Protein AF-A0A7C8JLM9-F1 (afdb_monomer_lite)

Secondary structure (DSSP, 8-state):
--------------------------------------------------------------------------------PPPPPPPP-PPPPP-----------------------------TTS-EE-SS-TT-EESSSEEEEEEE-S-TTS---EEEEEEPGGG-S--EEEEEETTEEEEEEE--SEEEEEEEEEE-TT--S-EEEEEEEEE----SPEEEEEEEE-TT--SB----HHHHHHH--BHHHHHHHHHHHHHHHHHHHHHHHHHTTS-S---EE-EEEEE--S-SS--SEEEEE-EEEEE-SS-HHHHT-TTT-TT-TT-S-TTHHHHHHHHHHHHHH--SSTT--EEEEEEETT-EEETTTTEEET---EEEEETTEEEEEEEGGGTTTS-SSGGGHHHHTT--PBP-TTTS--GGGT-SBHHHHHHHHHHHHHHHHHHHTTPPP-SSSTTTGGGGGGGGGT-SEETTTEE--

InterPro domains:
  IPR021917 Uncharacterised protein family, zinc metallopeptidase-like [PF12044] (127-477)
  IPR053002 Zinc-dependent metalloproteinase M10B [PTHR21054] (115-477)

Sequence (485 aa):
MLSKLKLTNLRRRSRQSLNIASEIPLAQSVACASESHREGSDSLATGVTITPNGSSPSIISASTTWNDSARASISSQQFVPPVPPKPNLEEPPGEDIGSPVLRRQSTYINPHIPMTQPVQPISPNAPRIISISDGSWAFASILLVFGQCGSPDRPQDGIIVVHHHHGSFPPTSWPVSDGFFRALVYLEPGPNKLQFEYTSGRETLQSISHITIHMMPLAAPPLHLVILLGSDSPATFDSPPDKIKTQGNGLDTAVKKFRMAAYLWQAYTAEEMARNKFGRRTFRFEETWAAESISHRDRMSRMVPKVHVLRSERTVAEIRDLDIAQQNSKGKRTGELWNVAYKTVEKHFSPKSVYERKHVAVLILDSKWDPASQVITGHAALGGGSGFIQMGIFGSHSLHSWPKFIEDVVPSLTDCTRTDTRIIANDAGQSGSYWEACCIGIGAFLHEVGHAFGCPHQPSGIMVRDYVRFNRSFVTRVWPYLLFP

pLDDT: mean 77.47, std 28.54, range [21.89, 98.94]

Structure (mmCIF, N/CA/C/O backbone):
data_AF-A0A7C8JLM9-F1
#
_entry.id   AF-A0A7C8JLM9-F1
#
loop_
_atom_site.group_PDB
_atom_site.id
_atom_site.type_symbol
_atom_site.label_atom_id
_atom_site.label_alt_id
_atom_site.label_comp_id
_atom_site.label_asym_id
_atom_site.label_entity_id
_atom_site.label_seq_id
_atom_site.pdbx_PDB_ins_code
_atom_site.Cartn_x
_atom_site.Cartn_y
_atom_site.Cartn_z
_atom_site.occupancy
_atom_site.B_iso_or_equiv
_atom_site.auth_seq_id
_atom_site.auth_comp_id
_atom_site.auth_asym_id
_atom_site.auth_atom_id
_atom_site.pdbx_PDB_model_num
ATOM 1 N N . MET A 1 1 ? 72.643 -23.754 8.645 1.00 33.44 1 MET A N 1
ATOM 2 C CA . MET A 1 1 ? 72.712 -22.279 8.800 1.00 33.44 1 MET A CA 1
ATOM 3 C C . MET A 1 1 ? 71.279 -21.774 8.651 1.00 33.44 1 MET A C 1
ATOM 5 O O . MET A 1 1 ? 70.584 -22.288 7.791 1.00 33.44 1 MET A O 1
ATOM 9 N N . LEU A 1 2 ? 70.690 -21.122 9.659 1.00 29.77 2 LEU A N 1
ATOM 10 C CA . LEU A 1 2 ? 70.761 -19.670 9.923 1.00 29.77 2 LEU A CA 1
ATOM 11 C C . LEU A 1 2 ? 70.235 -18.846 8.724 1.00 29.77 2 LEU A C 1
ATOM 13 O O . LEU A 1 2 ? 70.757 -19.018 7.632 1.00 29.77 2 LEU A O 1
ATOM 17 N N . SER A 1 3 ? 69.241 -17.957 8.861 1.00 29.47 3 SER A N 1
ATOM 18 C CA . SER A 1 3 ? 68.622 -17.389 10.078 1.00 29.47 3 SER A CA 1
ATOM 19 C C . SER A 1 3 ? 67.104 -17.137 9.943 1.00 29.47 3 SER A C 1
ATOM 21 O O . SER A 1 3 ? 66.525 -17.215 8.864 1.00 29.47 3 SER A O 1
ATOM 23 N N . LYS A 1 4 ? 66.446 -16.843 11.076 1.00 33.19 4 LYS A N 1
ATOM 24 C CA . LYS A 1 4 ? 65.084 -16.278 11.132 1.00 33.19 4 LYS A CA 1
ATOM 25 C C . LYS A 1 4 ? 65.186 -14.753 11.150 1.00 33.19 4 LYS A C 1
ATOM 27 O O . LYS A 1 4 ? 66.054 -14.237 11.850 1.00 33.19 4 LYS A O 1
ATOM 32 N N . LEU A 1 5 ? 64.215 -14.044 10.575 1.00 31.70 5 LEU A N 1
ATOM 33 C CA . LEU A 1 5 ? 63.913 -12.671 10.994 1.00 31.70 5 LEU A CA 1
ATOM 34 C C . LEU A 1 5 ? 62.418 -12.359 10.845 1.00 31.70 5 LEU A C 1
ATOM 36 O O . LEU A 1 5 ? 61.822 -12.563 9.793 1.00 31.70 5 LEU A O 1
ATOM 40 N N . LYS A 1 6 ? 61.815 -11.883 11.939 1.00 30.47 6 LYS A N 1
ATOM 41 C CA . LYS A 1 6 ? 60.507 -11.216 11.949 1.00 30.47 6 LYS A CA 1
ATOM 42 C C . LYS A 1 6 ? 60.765 -9.712 11.904 1.00 30.47 6 LYS A C 1
ATOM 44 O O . LYS A 1 6 ? 61.676 -9.264 12.595 1.00 30.47 6 LYS A O 1
ATOM 49 N N . LEU A 1 7 ? 59.902 -8.940 11.248 1.00 30.59 7 LEU A N 1
ATOM 50 C CA . LEU A 1 7 ? 59.718 -7.530 11.599 1.00 30.59 7 LEU A CA 1
ATOM 51 C C . LEU A 1 7 ? 58.329 -7.330 12.210 1.00 30.59 7 LEU A C 1
ATOM 53 O O . LEU A 1 7 ? 57.344 -7.912 11.761 1.00 30.59 7 LEU A O 1
ATOM 57 N N . THR A 1 8 ? 58.269 -6.517 13.258 1.00 30.05 8 THR A N 1
ATOM 58 C CA . THR A 1 8 ? 57.045 -6.119 13.958 1.00 30.05 8 THR A CA 1
ATOM 59 C C . THR A 1 8 ? 56.978 -4.598 14.052 1.00 30.05 8 THR A C 1
ATOM 61 O O . THR A 1 8 ? 57.995 -3.920 13.950 1.00 30.05 8 THR A O 1
ATOM 64 N N . ASN A 1 9 ? 55.776 -4.090 14.336 1.00 28.06 9 ASN A N 1
ATOM 65 C CA . ASN A 1 9 ? 55.469 -2.702 14.697 1.00 28.06 9 ASN A CA 1
ATOM 66 C C . ASN A 1 9 ? 55.628 -1.629 13.607 1.00 28.06 9 ASN A C 1
ATOM 68 O O . ASN A 1 9 ? 56.716 -1.139 13.332 1.00 28.06 9 ASN A O 1
ATOM 72 N N . LEU A 1 10 ? 54.482 -1.079 13.194 1.00 27.38 10 LEU A N 1
ATOM 73 C CA . LEU A 1 10 ? 54.359 0.360 12.959 1.00 27.38 10 LEU A CA 1
ATOM 74 C C . LEU A 1 10 ? 53.001 0.862 13.481 1.00 27.38 10 LEU A C 1
ATOM 76 O O . LEU A 1 10 ? 52.027 1.024 12.752 1.00 27.38 10 LEU A O 1
ATOM 80 N N . ARG A 1 11 ? 52.924 1.092 14.799 1.00 29.50 11 ARG A N 1
ATOM 81 C CA . ARG A 1 11 ? 51.851 1.898 15.404 1.00 29.50 11 ARG A CA 1
ATOM 82 C C . ARG A 1 11 ? 52.149 3.374 15.130 1.00 29.50 11 ARG A C 1
ATOM 84 O O . ARG A 1 11 ? 53.199 3.850 15.552 1.00 29.50 11 ARG A O 1
ATOM 91 N N . ARG A 1 12 ? 51.193 4.133 14.588 1.00 29.94 12 ARG A N 1
ATOM 92 C CA . ARG A 1 12 ? 51.168 5.596 14.753 1.00 29.94 12 ARG A CA 1
ATOM 93 C C . ARG A 1 12 ? 49.794 6.047 15.240 1.00 29.94 12 ARG A C 1
ATOM 95 O O . ARG A 1 12 ? 48.776 5.723 14.643 1.00 29.94 12 ARG A O 1
ATOM 102 N N . ARG A 1 13 ? 49.778 6.762 16.367 1.00 31.58 13 ARG A N 1
ATOM 103 C CA . ARG A 1 13 ? 48.586 7.424 16.916 1.00 31.58 13 ARG A CA 1
ATOM 104 C C . ARG A 1 13 ? 48.388 8.773 16.223 1.00 31.58 13 ARG A C 1
ATOM 106 O O . ARG A 1 13 ? 49.372 9.474 16.002 1.00 31.58 13 ARG A O 1
ATOM 113 N N . SER A 1 14 ? 47.136 9.194 16.064 1.00 29.06 14 SER A N 1
ATOM 114 C CA . SER A 1 14 ? 46.747 10.569 16.395 1.00 29.06 14 SER A CA 1
ATOM 115 C C . SER A 1 14 ? 45.260 10.631 16.755 1.00 29.06 14 SER A C 1
ATOM 117 O O . SER A 1 14 ? 44.407 10.227 15.972 1.00 29.06 14 SER A O 1
ATOM 119 N N . ARG A 1 15 ? 44.963 11.135 17.953 1.00 31.50 15 ARG A N 1
ATOM 120 C CA . ARG A 1 15 ? 43.707 11.818 18.283 1.00 31.50 15 ARG A CA 1
ATOM 121 C C . ARG A 1 15 ? 44.122 13.241 18.637 1.00 31.50 15 ARG A C 1
ATOM 123 O O . ARG A 1 15 ? 45.085 13.400 19.384 1.00 31.50 15 ARG A O 1
ATOM 130 N N . GLN A 1 16 ? 43.378 14.237 18.178 1.00 27.69 16 GLN A N 1
ATOM 131 C CA . GLN A 1 16 ? 43.389 15.562 18.789 1.00 27.69 16 GLN A CA 1
ATOM 132 C C . GLN A 1 16 ? 41.982 15.890 19.275 1.00 27.69 16 GLN A C 1
ATOM 134 O O . GLN A 1 16 ? 40.989 15.525 18.650 1.00 27.69 16 GLN A O 1
ATOM 139 N N . SER A 1 17 ? 41.929 16.535 20.431 1.00 27.66 17 SER A N 1
ATOM 140 C CA . SER A 1 17 ? 40.721 16.950 21.134 1.00 27.66 17 SER A CA 1
ATOM 141 C C . SER A 1 17 ? 40.944 18.370 21.629 1.00 27.66 17 SER A C 1
ATOM 143 O O . SER A 1 17 ? 41.957 18.623 22.282 1.00 27.66 17 SER A O 1
ATOM 145 N N . LEU A 1 18 ? 40.007 19.267 21.340 1.00 25.33 18 LEU A N 1
ATOM 146 C CA . LEU A 1 18 ? 39.927 20.586 21.967 1.00 25.33 18 LEU A CA 1
ATOM 147 C C . LEU A 1 18 ? 38.900 20.531 23.104 1.00 25.33 18 LEU A C 1
ATOM 149 O O . LEU A 1 18 ? 37.973 19.723 23.066 1.00 25.33 18 LEU A O 1
ATOM 153 N N . ASN A 1 19 ? 39.128 21.326 24.146 1.00 26.80 19 ASN A N 1
ATOM 154 C CA . ASN A 1 19 ? 38.383 21.323 25.408 1.00 26.80 19 ASN A CA 1
ATOM 155 C C . ASN A 1 19 ? 38.590 22.685 26.118 1.00 26.80 19 ASN A C 1
ATOM 157 O O . ASN A 1 19 ? 39.383 23.470 25.598 1.00 26.80 19 ASN A O 1
ATOM 161 N N . ILE A 1 20 ? 37.989 22.898 27.309 1.00 28.97 20 ILE A N 1
ATOM 162 C CA . ILE A 1 20 ? 37.888 24.177 28.087 1.00 28.97 20 ILE A CA 1
ATOM 163 C C . ILE A 1 20 ? 36.676 25.012 27.617 1.00 28.97 20 ILE A C 1
ATOM 165 O O . ILE A 1 20 ? 36.535 25.224 26.418 1.00 28.97 20 ILE A O 1
ATOM 169 N N . ALA A 1 21 ? 35.763 25.530 28.455 1.00 27.11 21 ALA A N 1
ATOM 170 C CA . ALA A 1 21 ? 35.431 25.390 29.896 1.00 27.11 21 ALA A CA 1
ATOM 171 C C . ALA A 1 21 ? 33.919 25.746 30.031 1.00 27.11 21 ALA A C 1
ATOM 173 O O . ALA A 1 21 ? 33.455 26.591 29.274 1.00 27.11 21 ALA A O 1
ATOM 174 N N . SER A 1 22 ? 33.026 25.070 30.768 1.00 26.95 22 SER A N 1
ATOM 175 C CA . SER A 1 22 ? 32.937 24.671 32.192 1.00 26.95 22 SER A CA 1
ATOM 176 C C . SER A 1 22 ? 32.453 25.770 33.155 1.00 26.95 22 SER A C 1
ATOM 178 O O . SER A 1 22 ? 33.234 26.641 33.520 1.00 26.95 22 SER A O 1
ATOM 180 N N . GLU A 1 23 ? 31.221 25.636 33.664 1.00 24.33 23 GLU A N 1
ATOM 181 C CA . GLU A 1 23 ? 30.751 26.265 34.911 1.00 24.33 23 GLU A CA 1
ATOM 182 C C . GLU A 1 23 ? 29.640 25.398 35.556 1.00 24.33 23 GLU A C 1
ATOM 184 O O . GLU A 1 23 ? 28.877 24.750 34.838 1.00 24.33 23 GLU A O 1
ATOM 189 N N . ILE A 1 24 ? 29.603 25.305 36.896 1.00 32.16 24 ILE A N 1
ATOM 190 C CA . ILE A 1 24 ? 28.680 24.464 37.699 1.00 32.16 24 ILE A CA 1
ATOM 191 C C . ILE A 1 24 ? 28.512 25.109 39.094 1.00 32.16 24 ILE A C 1
ATOM 193 O O . ILE A 1 24 ? 29.506 25.572 39.654 1.00 32.16 24 ILE A O 1
ATOM 197 N N . PRO A 1 25 ? 27.304 25.112 39.690 1.00 35.28 25 PRO A N 1
ATOM 198 C CA . PRO A 1 25 ? 27.109 24.422 40.984 1.00 35.28 25 PRO A CA 1
ATOM 199 C C . PRO A 1 25 ? 25.765 23.644 41.032 1.00 35.28 25 PRO A C 1
ATOM 201 O O . PRO A 1 25 ? 24.785 24.105 40.460 1.00 35.28 25 PRO A O 1
ATOM 204 N N . LEU A 1 26 ? 25.569 22.442 41.599 1.00 26.98 26 LEU A N 1
ATOM 205 C CA . LEU A 1 26 ? 26.249 21.550 42.568 1.00 26.98 26 LEU A CA 1
ATOM 206 C C . LEU A 1 26 ? 25.621 21.506 43.982 1.00 26.98 26 LEU A C 1
ATOM 208 O O . LEU A 1 26 ? 25.846 22.382 44.809 1.00 26.98 26 LEU A O 1
ATOM 212 N N . ALA A 1 27 ? 24.928 20.392 44.252 1.00 26.72 27 ALA A N 1
ATOM 213 C CA . ALA A 1 27 ? 24.656 19.735 45.543 1.00 26.72 27 ALA A CA 1
ATOM 214 C C . ALA A 1 27 ? 24.395 18.237 45.201 1.00 26.72 27 ALA A C 1
ATOM 216 O O . ALA A 1 27 ? 23.800 17.974 44.159 1.00 26.72 27 ALA A O 1
ATOM 217 N N . GLN A 1 28 ? 24.951 17.191 45.836 1.00 27.97 28 GLN A N 1
ATOM 218 C CA . GLN A 1 28 ? 24.988 16.808 47.266 1.00 27.97 28 GLN A CA 1
ATOM 219 C C . GLN A 1 28 ? 23.577 16.611 47.859 1.00 27.97 28 GLN A C 1
ATOM 221 O O . GLN A 1 28 ? 22.733 17.474 47.668 1.00 27.97 28 GLN A O 1
ATOM 226 N N . SER A 1 29 ? 23.238 15.547 48.600 1.00 28.45 29 SER A N 1
ATOM 227 C CA . SER A 1 29 ? 23.899 14.270 48.987 1.00 28.45 29 SER A CA 1
ATOM 228 C C . SER A 1 29 ? 22.775 13.279 49.431 1.00 28.45 29 SER A C 1
ATOM 230 O O . SER A 1 29 ? 21.609 13.645 49.332 1.00 28.45 29 SER A O 1
ATOM 232 N N . VAL A 1 30 ? 22.931 12.012 49.859 1.00 27.09 30 VAL A N 1
ATOM 233 C CA . VAL A 1 30 ? 24.041 11.138 50.324 1.00 27.09 30 VAL A CA 1
ATOM 234 C C . VAL A 1 30 ? 23.828 9.712 49.723 1.00 27.09 30 VAL A C 1
ATOM 236 O O . VAL A 1 30 ? 22.940 9.529 48.894 1.00 27.09 30 VAL A O 1
ATOM 239 N N . ALA A 1 31 ? 24.601 8.690 50.120 1.00 26.84 31 ALA A N 1
ATOM 240 C CA . ALA A 1 31 ? 24.424 7.272 49.751 1.00 26.84 31 ALA A CA 1
ATOM 241 C C . ALA A 1 31 ? 24.279 6.349 50.982 1.00 26.84 31 ALA A C 1
ATOM 243 O O . ALA A 1 31 ? 24.665 6.741 52.082 1.00 26.84 31 ALA A O 1
ATOM 244 N N . CYS A 1 32 ? 23.832 5.101 50.778 1.00 25.78 32 CYS A N 1
ATOM 245 C CA . CYS A 1 32 ? 24.359 3.905 51.463 1.00 25.78 32 CYS A CA 1
ATOM 246 C C . CYS A 1 32 ? 23.944 2.613 50.734 1.00 25.78 32 CYS A C 1
ATOM 248 O O . CYS A 1 32 ? 23.008 2.623 49.936 1.00 25.78 32 CYS A O 1
ATOM 250 N N . ALA A 1 33 ? 24.663 1.518 50.991 1.00 27.14 33 ALA A N 1
ATOM 251 C CA . ALA A 1 33 ? 24.515 0.235 50.302 1.00 27.14 33 ALA A CA 1
ATOM 252 C C . ALA A 1 33 ? 24.637 -0.951 51.273 1.00 27.14 33 ALA A C 1
ATOM 254 O O . ALA A 1 33 ? 25.161 -0.804 52.377 1.00 27.14 33 ALA A O 1
ATOM 255 N N . SER A 1 34 ? 24.231 -2.138 50.822 1.00 27.81 34 SER A N 1
ATOM 256 C CA . SER A 1 34 ? 24.690 -3.419 51.365 1.00 27.81 34 SER A CA 1
ATOM 257 C C . SER A 1 34 ? 24.725 -4.480 50.260 1.00 27.81 34 SER A C 1
ATOM 259 O O . SER A 1 34 ? 23.868 -4.512 49.377 1.00 27.81 34 SER A O 1
ATOM 261 N N . GLU A 1 35 ? 25.752 -5.326 50.286 1.00 28.50 35 GLU A N 1
ATOM 262 C CA . GLU A 1 35 ? 25.969 -6.419 49.331 1.00 28.50 35 GLU A CA 1
ATOM 263 C C . GLU A 1 35 ? 25.551 -7.767 49.933 1.00 28.50 35 GLU A C 1
ATOM 265 O O . GLU A 1 35 ? 25.543 -7.942 51.154 1.00 28.50 35 GLU A O 1
ATOM 270 N N . SER A 1 36 ? 25.325 -8.780 49.091 1.00 27.44 36 SER A N 1
ATOM 271 C CA . SER A 1 36 ? 25.759 -10.150 49.413 1.00 27.44 36 SER A CA 1
ATOM 272 C C . SER A 1 36 ? 25.996 -10.977 48.145 1.00 27.44 36 SER A C 1
ATOM 274 O O . SER A 1 36 ? 25.176 -10.997 47.232 1.00 27.44 36 SER A O 1
ATOM 276 N N . HIS A 1 37 ? 27.125 -11.685 48.118 1.00 28.97 37 HIS A N 1
ATOM 277 C CA . HIS A 1 37 ? 27.444 -12.761 47.169 1.00 28.97 37 HIS A CA 1
ATOM 278 C C . HIS A 1 37 ? 26.532 -14.007 47.428 1.00 28.97 37 HIS A C 1
ATOM 280 O O . HIS A 1 37 ? 25.809 -14.022 48.421 1.00 28.97 37 HIS A O 1
ATOM 286 N N . ARG A 1 38 ? 26.510 -15.102 46.639 1.00 28.16 38 ARG A N 1
ATOM 287 C CA . ARG A 1 38 ? 27.641 -15.762 45.953 1.00 28.16 38 ARG A CA 1
ATOM 288 C C . ARG A 1 38 ? 27.240 -16.832 44.906 1.00 28.16 38 ARG A C 1
ATOM 290 O O . ARG A 1 38 ? 26.101 -17.270 44.886 1.00 28.16 38 ARG A O 1
ATOM 297 N N . GLU A 1 39 ? 28.234 -17.192 44.080 1.00 29.08 39 GLU A N 1
ATOM 298 C CA . GLU A 1 39 ? 28.459 -18.341 43.156 1.00 29.08 39 GLU A CA 1
ATOM 299 C C . GLU A 1 39 ? 27.500 -19.572 43.192 1.00 29.08 39 GLU A C 1
ATOM 301 O O . GLU A 1 39 ? 26.975 -19.921 44.240 1.00 29.08 39 GLU A O 1
ATOM 306 N N . GLY A 1 40 ? 27.315 -20.358 42.110 1.00 26.17 40 GLY A N 1
ATOM 307 C CA . GLY A 1 40 ? 27.900 -20.302 40.752 1.00 26.17 40 GLY A CA 1
ATOM 308 C C . GLY A 1 40 ? 27.873 -21.656 39.988 1.00 26.17 40 GLY A C 1
ATOM 309 O O . GLY A 1 40 ? 27.113 -22.552 40.350 1.00 26.17 40 GLY A O 1
ATOM 310 N N . SER A 1 41 ? 28.773 -21.809 38.997 1.00 28.45 41 SER A N 1
ATOM 311 C CA . SER A 1 41 ? 29.120 -23.000 38.164 1.00 28.45 41 SER A CA 1
ATOM 312 C C . SER A 1 41 ? 28.406 -23.233 36.808 1.00 28.45 41 SER A C 1
ATOM 314 O O . SER A 1 41 ? 27.191 -23.114 36.679 1.00 28.45 41 SER A O 1
ATOM 316 N N . ASP A 1 42 ? 29.221 -23.584 35.799 1.00 28.56 42 ASP A N 1
ATOM 317 C CA . ASP A 1 42 ? 28.870 -23.926 34.407 1.00 28.56 42 ASP A CA 1
ATOM 318 C C . ASP A 1 42 ? 28.788 -25.448 34.169 1.00 28.56 42 ASP A C 1
ATOM 320 O O . ASP A 1 42 ? 29.400 -26.236 34.890 1.00 28.56 42 ASP A O 1
ATOM 324 N N . SER A 1 43 ? 28.176 -25.869 33.054 1.00 27.89 43 SER A N 1
ATOM 325 C CA . SER A 1 43 ? 28.609 -27.076 32.319 1.00 27.89 43 SER A CA 1
ATOM 326 C C . SER A 1 43 ? 28.231 -27.009 30.827 1.00 27.89 43 SER A C 1
ATOM 328 O O . SER A 1 43 ? 27.429 -26.171 30.413 1.00 27.89 43 SER A O 1
ATOM 330 N N . LEU A 1 44 ? 28.888 -27.827 29.993 1.00 27.78 44 LEU A N 1
ATOM 331 C CA . LEU A 1 44 ? 29.004 -27.597 28.547 1.00 27.78 44 LEU A CA 1
ATOM 332 C C . LEU A 1 44 ? 28.139 -28.532 27.675 1.00 27.78 44 LEU A C 1
ATOM 334 O O . LEU A 1 44 ? 28.058 -29.729 27.921 1.00 27.78 44 LEU A O 1
ATOM 338 N N . ALA A 1 45 ? 27.593 -27.952 26.603 1.00 28.11 45 ALA A N 1
ATOM 339 C CA . ALA A 1 45 ? 27.255 -28.523 25.290 1.00 28.11 45 ALA A CA 1
ATOM 340 C C . ALA A 1 45 ? 27.009 -30.045 25.110 1.00 28.11 45 ALA A C 1
ATOM 342 O O . ALA A 1 45 ? 27.912 -30.874 25.200 1.00 28.11 45 ALA A O 1
ATOM 343 N N . THR A 1 46 ? 25.847 -30.375 24.538 1.00 26.67 46 THR A N 1
ATOM 344 C CA . THR A 1 46 ? 25.726 -31.371 23.449 1.00 26.67 46 THR A CA 1
ATOM 345 C C . THR A 1 46 ? 24.472 -31.074 22.617 1.00 26.67 46 THR A C 1
ATOM 347 O O . THR A 1 46 ? 23.509 -30.513 23.133 1.00 26.67 46 THR A O 1
ATOM 350 N N . GLY A 1 47 ? 24.488 -31.382 21.316 1.00 24.27 47 GLY A N 1
ATOM 351 C CA . GLY A 1 47 ? 23.378 -31.092 20.396 1.00 24.27 47 GLY A CA 1
ATOM 352 C C . GLY A 1 47 ? 22.635 -32.352 19.950 1.00 24.27 47 GLY A C 1
ATOM 353 O O . GLY A 1 47 ? 23.268 -33.372 19.691 1.00 24.27 47 GLY A O 1
ATOM 354 N N . VAL A 1 48 ? 21.307 -32.267 19.816 1.00 25.50 48 VAL A N 1
ATOM 355 C CA . VAL A 1 48 ? 20.450 -33.331 19.261 1.00 25.50 48 VAL A CA 1
ATOM 356 C C . VAL A 1 48 ? 19.424 -32.722 18.300 1.00 25.50 48 VAL A C 1
ATOM 358 O O . VAL A 1 48 ? 18.831 -31.681 18.579 1.00 25.50 48 VAL A O 1
ATOM 361 N N . THR A 1 49 ? 19.231 -33.373 17.155 1.00 23.78 49 THR A N 1
ATOM 362 C CA . THR A 1 49 ? 18.285 -32.987 16.098 1.00 23.78 49 THR A CA 1
ATOM 363 C C . THR A 1 49 ? 16.831 -33.181 16.537 1.00 23.78 49 THR A C 1
ATOM 365 O O . THR A 1 49 ? 16.495 -34.232 17.075 1.00 23.78 49 THR A O 1
ATOM 368 N N . ILE A 1 50 ? 15.944 -32.229 16.221 1.00 26.78 50 ILE A N 1
ATOM 369 C CA . ILE A 1 50 ? 14.488 -32.394 16.374 1.00 26.78 50 ILE A CA 1
ATOM 370 C C . ILE A 1 50 ? 13.799 -32.173 15.024 1.00 26.78 50 ILE A C 1
ATOM 372 O O . ILE A 1 50 ? 13.903 -31.107 14.421 1.00 26.78 50 ILE A O 1
ATOM 376 N N . THR A 1 51 ? 13.066 -33.187 14.567 1.00 25.88 51 THR A N 1
ATOM 377 C CA . THR A 1 51 ? 12.154 -33.112 13.418 1.00 25.88 51 THR A CA 1
ATOM 378 C C . THR A 1 51 ? 10.760 -32.659 13.869 1.00 25.88 51 THR A C 1
ATOM 380 O O . THR A 1 51 ? 10.201 -33.296 14.765 1.00 25.88 51 THR A O 1
ATOM 383 N N . PRO A 1 52 ? 10.144 -31.633 13.255 1.00 27.69 52 PRO A N 1
ATOM 384 C CA . PRO A 1 52 ? 8.760 -31.273 13.541 1.00 27.69 52 PRO A CA 1
ATOM 385 C C . PRO A 1 52 ? 7.803 -32.168 12.743 1.00 27.69 52 PRO A C 1
ATOM 387 O O . PRO A 1 52 ? 7.780 -32.110 11.515 1.00 27.69 52 PRO A O 1
ATOM 390 N N . ASN A 1 53 ? 6.989 -32.980 13.423 1.00 21.89 53 ASN A N 1
ATOM 391 C CA . ASN A 1 53 ? 5.942 -33.767 12.770 1.00 21.89 53 ASN A CA 1
ATOM 392 C C . ASN A 1 53 ? 4.646 -33.770 13.597 1.00 21.89 53 ASN A C 1
ATOM 394 O O . ASN A 1 53 ? 4.625 -34.327 14.687 1.00 21.89 53 ASN A O 1
ATOM 398 N N . GLY A 1 54 ? 3.586 -33.167 13.045 1.00 24.05 54 GLY A N 1
ATOM 399 C CA . GLY A 1 54 ? 2.194 -33.284 13.496 1.00 24.05 54 GLY A CA 1
ATOM 400 C C . GLY A 1 54 ? 1.810 -32.667 14.852 1.00 24.05 54 GLY A C 1
ATOM 401 O O . GLY A 1 54 ? 2.279 -33.092 15.901 1.00 24.05 54 GLY A O 1
ATOM 402 N N . SER A 1 55 ? 0.828 -31.757 14.839 1.00 24.72 55 SER A N 1
ATOM 403 C CA . SER A 1 55 ? -0.443 -31.915 15.585 1.00 24.72 55 SER A CA 1
ATOM 404 C C . SER A 1 55 ? -1.348 -30.691 15.414 1.00 24.72 55 SER A C 1
ATOM 406 O O . SER A 1 55 ? -0.954 -29.570 15.724 1.00 24.72 55 SER A O 1
ATOM 408 N N . SER A 1 56 ? -2.585 -30.913 14.969 1.00 28.09 56 SER A N 1
ATOM 409 C CA . SER A 1 56 ? -3.658 -29.912 14.985 1.00 28.09 56 SER A CA 1
ATOM 410 C C . SER A 1 56 ? -4.638 -30.217 16.121 1.00 28.09 56 SER A C 1
ATOM 412 O O . SER A 1 56 ? -5.079 -31.362 16.216 1.00 28.09 56 SER A O 1
ATOM 414 N N . PRO A 1 57 ? -5.040 -29.224 16.929 1.00 28.50 57 PRO A N 1
ATOM 415 C CA . PRO A 1 57 ? -6.212 -29.317 17.795 1.00 28.50 57 PRO A CA 1
ATOM 416 C C . PRO A 1 57 ? -7.377 -28.462 17.259 1.00 28.50 57 PRO A C 1
ATOM 418 O O . PRO A 1 57 ? -7.153 -27.483 16.552 1.00 28.50 57 PRO A O 1
ATOM 421 N N . SER A 1 58 ? -8.643 -28.682 17.610 1.00 25.64 58 SER A N 1
ATOM 422 C CA . SER A 1 58 ? -9.364 -29.901 18.018 1.00 25.64 58 SER A CA 1
ATOM 423 C C . SER A 1 58 ? -10.856 -29.579 17.869 1.00 25.64 58 SER A C 1
ATOM 425 O O . SER A 1 58 ? -11.283 -28.499 18.272 1.00 25.64 58 SER A O 1
ATOM 427 N N . ILE A 1 59 ? -11.661 -30.482 17.305 1.00 24.19 59 ILE A N 1
ATOM 428 C CA . ILE A 1 59 ? -13.114 -30.271 17.182 1.00 24.19 59 ILE A CA 1
ATOM 429 C C . ILE A 1 59 ? -13.791 -30.649 18.506 1.00 24.19 59 ILE A C 1
ATOM 431 O O . ILE A 1 59 ? -13.509 -31.710 19.056 1.00 24.19 59 ILE A O 1
ATOM 435 N N . ILE A 1 60 ? -14.712 -29.808 18.987 1.00 25.73 60 ILE A N 1
ATOM 436 C CA . ILE A 1 60 ? -15.622 -30.127 20.095 1.00 25.73 60 ILE A CA 1
ATOM 437 C C . ILE A 1 60 ? -17.059 -29.973 19.592 1.00 25.73 60 ILE A C 1
ATOM 439 O O . ILE A 1 60 ? -17.417 -28.949 19.011 1.00 25.73 60 ILE A O 1
ATOM 443 N N . SER A 1 61 ? -17.868 -31.008 19.804 1.00 23.34 61 SER A N 1
ATOM 444 C CA . SER A 1 61 ? -19.284 -31.073 19.443 1.00 23.34 61 SER A CA 1
ATOM 445 C C . SER A 1 61 ? -20.187 -30.728 20.632 1.00 23.34 61 SER A C 1
ATOM 447 O O . SER A 1 61 ? -19.875 -31.046 21.777 1.00 23.34 61 SER A O 1
ATOM 449 N N . ALA A 1 62 ? -21.337 -30.110 20.355 1.00 25.70 62 ALA A N 1
ATOM 450 C CA . ALA A 1 62 ? -22.406 -29.886 21.327 1.00 25.70 62 ALA A CA 1
ATOM 451 C C . ALA A 1 62 ? -23.780 -29.958 20.637 1.00 25.70 62 ALA A C 1
ATOM 453 O O . ALA A 1 62 ? -23.911 -29.618 19.461 1.00 25.70 62 ALA A O 1
ATOM 454 N N . SER A 1 63 ? -24.798 -30.406 21.370 1.00 23.25 63 SER A N 1
ATOM 455 C CA . SER A 1 63 ? -26.160 -30.676 20.884 1.00 23.25 63 SER A CA 1
ATOM 456 C C . SER A 1 63 ? -27.205 -29.868 21.660 1.00 23.25 63 SER A C 1
ATOM 458 O O . SER A 1 63 ? -27.035 -29.733 22.865 1.00 23.25 63 SER A O 1
ATOM 460 N N . THR A 1 64 ? -28.276 -29.422 20.980 1.00 26.06 64 THR A N 1
ATOM 461 C CA . THR A 1 64 ? -29.639 -29.061 21.482 1.00 26.06 64 THR A CA 1
ATOM 462 C C . THR A 1 64 ? -29.784 -28.459 22.901 1.00 26.06 64 THR A C 1
ATOM 464 O O . THR A 1 64 ? -29.417 -29.058 23.901 1.00 26.06 64 THR A O 1
ATOM 467 N N . THR A 1 65 ? -30.495 -27.345 23.108 1.00 24.41 65 THR A N 1
ATOM 468 C CA . THR A 1 65 ? -31.881 -27.080 22.645 1.00 24.41 65 THR A CA 1
ATOM 469 C C . THR A 1 65 ? -32.177 -25.562 22.625 1.00 24.41 65 THR A C 1
ATOM 471 O O . THR A 1 65 ? -31.388 -24.779 23.144 1.00 24.41 65 THR A O 1
ATOM 474 N N . TRP A 1 66 ? -33.284 -25.132 22.007 1.00 22.09 66 TRP A N 1
ATOM 475 C CA . TRP A 1 66 ? -33.622 -23.720 21.742 1.00 22.09 66 TRP A CA 1
ATOM 476 C C . TRP A 1 66 ? -34.486 -23.043 22.825 1.00 22.09 66 TRP A C 1
ATOM 478 O O . TRP A 1 66 ? -35.277 -23.707 23.490 1.00 22.09 66 TRP A O 1
ATOM 488 N N . ASN A 1 67 ? -34.403 -21.706 22.903 1.00 24.06 67 ASN A N 1
ATOM 489 C CA . ASN A 1 67 ? -35.538 -20.800 23.154 1.00 24.06 67 ASN A CA 1
ATOM 490 C C . ASN A 1 67 ? -35.176 -19.353 22.742 1.00 24.06 67 ASN A C 1
ATOM 492 O O . ASN A 1 67 ? -34.007 -18.971 22.791 1.00 24.06 67 ASN A O 1
ATOM 496 N N . ASP A 1 68 ? -36.166 -18.564 22.314 1.00 23.97 68 ASP A N 1
ATOM 497 C CA . ASP A 1 68 ? -35.961 -17.298 21.587 1.00 23.97 68 ASP A CA 1
ATOM 498 C C . ASP A 1 68 ? -35.668 -16.052 22.441 1.00 23.97 68 ASP A C 1
ATOM 500 O O . ASP A 1 68 ? -36.342 -15.779 23.435 1.00 23.97 68 ASP A O 1
ATOM 504 N N . SER A 1 69 ? -34.760 -15.201 21.942 1.00 24.05 69 SER A N 1
ATOM 505 C CA . SER A 1 69 ? -34.897 -13.729 21.935 1.00 24.05 69 SER A CA 1
ATOM 506 C C . SER A 1 69 ? -33.836 -13.069 21.042 1.00 24.05 69 SER A C 1
ATOM 508 O O . SER A 1 69 ? -32.697 -13.525 20.952 1.00 24.05 69 SER A O 1
ATOM 510 N N . ALA A 1 70 ? -34.208 -11.986 20.354 1.00 32.00 70 ALA A N 1
ATOM 511 C CA . ALA A 1 70 ? -33.448 -11.461 19.219 1.00 32.00 70 ALA A CA 1
ATOM 512 C C . ALA A 1 70 ? -32.099 -10.804 19.584 1.00 32.00 70 ALA A C 1
ATOM 514 O O . ALA A 1 70 ? -32.049 -9.774 20.259 1.00 32.00 70 ALA A O 1
ATOM 515 N N . ARG A 1 71 ? -31.002 -11.322 19.011 1.00 26.33 71 ARG A N 1
ATOM 516 C CA . ARG A 1 71 ? -29.725 -10.603 18.866 1.00 26.33 71 ARG A CA 1
ATOM 517 C C . ARG A 1 71 ? -28.979 -11.075 17.616 1.00 26.33 71 ARG A C 1
ATOM 519 O O . ARG A 1 71 ? -28.711 -12.262 17.465 1.00 26.33 71 ARG A O 1
ATOM 526 N N . ALA A 1 72 ? -28.620 -10.145 16.731 1.00 25.06 72 ALA A N 1
ATOM 527 C CA . ALA A 1 72 ? -27.885 -10.456 15.506 1.00 25.06 72 ALA A CA 1
ATOM 528 C C . ALA A 1 72 ? -26.399 -10.741 15.804 1.00 25.06 72 ALA A C 1
ATOM 530 O O . ALA A 1 72 ? -25.580 -9.825 15.868 1.00 25.06 72 ALA A O 1
ATOM 531 N N . SER A 1 73 ? -26.062 -12.018 15.983 1.00 24.03 73 SER A N 1
ATOM 532 C CA . SER A 1 73 ? -24.684 -12.506 16.108 1.00 24.03 73 SER A CA 1
ATOM 533 C C . SER A 1 73 ? -24.261 -13.186 14.806 1.00 24.03 73 SER A C 1
ATOM 535 O O . SER A 1 73 ? -24.629 -14.334 14.562 1.00 24.03 73 SER A O 1
ATOM 537 N N . ILE A 1 74 ? -23.489 -12.494 13.964 1.00 29.52 74 ILE A N 1
ATOM 538 C CA . ILE A 1 74 ? -22.961 -13.070 12.717 1.00 29.52 74 ILE A CA 1
ATOM 539 C C . ILE A 1 74 ? -21.791 -14.005 13.058 1.00 29.52 74 ILE A C 1
ATOM 541 O O . ILE A 1 74 ? -20.637 -13.589 13.115 1.00 29.52 74 ILE A O 1
ATOM 545 N N . SER A 1 75 ? -22.109 -15.276 13.311 1.00 24.92 75 SER A N 1
ATOM 546 C CA . SER A 1 75 ? -21.127 -16.362 13.374 1.00 24.92 75 SER A CA 1
ATOM 547 C C . SER A 1 75 ? -20.865 -16.887 11.963 1.00 24.92 75 SER A C 1
ATOM 549 O O . SER A 1 75 ? -21.787 -17.316 11.269 1.00 24.92 75 SER A O 1
ATOM 551 N N . SER A 1 76 ? -19.615 -16.837 11.514 1.00 35.88 76 SER A N 1
ATOM 552 C CA . SER A 1 76 ? -19.221 -17.126 10.133 1.00 35.88 76 SER A CA 1
ATOM 553 C C . SER A 1 76 ? -18.969 -18.619 9.874 1.00 35.88 76 SER A C 1
ATOM 555 O O . SER A 1 76 ? -17.848 -19.029 9.573 1.00 35.88 76 SER A O 1
ATOM 557 N N . GLN A 1 77 ? -20.023 -19.446 9.928 1.00 27.41 77 GLN A N 1
ATOM 558 C CA . GLN A 1 77 ? -19.975 -20.821 9.407 1.00 27.41 77 GLN A CA 1
ATOM 559 C C . GLN A 1 77 ? -21.185 -21.217 8.544 1.00 27.41 77 GLN A C 1
ATOM 561 O O . GLN A 1 77 ? -22.334 -21.102 8.949 1.00 27.41 77 GLN A O 1
ATOM 566 N N . GLN A 1 78 ? -20.851 -21.769 7.373 1.00 32.47 78 GLN A N 1
ATOM 567 C CA . GLN A 1 78 ? -21.612 -22.746 6.583 1.00 32.47 78 GLN A CA 1
ATOM 568 C C . GLN A 1 78 ? -23.076 -22.426 6.224 1.00 32.47 78 GLN A C 1
ATOM 570 O O . GLN A 1 78 ? -24.018 -22.956 6.804 1.00 32.47 78 GLN A O 1
ATOM 575 N N . PHE A 1 79 ? -23.246 -21.737 5.092 1.00 26.03 79 PHE A N 1
ATOM 576 C CA . PHE A 1 79 ? -24.315 -22.064 4.144 1.00 26.03 79 PHE A CA 1
ATOM 577 C C . PHE A 1 79 ? -23.713 -22.179 2.739 1.00 26.03 79 PHE A C 1
ATOM 579 O O . PHE A 1 79 ? -23.124 -21.223 2.237 1.00 26.03 79 PHE A O 1
ATOM 586 N N . VAL A 1 80 ? -23.841 -23.350 2.111 1.00 29.88 80 VAL A N 1
ATOM 587 C CA . VAL A 1 80 ? -23.456 -23.575 0.709 1.00 29.88 80 VAL A CA 1
ATOM 588 C C . VAL A 1 80 ? -24.746 -23.745 -0.095 1.00 29.88 80 VAL A C 1
ATOM 590 O O . VAL A 1 80 ? -25.364 -24.807 -0.007 1.00 29.88 80 VAL A O 1
ATOM 593 N N . PRO A 1 81 ? -25.205 -22.725 -0.843 1.00 31.25 81 PRO A N 1
ATOM 594 C CA . PRO A 1 81 ? -26.337 -22.898 -1.744 1.00 31.25 81 PRO A CA 1
ATOM 595 C C . PRO A 1 81 ? -25.949 -23.846 -2.895 1.00 31.25 81 PRO A C 1
ATOM 597 O O . PRO A 1 81 ? -24.796 -23.826 -3.337 1.00 31.25 81 PRO A O 1
ATOM 600 N N . PRO A 1 82 ? -26.878 -24.678 -3.400 1.00 31.33 82 PRO A N 1
ATOM 601 C CA . PRO A 1 82 ? -26.589 -25.590 -4.500 1.00 31.33 82 PRO A CA 1
ATOM 602 C C . PRO A 1 82 ? -26.222 -24.816 -5.771 1.00 31.33 82 PRO A C 1
ATOM 604 O O . PRO A 1 82 ? -26.870 -23.832 -6.129 1.00 31.33 82 PRO A O 1
ATOM 607 N N . VAL A 1 83 ? -25.182 -25.281 -6.464 1.00 36.34 83 VAL A N 1
ATOM 608 C CA . VAL A 1 83 ? -24.725 -24.699 -7.732 1.00 36.34 83 VAL A CA 1
ATOM 609 C C . VAL A 1 83 ? -25.795 -24.930 -8.809 1.00 36.34 83 VAL A C 1
ATOM 611 O O . VAL A 1 83 ? -26.141 -26.088 -9.054 1.00 36.34 83 VAL A O 1
ATOM 614 N N . PRO A 1 84 ? -26.311 -23.882 -9.482 1.00 37.09 84 PRO A N 1
ATOM 615 C CA . PRO A 1 84 ? -27.216 -24.063 -10.612 1.00 37.09 84 PRO A CA 1
ATOM 616 C C . PRO A 1 84 ? -26.522 -24.846 -11.739 1.00 37.09 84 PRO A C 1
ATOM 618 O O . PRO A 1 84 ? -25.353 -24.570 -12.030 1.00 37.09 84 PRO A O 1
ATOM 621 N N . PRO A 1 85 ? -27.202 -25.800 -12.400 1.00 37.97 85 PRO A N 1
ATOM 622 C CA . PRO A 1 85 ? -26.624 -26.494 -13.543 1.00 37.97 85 PRO A CA 1
ATOM 623 C C . PRO A 1 85 ? -26.290 -25.491 -14.653 1.00 37.97 85 PRO A C 1
ATOM 625 O O . PRO A 1 85 ? -27.039 -24.544 -14.901 1.00 37.97 85 PRO A O 1
ATOM 628 N N . LYS A 1 86 ? -25.161 -25.703 -15.341 1.00 37.34 86 LYS A N 1
ATOM 629 C CA . LYS A 1 86 ? -24.839 -24.931 -16.547 1.00 37.34 86 LYS A CA 1
ATOM 630 C C . LYS A 1 86 ? -25.951 -25.144 -17.584 1.00 37.34 86 LYS A C 1
ATOM 632 O O . LYS A 1 86 ? -26.336 -26.296 -17.786 1.00 37.34 86 LYS A O 1
ATOM 637 N N . PRO A 1 87 ? -26.421 -24.099 -18.285 1.00 32.25 87 PRO A N 1
ATOM 638 C CA . PRO A 1 87 ? -27.211 -24.312 -19.486 1.00 32.25 87 PRO A CA 1
ATOM 639 C C . PRO A 1 87 ? -26.332 -25.011 -20.530 1.00 32.25 87 PRO A C 1
ATOM 641 O O . PRO A 1 87 ? -25.243 -24.527 -20.849 1.00 32.25 87 PRO A O 1
ATOM 644 N N . ASN A 1 88 ? -26.801 -26.140 -21.063 1.00 35.44 88 ASN A N 1
ATOM 645 C CA . ASN A 1 88 ? -26.253 -26.672 -22.304 1.00 35.44 88 ASN A CA 1
ATOM 646 C C . ASN A 1 88 ? -26.601 -25.683 -23.421 1.00 35.44 88 ASN A C 1
ATOM 648 O O . ASN A 1 88 ? -27.774 -25.402 -23.657 1.00 35.44 88 ASN A O 1
ATOM 652 N N . LEU A 1 89 ? -25.581 -25.166 -24.101 1.00 35.28 89 LEU A N 1
ATOM 653 C CA . LEU A 1 89 ? -25.750 -24.582 -25.424 1.00 35.28 89 LEU A CA 1
ATOM 654 C C . LEU A 1 89 ? -25.575 -25.726 -26.419 1.00 35.28 89 LEU A C 1
ATOM 656 O O . LEU A 1 89 ? -24.454 -26.168 -26.661 1.00 35.28 89 LEU A O 1
ATOM 660 N N . GLU A 1 90 ? -26.689 -26.240 -26.928 1.00 33.44 90 GLU A N 1
ATOM 661 C CA . GLU A 1 90 ? -26.680 -27.146 -28.074 1.00 33.44 90 GLU A CA 1
ATOM 662 C C . GLU A 1 90 ? -26.327 -26.336 -29.328 1.00 33.44 90 GLU A C 1
ATOM 664 O O . GLU A 1 90 ? -26.897 -25.268 -29.567 1.00 33.44 90 GLU A O 1
ATOM 669 N N . GLU A 1 91 ? -25.364 -26.815 -30.116 1.00 38.75 91 GLU A N 1
ATOM 670 C CA . GLU A 1 91 ? -25.050 -26.212 -31.411 1.00 38.75 91 GLU A CA 1
ATOM 671 C C . GLU A 1 91 ? -26.152 -26.588 -32.419 1.00 38.75 91 GLU A C 1
ATOM 673 O O . GLU A 1 91 ? -26.425 -27.779 -32.597 1.00 38.75 91 GLU A O 1
ATOM 678 N N . PRO A 1 92 ? -26.803 -25.619 -33.092 1.00 36.03 92 PRO A N 1
ATOM 679 C CA . PRO A 1 92 ? -27.729 -25.935 -34.171 1.00 36.03 92 PRO A CA 1
ATOM 680 C C . PRO A 1 92 ? -26.957 -26.495 -35.382 1.00 36.03 92 PRO A C 1
ATOM 682 O O . PRO A 1 92 ? -25.834 -26.055 -35.646 1.00 36.03 92 PRO A O 1
ATOM 685 N N . PRO A 1 93 ? -27.536 -27.442 -36.143 1.00 33.88 93 PRO A N 1
ATOM 686 C CA . PRO A 1 93 ? -26.883 -28.004 -37.320 1.00 33.88 93 PRO A CA 1
ATOM 687 C C . PRO A 1 93 ? -26.695 -26.939 -38.408 1.00 33.88 93 PRO A C 1
ATOM 689 O O . PRO A 1 93 ? -27.531 -26.052 -38.581 1.00 33.88 93 PRO A O 1
ATOM 692 N N . GLY A 1 94 ? -25.593 -27.034 -39.153 1.00 35.81 94 GLY A N 1
ATOM 693 C CA . GLY A 1 94 ? -25.301 -26.111 -40.247 1.00 35.81 94 GLY A CA 1
ATOM 694 C C . GLY A 1 94 ? -26.114 -26.409 -41.508 1.00 35.81 94 GLY A C 1
ATOM 695 O O . GLY A 1 94 ? -26.204 -27.562 -41.927 1.00 35.81 94 GLY A O 1
ATOM 696 N N . GLU A 1 95 ? -26.620 -25.357 -42.152 1.00 31.03 95 GLU A N 1
ATOM 697 C CA . GLU A 1 95 ? -27.090 -25.385 -43.540 1.00 31.03 95 GLU A CA 1
ATOM 698 C C . GLU A 1 95 ? -26.210 -24.474 -44.408 1.00 31.03 95 GLU A C 1
ATOM 700 O O . GLU A 1 95 ? -25.807 -23.386 -43.992 1.00 31.03 95 GLU A O 1
ATOM 705 N N . ASP A 1 96 ? -25.888 -24.943 -45.614 1.00 36.16 96 ASP A N 1
ATOM 706 C CA . ASP A 1 96 ? -24.937 -24.313 -46.534 1.00 36.16 96 ASP A CA 1
ATOM 707 C C . ASP A 1 96 ? -25.681 -23.508 -47.613 1.00 36.16 96 ASP A C 1
ATOM 709 O O . ASP A 1 96 ? -26.244 -24.070 -48.555 1.00 36.16 96 ASP A O 1
ATOM 713 N N . ILE A 1 97 ? -25.717 -22.179 -47.461 1.00 33.34 97 ILE A N 1
ATOM 714 C CA . ILE A 1 97 ? -26.326 -21.250 -48.426 1.00 33.34 97 ILE A CA 1
ATOM 715 C C . ILE A 1 97 ? -25.355 -20.093 -48.682 1.00 33.34 97 ILE A C 1
ATOM 717 O O . ILE A 1 97 ? -25.190 -19.191 -47.860 1.00 33.34 97 ILE A O 1
ATOM 721 N N . GLY A 1 98 ? -24.690 -20.123 -49.839 1.00 28.09 98 GLY A N 1
ATOM 722 C CA . GLY A 1 98 ? -23.660 -19.149 -50.205 1.00 28.09 98 GLY A CA 1
ATOM 723 C C . GLY A 1 98 ? -24.160 -17.886 -50.924 1.00 28.09 98 GLY A C 1
ATOM 724 O O . GLY A 1 98 ? -25.315 -17.787 -51.336 1.00 28.09 98 GLY A O 1
ATOM 725 N N . SER A 1 99 ? -23.198 -16.992 -51.204 1.00 27.70 99 SER A N 1
ATOM 726 C CA . SER A 1 99 ? -23.274 -15.714 -51.959 1.00 27.70 99 SER A CA 1
ATOM 727 C C . SER A 1 99 ? -23.444 -14.433 -51.116 1.00 27.70 99 SER A C 1
ATOM 729 O O . SER A 1 99 ? -24.171 -14.452 -50.129 1.00 27.70 99 SER A O 1
ATOM 731 N N . PRO A 1 100 ? -22.909 -13.265 -51.551 1.00 35.00 100 PRO A N 1
ATOM 732 C CA . PRO A 1 100 ? -21.792 -13.033 -52.480 1.00 35.00 100 PRO A CA 1
ATOM 733 C C . PRO A 1 100 ? -20.669 -12.139 -51.893 1.00 35.00 100 PRO A C 1
ATOM 735 O O . PRO A 1 100 ? -20.874 -11.329 -50.990 1.00 35.00 100 PRO A O 1
ATOM 738 N N . VAL A 1 101 ? -19.460 -12.219 -52.462 1.00 32.44 101 VAL A N 1
ATOM 739 C CA . VAL A 1 101 ? -18.303 -11.411 -52.023 1.00 32.44 101 VAL A CA 1
ATOM 740 C C . VAL A 1 101 ? -18.382 -9.972 -52.551 1.00 32.44 101 VAL A C 1
ATOM 742 O O . VAL A 1 101 ? -18.017 -9.692 -53.694 1.00 32.44 101 VAL A O 1
ATOM 745 N N . LEU A 1 102 ? -18.770 -9.022 -51.695 1.00 29.36 102 LEU A N 1
ATOM 746 C CA . LEU A 1 102 ? -18.681 -7.587 -51.992 1.00 29.36 102 LEU A CA 1
ATOM 747 C C . LEU A 1 102 ? -17.253 -7.046 -51.787 1.00 29.36 102 LEU A C 1
ATOM 749 O O . LEU A 1 102 ? -16.905 -6.497 -50.740 1.00 29.36 102 LEU A O 1
ATOM 753 N N . ARG A 1 103 ? -16.420 -7.145 -52.831 1.00 30.55 103 ARG A N 1
ATOM 754 C CA . ARG A 1 103 ? -15.144 -6.410 -52.917 1.00 30.55 103 ARG A CA 1
ATOM 755 C C . ARG A 1 103 ? -15.393 -4.894 -52.938 1.00 30.55 103 ARG A C 1
ATOM 757 O O . ARG A 1 103 ? -15.616 -4.321 -54.002 1.00 30.55 103 ARG A O 1
ATOM 764 N N . ARG A 1 104 ? -15.244 -4.208 -51.800 1.00 30.84 104 ARG A N 1
ATOM 765 C CA . ARG A 1 104 ? -14.977 -2.758 -51.803 1.00 30.84 104 ARG A CA 1
ATOM 766 C C . ARG A 1 104 ? -13.509 -2.505 -52.143 1.00 30.84 104 ARG A C 1
ATOM 768 O O . ARG A 1 104 ? -12.649 -2.531 -51.268 1.00 30.84 104 ARG A O 1
ATOM 775 N N . GLN A 1 105 ? -13.228 -2.228 -53.414 1.00 30.92 105 GLN A N 1
ATOM 776 C CA . GLN A 1 105 ? -12.001 -1.526 -53.788 1.00 30.92 105 GLN A CA 1
ATOM 777 C C . GLN A 1 105 ? -12.086 -0.086 -53.260 1.00 30.92 105 GLN A C 1
ATOM 779 O O . GLN A 1 105 ? -13.065 0.607 -53.524 1.00 30.92 105 GLN A O 1
ATOM 784 N N . SER A 1 106 ? -11.071 0.358 -52.518 1.00 29.50 106 SER A N 1
ATOM 785 C CA . SER A 1 106 ? -10.915 1.756 -52.101 1.00 29.50 106 SER A CA 1
ATOM 786 C C . SER A 1 106 ? -9.613 2.293 -52.684 1.00 29.50 106 SER A C 1
ATOM 788 O O . SER A 1 106 ? -8.525 2.014 -52.181 1.00 29.50 106 SER A O 1
ATOM 790 N N . THR A 1 107 ? -9.713 3.006 -53.802 1.00 34.59 107 THR A N 1
ATOM 791 C CA . THR A 1 107 ? -8.566 3.558 -54.529 1.00 34.59 107 THR A CA 1
ATOM 792 C C . THR A 1 107 ? -8.200 4.941 -54.000 1.00 34.59 107 THR A C 1
ATOM 794 O O . THR A 1 107 ? -8.579 5.953 -54.584 1.00 34.59 107 THR A O 1
ATOM 797 N N . TYR A 1 108 ? -7.418 4.980 -52.921 1.00 30.69 108 TYR A N 1
ATOM 798 C CA . TYR A 1 108 ? -6.683 6.176 -52.502 1.00 30.69 108 TYR A CA 1
ATOM 799 C C . TYR A 1 108 ? -5.189 5.860 -52.415 1.00 30.69 108 TYR A C 1
ATOM 801 O O . TYR A 1 108 ? -4.681 5.416 -51.388 1.00 30.69 108 TYR A O 1
ATOM 809 N N . ILE A 1 109 ? -4.486 6.078 -53.530 1.00 31.62 109 ILE A N 1
ATOM 810 C CA . ILE A 1 109 ? -3.024 6.013 -53.585 1.00 31.62 109 ILE A CA 1
ATOM 811 C C . ILE A 1 109 ? -2.488 7.327 -53.015 1.00 31.62 109 ILE A C 1
ATOM 813 O O . ILE A 1 109 ? -2.668 8.381 -53.619 1.00 31.62 109 ILE A O 1
ATOM 817 N N . ASN A 1 110 ? -1.828 7.260 -51.860 1.00 33.16 110 ASN A N 1
ATOM 818 C CA . ASN A 1 110 ? -1.147 8.400 -51.253 1.00 33.16 110 ASN A CA 1
ATOM 819 C C . ASN A 1 110 ? 0.375 8.214 -51.429 1.00 33.16 110 ASN A C 1
ATOM 821 O O . ASN A 1 110 ? 0.928 7.298 -50.816 1.00 33.16 110 ASN A O 1
ATOM 825 N N . PRO A 1 111 ? 1.065 9.004 -52.276 1.00 38.81 111 PRO A N 1
ATOM 826 C CA . PRO A 1 111 ? 2.444 8.738 -52.695 1.00 38.81 111 PRO A CA 1
ATOM 827 C C . PRO A 1 111 ? 3.499 9.195 -51.669 1.00 38.81 111 PRO A C 1
ATOM 829 O O . PRO A 1 111 ? 4.505 9.805 -52.024 1.00 38.81 111 PRO A O 1
ATOM 832 N N . HIS A 1 112 ? 3.308 8.858 -50.392 1.00 36.59 112 HIS A N 1
ATOM 833 C CA . HIS A 1 112 ? 4.378 8.903 -49.400 1.00 36.59 112 HIS A CA 1
ATOM 834 C C . HIS A 1 112 ? 4.976 7.510 -49.229 1.00 36.59 112 HIS A C 1
ATOM 836 O O . HIS A 1 112 ? 4.405 6.648 -48.564 1.00 36.59 112 HIS A O 1
ATOM 842 N N . ILE A 1 113 ? 6.154 7.316 -49.828 1.00 40.31 113 ILE A N 1
ATOM 843 C CA . ILE A 1 113 ? 7.017 6.159 -49.585 1.00 40.31 113 ILE A CA 1
ATOM 844 C C . ILE A 1 113 ? 7.277 6.085 -48.073 1.00 40.31 113 ILE A C 1
ATOM 846 O O . ILE A 1 113 ? 7.890 7.011 -47.530 1.00 40.31 113 ILE A O 1
ATOM 850 N N . PRO A 1 114 ? 6.871 5.010 -47.375 1.00 36.09 114 PRO A N 1
ATOM 851 C CA . PRO A 1 114 ? 7.361 4.770 -46.034 1.00 36.09 114 PRO A CA 1
ATOM 852 C C . PRO A 1 114 ? 8.851 4.469 -46.169 1.00 36.09 114 PRO A C 1
ATOM 854 O O . PRO A 1 114 ? 9.229 3.430 -46.711 1.00 36.09 114 PRO A O 1
ATOM 857 N N . MET A 1 115 ? 9.713 5.361 -45.675 1.00 33.34 115 MET A N 1
ATOM 858 C CA . MET A 1 115 ? 11.066 4.942 -45.333 1.00 33.34 115 MET A CA 1
ATOM 859 C C . MET A 1 115 ? 10.927 3.899 -44.230 1.00 33.34 115 MET A C 1
ATOM 861 O O . MET A 1 115 ? 10.748 4.241 -43.061 1.00 33.34 115 MET A O 1
ATOM 865 N N . THR A 1 116 ? 10.992 2.624 -44.609 1.00 38.97 116 THR A N 1
ATOM 866 C CA . THR A 1 116 ? 11.189 1.521 -43.676 1.00 38.97 116 THR A CA 1
ATOM 867 C C . THR A 1 116 ? 12.561 1.715 -43.049 1.00 38.97 116 THR A C 1
ATOM 869 O O . THR A 1 116 ? 13.567 1.222 -43.564 1.00 38.97 116 THR A O 1
ATOM 872 N N . GLN A 1 117 ? 12.611 2.488 -41.961 1.00 35.94 117 GLN A N 1
ATOM 873 C CA . GLN A 1 117 ? 13.774 2.508 -41.089 1.00 35.94 117 GLN A CA 1
ATOM 874 C C . GLN A 1 117 ? 14.084 1.047 -40.750 1.00 35.94 117 GLN A C 1
ATOM 876 O O . GLN A 1 117 ? 13.161 0.325 -40.356 1.00 35.94 117 GLN A O 1
ATOM 881 N N . PRO A 1 118 ? 15.330 0.576 -40.938 1.00 34.44 118 PRO A N 1
ATOM 882 C CA . PRO A 1 118 ? 15.678 -0.766 -40.515 1.00 34.44 118 PRO A CA 1
ATOM 883 C C . PRO A 1 118 ? 15.383 -0.849 -39.021 1.00 34.44 118 PRO A C 1
ATOM 885 O O . PRO A 1 118 ? 15.877 -0.022 -38.250 1.00 34.44 118 PRO A O 1
ATOM 888 N N . VAL A 1 119 ? 14.539 -1.809 -38.630 1.00 47.88 119 VAL A N 1
ATOM 889 C CA . VAL A 1 119 ? 14.253 -2.076 -37.219 1.00 47.88 119 VAL A CA 1
ATOM 890 C C . VAL A 1 119 ? 15.600 -2.341 -36.564 1.00 47.88 119 VAL A C 1
ATOM 892 O O . VAL A 1 119 ? 16.255 -3.333 -36.887 1.00 47.88 119 VAL A O 1
ATOM 895 N N . GLN A 1 120 ? 16.042 -1.406 -35.719 1.00 48.62 120 GLN A N 1
ATOM 896 C CA . GLN A 1 120 ? 17.325 -1.509 -35.034 1.00 48.62 120 GLN A CA 1
ATOM 897 C C . GLN A 1 120 ? 17.349 -2.863 -34.320 1.00 48.62 120 GLN A C 1
ATOM 899 O O . GLN A 1 120 ? 16.397 -3.149 -33.586 1.00 48.62 120 GLN A O 1
ATOM 904 N N . PRO A 1 121 ? 18.359 -3.720 -34.560 1.00 53.47 121 PRO A N 1
ATOM 905 C CA . PRO A 1 121 ? 18.401 -5.034 -33.946 1.00 53.47 121 PRO A CA 1
ATOM 906 C C . PRO A 1 121 ? 18.482 -4.841 -32.435 1.00 53.47 121 PRO A C 1
ATOM 908 O O . PRO A 1 121 ? 19.511 -4.424 -31.901 1.00 53.47 121 PRO A O 1
ATOM 911 N N . ILE A 1 122 ? 17.359 -5.097 -31.762 1.00 65.00 122 ILE A N 1
ATOM 912 C CA . ILE A 1 122 ? 17.239 -4.999 -30.311 1.00 65.00 122 ILE A CA 1
ATOM 913 C C . ILE A 1 122 ? 18.346 -5.874 -29.720 1.00 65.00 122 ILE A C 1
ATOM 915 O O . ILE A 1 122 ? 18.456 -7.047 -30.084 1.00 65.00 122 ILE A O 1
ATOM 919 N N . SER A 1 123 ? 19.177 -5.296 -28.842 1.00 76.31 123 SER A N 1
ATOM 920 C CA . SER A 1 123 ? 20.265 -6.029 -28.182 1.00 76.31 123 SER A CA 1
ATOM 921 C C . SER A 1 123 ? 19.717 -7.351 -27.626 1.00 76.31 123 SER A C 1
ATOM 923 O O . SER A 1 123 ? 18.666 -7.328 -26.980 1.00 76.31 123 SER A O 1
ATOM 925 N N . PRO A 1 124 ? 20.387 -8.503 -27.819 1.00 75.81 124 PRO A N 1
ATOM 926 C CA . PRO A 1 124 ? 19.906 -9.779 -27.277 1.00 75.81 124 PRO A CA 1
ATOM 927 C C . PRO A 1 124 ? 19.765 -9.744 -25.742 1.00 75.81 124 PRO A C 1
ATOM 929 O O . PRO A 1 124 ? 18.963 -10.489 -25.175 1.00 75.81 124 PRO A O 1
ATOM 932 N N . ASN A 1 125 ? 20.487 -8.821 -25.095 1.00 84.56 125 ASN A N 1
ATOM 933 C CA . ASN A 1 125 ? 20.469 -8.553 -23.660 1.00 84.56 125 ASN A CA 1
ATOM 934 C C . ASN A 1 125 ? 19.425 -7.492 -23.239 1.00 84.56 125 ASN A C 1
ATOM 936 O O . ASN A 1 125 ? 19.323 -7.175 -22.052 1.00 84.56 125 ASN A O 1
ATOM 940 N N . ALA A 1 126 ? 18.660 -6.911 -24.170 1.00 90.19 126 ALA A N 1
ATOM 941 C CA . ALA A 1 126 ? 17.683 -5.864 -23.870 1.00 90.19 126 ALA A CA 1
ATOM 942 C C . ALA A 1 126 ? 16.489 -6.368 -23.036 1.00 90.19 126 ALA A C 1
ATOM 944 O O . ALA A 1 126 ? 16.161 -7.559 -23.075 1.00 90.19 126 ALA A O 1
ATOM 945 N N . PRO A 1 127 ? 15.792 -5.467 -22.316 1.00 94.44 127 PRO A N 1
ATOM 946 C CA . PRO A 1 127 ? 14.620 -5.827 -21.531 1.00 94.44 127 PRO A CA 1
ATOM 947 C C . PRO A 1 127 ? 13.479 -6.352 -22.409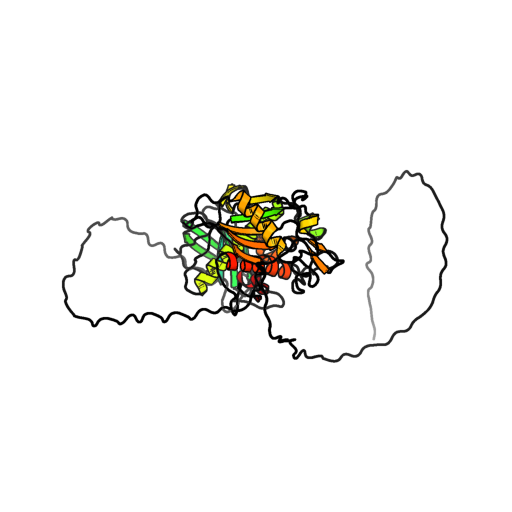 1.00 94.44 127 PRO A C 1
ATOM 949 O O . PRO A 1 127 ? 12.886 -5.621 -23.203 1.00 94.44 127 PRO A O 1
ATOM 952 N N . ARG A 1 128 ? 13.128 -7.623 -22.235 1.00 94.50 128 ARG A N 1
ATOM 953 C CA . ARG A 1 128 ? 11.934 -8.258 -22.794 1.00 94.50 128 ARG A CA 1
ATOM 954 C C . ARG A 1 128 ? 10.841 -8.240 -21.732 1.00 94.50 128 ARG A C 1
ATOM 956 O O . ARG A 1 128 ? 10.899 -9.002 -20.767 1.00 94.50 128 ARG A O 1
ATOM 963 N N . ILE A 1 129 ? 9.849 -7.369 -21.898 1.00 96.06 129 ILE A N 1
ATOM 964 C CA . ILE A 1 129 ? 8.640 -7.379 -21.073 1.00 96.06 129 ILE A CA 1
ATOM 965 C C . ILE A 1 129 ? 7.817 -8.603 -21.499 1.00 96.06 129 ILE A C 1
ATOM 967 O O . ILE A 1 129 ? 7.515 -8.757 -22.680 1.00 96.06 129 ILE A O 1
ATOM 971 N N . ILE A 1 130 ? 7.475 -9.479 -20.551 1.00 94.81 130 ILE A N 1
ATOM 972 C CA . ILE A 1 130 ? 6.718 -10.721 -20.811 1.00 94.81 130 ILE A CA 1
ATOM 973 C C . ILE A 1 130 ? 5.346 -10.744 -20.118 1.00 94.81 130 ILE A C 1
ATOM 975 O O . ILE A 1 130 ? 4.542 -11.639 -20.360 1.00 94.81 130 ILE A O 1
ATOM 979 N N . SER A 1 131 ? 5.037 -9.728 -19.307 1.00 94.44 131 SER A N 1
ATOM 980 C CA . SER A 1 131 ? 3.743 -9.564 -18.631 1.00 94.44 131 SER A CA 1
ATOM 981 C C . SER A 1 131 ? 2.635 -8.956 -19.491 1.00 94.44 131 SER A C 1
ATOM 983 O O . SER A 1 131 ? 1.452 -9.059 -19.156 1.00 94.44 131 SER A O 1
ATOM 985 N N . ILE A 1 132 ? 3.008 -8.214 -20.532 1.00 95.56 132 ILE A N 1
ATOM 986 C CA . ILE A 1 132 ? 2.108 -7.379 -21.327 1.00 95.56 132 ILE A CA 1
ATOM 987 C C . ILE A 1 132 ? 2.749 -7.096 -22.690 1.00 95.56 132 ILE A C 1
ATOM 989 O O . ILE A 1 132 ? 3.961 -6.907 -22.774 1.00 95.56 132 ILE A O 1
ATOM 993 N N . SER A 1 133 ? 1.946 -7.095 -23.753 1.00 95.56 133 SER A N 1
ATOM 994 C CA . SER A 1 133 ? 2.407 -6.857 -25.127 1.00 95.56 133 SER A CA 1
ATOM 995 C C . SER A 1 133 ? 2.420 -5.366 -25.473 1.00 95.56 133 SER A C 1
ATOM 997 O O . SER A 1 133 ? 1.683 -4.582 -24.870 1.00 95.56 133 SER A O 1
ATOM 999 N N . ASP A 1 134 ? 3.202 -4.974 -26.477 1.00 97.00 134 ASP A N 1
ATOM 1000 C CA . ASP A 1 134 ? 3.138 -3.620 -27.040 1.00 97.00 134 ASP A CA 1
ATOM 1001 C C . ASP A 1 134 ? 1.728 -3.288 -27.569 1.00 97.00 134 ASP A C 1
ATOM 1003 O O . ASP A 1 134 ? 0.992 -4.172 -28.010 1.00 97.00 134 ASP A O 1
ATOM 1007 N N . GLY A 1 135 ? 1.320 -2.023 -27.451 1.00 96.69 135 GLY A N 1
ATOM 1008 C CA . GLY A 1 135 ? -0.029 -1.553 -27.787 1.00 96.69 135 GLY A CA 1
ATOM 1009 C C . GLY A 1 135 ? -1.146 -1.998 -26.827 1.00 96.69 135 GLY A C 1
ATOM 1010 O O . GLY A 1 135 ? -2.313 -1.686 -27.066 1.00 96.69 135 GLY A O 1
ATOM 1011 N N . SER A 1 136 ? -0.834 -2.711 -25.738 1.00 96.62 136 SER A N 1
ATOM 1012 C CA . SER A 1 136 ? -1.845 -3.188 -24.780 1.00 96.62 136 SER A CA 1
ATOM 1013 C C . SER A 1 136 ? -2.505 -2.064 -23.979 1.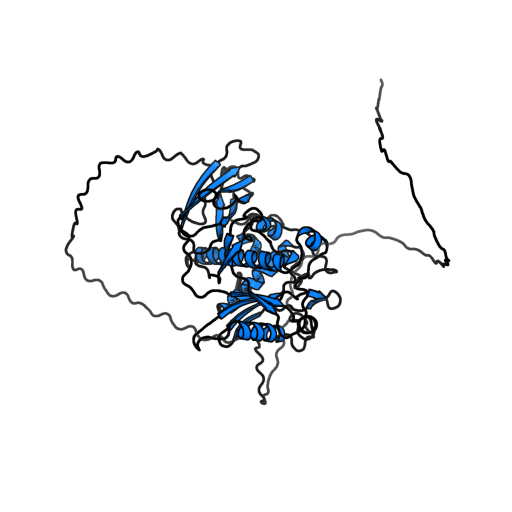00 96.62 136 SER A C 1
ATOM 1015 O O . SER A 1 136 ? -1.911 -1.015 -23.720 1.00 96.62 136 SER A O 1
ATOM 1017 N N . TRP A 1 137 ? -3.717 -2.344 -23.491 1.00 95.62 137 TRP A N 1
ATOM 1018 C CA . TRP A 1 137 ? -4.468 -1.456 -22.604 1.00 95.62 137 TRP A CA 1
ATOM 1019 C C . TRP A 1 137 ? -4.263 -1.785 -21.119 1.00 95.62 137 TRP A C 1
ATOM 1021 O O . TRP A 1 137 ? -4.218 -2.951 -20.718 1.00 95.62 137 TRP A O 1
ATOM 1031 N N . ALA A 1 138 ? -4.193 -0.738 -20.301 1.00 95.25 138 ALA A N 1
ATOM 1032 C CA . ALA A 1 138 ? -4.156 -0.778 -18.845 1.00 95.25 138 ALA A CA 1
ATOM 1033 C C . ALA A 1 138 ? -5.243 0.136 -18.253 1.00 95.25 138 ALA A C 1
ATOM 1035 O O . ALA A 1 138 ? -5.667 1.111 -18.872 1.00 95.25 138 ALA A O 1
ATOM 1036 N N . PHE A 1 139 ? -5.688 -0.183 -17.038 1.00 94.12 139 PHE A N 1
ATOM 1037 C CA . PHE A 1 139 ? -6.897 0.395 -16.430 1.00 94.12 139 PHE A CA 1
ATOM 1038 C C . PHE A 1 139 ? -6.657 1.045 -15.054 1.00 94.12 139 PHE A C 1
ATOM 1040 O O . PHE A 1 139 ? -7.593 1.287 -14.291 1.00 94.12 139 PHE A O 1
ATOM 1047 N N . ALA A 1 140 ? -5.390 1.307 -14.731 1.00 94.12 140 ALA A N 1
ATOM 1048 C CA . ALA A 1 140 ? -4.936 1.978 -13.519 1.00 94.12 140 ALA A CA 1
ATOM 1049 C C . ALA A 1 140 ? -3.629 2.735 -13.800 1.00 94.12 140 ALA A C 1
ATOM 1051 O O . ALA A 1 140 ? -2.850 2.336 -14.667 1.00 94.12 140 ALA A O 1
ATOM 1052 N N . SER A 1 141 ? -3.374 3.796 -13.035 1.00 93.25 141 SER A N 1
ATOM 1053 C CA . SER A 1 141 ? -2.207 4.681 -13.187 1.00 93.25 141 SER A CA 1
ATOM 1054 C C . SER A 1 141 ? -0.885 4.063 -12.707 1.00 93.25 141 SER A C 1
ATOM 1056 O O . SER A 1 141 ? 0.164 4.680 -12.856 1.00 93.25 141 SER A O 1
ATOM 1058 N N . ILE A 1 142 ? -0.924 2.862 -12.119 1.00 96.06 142 ILE A N 1
ATOM 1059 C CA . ILE A 1 142 ? 0.245 2.062 -11.739 1.00 96.06 142 ILE A CA 1
ATOM 1060 C C . ILE A 1 142 ? 0.067 0.650 -12.299 1.00 96.06 142 ILE A C 1
ATOM 1062 O O . ILE A 1 142 ? -0.903 -0.038 -11.978 1.00 96.06 142 ILE A O 1
ATOM 1066 N N . LEU A 1 143 ? 1.020 0.217 -13.122 1.00 97.19 143 LEU A N 1
ATOM 1067 C CA . LEU A 1 143 ? 1.059 -1.104 -13.742 1.00 97.19 143 LEU A CA 1
ATOM 1068 C C . LEU A 1 143 ? 2.247 -1.908 -13.205 1.00 97.19 143 LEU A C 1
ATOM 1070 O O . LEU A 1 143 ? 3.390 -1.468 -13.305 1.00 97.19 143 LEU A O 1
ATOM 1074 N N . LEU A 1 144 ? 1.983 -3.111 -12.695 1.00 98.06 144 LEU A N 1
ATOM 1075 C CA . LEU A 1 144 ? 3.015 -4.121 -12.469 1.00 98.06 144 LEU A CA 1
ATOM 1076 C C . LEU A 1 144 ? 3.397 -4.772 -13.804 1.00 98.06 144 LEU A C 1
ATOM 1078 O O . LEU A 1 144 ? 2.530 -5.281 -14.518 1.00 98.06 144 LEU A O 1
ATOM 1082 N N . VAL A 1 145 ? 4.693 -4.782 -14.112 1.00 97.12 145 VAL A N 1
ATOM 1083 C CA . VAL A 1 145 ? 5.275 -5.559 -15.212 1.00 97.12 145 VAL A CA 1
ATOM 1084 C C . VAL A 1 145 ? 6.315 -6.548 -14.692 1.00 97.12 145 VAL A C 1
ATOM 1086 O O . VAL A 1 145 ? 7.013 -6.274 -13.714 1.00 97.12 145 VAL A O 1
ATOM 1089 N N . PHE A 1 146 ? 6.437 -7.688 -15.371 1.00 95.81 146 PHE A N 1
ATOM 1090 C CA . PHE A 1 146 ? 7.508 -8.665 -15.167 1.00 95.81 146 PHE A CA 1
ATOM 1091 C C . PHE A 1 146 ? 8.218 -8.950 -16.499 1.00 95.81 146 PHE A C 1
ATOM 1093 O O . PHE A 1 146 ? 7.609 -8.896 -17.576 1.00 95.81 146 PHE A O 1
ATOM 1100 N N . GLY A 1 147 ? 9.530 -9.174 -16.432 1.00 95.25 147 GLY A N 1
ATOM 1101 C CA . GLY A 1 147 ? 10.412 -9.126 -17.594 1.00 95.25 147 GLY A CA 1
ATOM 1102 C C . GLY A 1 147 ? 11.718 -9.899 -17.426 1.00 95.25 147 GLY A C 1
ATOM 1103 O O . GLY A 1 147 ? 12.071 -10.325 -16.326 1.00 95.25 147 GLY A O 1
ATOM 1104 N N . GLN A 1 148 ? 12.439 -10.054 -18.536 1.00 94.50 148 GLN A N 1
ATOM 1105 C CA . GLN A 1 148 ? 13.792 -10.614 -18.602 1.00 94.50 148 GLN A CA 1
ATOM 1106 C C . GLN A 1 148 ? 14.769 -9.627 -19.251 1.00 94.50 148 GLN A C 1
ATOM 1108 O O . GLN A 1 148 ? 14.364 -8.834 -20.094 1.00 94.50 148 GLN A O 1
ATOM 1113 N N . CYS A 1 149 ? 16.054 -9.705 -18.923 1.00 92.19 149 CYS A N 1
ATOM 1114 C CA . CYS A 1 149 ? 17.144 -8.940 -19.535 1.00 92.19 149 CYS A CA 1
ATOM 1115 C C . CYS A 1 149 ? 18.486 -9.677 -19.364 1.00 92.19 149 CYS A C 1
ATOM 1117 O O . CYS A 1 149 ? 18.607 -10.579 -18.536 1.00 92.19 149 CYS A O 1
ATOM 1119 N N . GLY A 1 150 ? 19.502 -9.289 -20.136 1.00 88.00 150 GLY A N 1
ATOM 1120 C CA . GLY A 1 150 ? 20.788 -9.992 -20.189 1.00 88.00 150 GLY A CA 1
ATOM 1121 C C . GLY A 1 150 ? 20.761 -11.280 -21.025 1.00 88.00 150 GLY A C 1
ATOM 1122 O O . GLY A 1 150 ? 19.737 -11.664 -21.599 1.00 88.00 150 GLY A O 1
ATOM 1123 N N . SER A 1 151 ? 21.918 -11.941 -21.100 1.00 83.50 151 SER A N 1
ATOM 1124 C CA . SER A 1 151 ? 22.091 -13.219 -21.804 1.00 83.50 151 SER A CA 1
ATOM 1125 C C . SER A 1 151 ? 21.395 -14.366 -21.048 1.00 83.50 151 SER A C 1
ATOM 1127 O O . SER A 1 151 ? 21.699 -14.571 -19.871 1.00 83.50 151 SER A O 1
ATOM 1129 N N . PRO A 1 152 ? 20.522 -15.166 -21.697 1.00 77.94 152 PRO A N 1
ATOM 1130 C CA . PRO A 1 152 ? 19.898 -16.337 -21.071 1.00 77.94 152 PRO A CA 1
ATOM 1131 C C . PRO A 1 152 ? 20.900 -17.404 -20.606 1.00 77.94 152 PRO A C 1
ATOM 1133 O O . PRO A 1 152 ? 20.655 -18.077 -19.610 1.00 77.94 152 PRO A O 1
ATOM 1136 N N . ASP A 1 153 ? 22.037 -17.539 -21.295 1.00 83.44 153 ASP A N 1
ATOM 1137 C CA . ASP A 1 153 ? 23.097 -18.505 -20.967 1.00 83.44 153 ASP A CA 1
ATOM 1138 C C . ASP A 1 153 ? 23.953 -18.062 -19.769 1.00 83.44 153 ASP A C 1
ATOM 1140 O O . ASP A 1 153 ? 24.700 -18.855 -19.190 1.00 83.44 153 ASP A O 1
ATOM 1144 N N . ARG A 1 154 ? 23.898 -16.767 -19.430 1.00 83.50 154 ARG A N 1
ATOM 1145 C CA . ARG A 1 154 ? 24.659 -16.124 -18.351 1.00 83.50 154 ARG A CA 1
ATOM 1146 C C . ARG A 1 154 ? 23.774 -15.100 -17.626 1.00 83.50 154 ARG A C 1
ATOM 1148 O O . ARG A 1 154 ? 24.034 -13.896 -17.735 1.00 83.50 154 ARG A O 1
ATOM 1155 N N . PRO A 1 155 ? 22.739 -15.564 -16.896 1.00 85.62 155 PRO A N 1
ATOM 1156 C CA . PRO A 1 155 ? 21.872 -14.699 -16.104 1.00 85.62 155 PRO A CA 1
ATOM 1157 C C . PRO A 1 155 ? 22.692 -13.880 -15.101 1.00 85.62 155 PRO A C 1
ATOM 1159 O O . PRO A 1 155 ? 23.641 -14.380 -14.494 1.00 85.62 155 PRO A O 1
ATOM 1162 N N . GLN A 1 156 ? 22.343 -12.601 -14.951 1.00 87.06 156 GLN A N 1
ATOM 1163 C CA . GLN A 1 156 ? 23.101 -11.641 -14.149 1.00 87.06 156 GLN A CA 1
ATOM 1164 C C . GLN A 1 156 ? 22.183 -10.685 -13.389 1.00 87.06 156 GLN A C 1
ATOM 1166 O O . GLN A 1 156 ? 21.159 -10.223 -13.898 1.00 87.06 156 GLN A O 1
ATOM 1171 N N . ASP A 1 157 ? 22.611 -10.336 -12.180 1.00 91.94 157 ASP A N 1
ATOM 1172 C CA . ASP A 1 157 ? 22.043 -9.238 -11.403 1.00 91.94 157 ASP A CA 1
ATOM 1173 C C . ASP A 1 157 ? 22.380 -7.883 -12.044 1.00 91.94 157 ASP A C 1
ATOM 1175 O O . ASP A 1 157 ? 23.322 -7.746 -12.831 1.00 91.94 157 ASP A O 1
ATOM 1179 N N . GLY A 1 158 ? 21.607 -6.857 -11.704 1.00 92.69 158 GLY A N 1
ATOM 1180 C CA . GLY A 1 158 ? 21.737 -5.525 -12.287 1.00 92.69 158 GLY A CA 1
ATOM 1181 C C . GLY A 1 158 ? 20.571 -4.624 -11.904 1.00 92.69 158 GLY A C 1
ATOM 1182 O O . GLY A 1 158 ? 19.877 -4.875 -10.918 1.00 92.69 158 GLY A O 1
ATOM 1183 N N . ILE A 1 159 ? 20.351 -3.577 -12.694 1.00 94.62 159 ILE A N 1
ATOM 1184 C CA . ILE A 1 159 ? 19.270 -2.608 -12.501 1.00 94.62 159 ILE A CA 1
ATOM 1185 C C . ILE A 1 159 ? 18.542 -2.394 -13.831 1.00 94.62 159 ILE A C 1
ATOM 1187 O O . ILE A 1 159 ? 19.172 -2.273 -14.882 1.00 94.62 159 ILE A O 1
ATOM 1191 N N . ILE A 1 160 ? 17.212 -2.330 -13.759 1.00 95.88 160 ILE A N 1
ATOM 1192 C CA . ILE A 1 160 ? 16.333 -1.802 -14.803 1.00 95.88 160 ILE A CA 1
ATOM 1193 C C . ILE A 1 160 ? 15.952 -0.376 -14.420 1.00 95.88 160 ILE A C 1
ATOM 1195 O O . ILE A 1 160 ? 15.380 -0.163 -13.351 1.00 95.88 160 ILE A O 1
ATOM 1199 N N . VAL A 1 161 ? 16.230 0.591 -15.290 1.00 97.12 161 VAL A N 1
ATOM 1200 C CA . VAL A 1 161 ? 15.683 1.949 -15.189 1.00 97.12 161 VAL A CA 1
ATOM 1201 C C . VAL A 1 161 ? 14.516 2.070 -16.164 1.00 97.12 161 VAL A C 1
ATOM 1203 O O . VAL A 1 161 ? 14.659 1.784 -17.353 1.00 97.12 161 VAL A O 1
ATOM 1206 N N . VAL A 1 162 ? 13.352 2.474 -15.656 1.00 97.62 162 VAL A N 1
ATOM 1207 C CA . VAL A 1 162 ? 12.158 2.758 -16.458 1.00 97.62 162 VAL A CA 1
ATOM 1208 C C . VAL A 1 162 ? 12.029 4.266 -16.611 1.00 97.62 162 VAL A C 1
ATOM 1210 O O . VAL A 1 162 ? 11.813 4.958 -15.618 1.00 97.62 162 VAL A O 1
ATOM 1213 N N . HIS A 1 163 ? 12.139 4.766 -17.841 1.00 97.31 163 HIS A N 1
ATOM 1214 C CA . HIS A 1 163 ? 11.905 6.172 -18.180 1.00 97.31 163 HIS A CA 1
ATOM 1215 C C . HIS A 1 163 ? 10.515 6.337 -18.805 1.00 97.31 163 HIS A C 1
ATOM 1217 O O . HIS A 1 163 ? 10.095 5.529 -19.641 1.00 97.31 163 HIS A O 1
ATOM 1223 N N . HIS A 1 164 ? 9.799 7.387 -18.401 1.00 95.12 164 HIS A N 1
ATOM 1224 C CA . HIS A 1 164 ? 8.387 7.602 -18.736 1.00 95.12 164 HIS A CA 1
ATOM 1225 C C . HIS A 1 164 ? 8.186 8.555 -19.920 1.00 95.12 164 HIS A C 1
ATOM 1227 O O . HIS A 1 164 ? 9.100 9.263 -20.350 1.00 95.12 164 HIS A O 1
ATOM 1233 N N . HIS A 1 165 ? 6.969 8.561 -20.469 1.00 89.88 165 HIS A N 1
ATOM 1234 C CA . HIS A 1 165 ? 6.636 9.265 -21.706 1.00 89.88 165 HIS A CA 1
ATOM 1235 C C . HIS A 1 165 ? 6.943 10.770 -21.615 1.00 89.88 165 HIS A C 1
ATOM 1237 O O . HIS A 1 165 ? 6.477 11.449 -20.709 1.00 89.88 165 HIS A O 1
ATOM 1243 N N . HIS A 1 166 ? 7.768 11.295 -22.530 1.00 89.94 166 HIS A N 1
ATOM 1244 C CA . HIS A 1 166 ? 8.254 12.688 -22.514 1.00 89.94 166 HIS A CA 1
ATOM 1245 C C . HIS A 1 166 ? 8.916 13.140 -21.189 1.00 89.94 166 HIS A C 1
ATOM 1247 O O . HIS A 1 166 ? 9.014 14.337 -20.931 1.00 89.94 166 HIS A O 1
ATOM 1253 N N . GLY A 1 167 ? 9.373 12.206 -20.344 1.00 86.38 167 GLY A N 1
ATOM 1254 C CA . GLY A 1 167 ? 9.879 12.517 -19.005 1.00 86.38 167 GLY A CA 1
ATOM 1255 C C . GLY A 1 167 ? 8.798 12.989 -18.026 1.00 86.38 167 GLY A C 1
ATOM 1256 O O . GLY A 1 167 ? 9.129 13.617 -17.024 1.00 86.38 167 GLY A O 1
ATOM 1257 N N . SER A 1 168 ? 7.516 12.705 -18.294 1.00 88.38 168 SER A N 1
ATOM 1258 C CA . SER A 1 168 ? 6.391 13.206 -17.496 1.00 88.38 168 SER A CA 1
ATOM 1259 C C . SER A 1 168 ? 6.369 12.699 -16.054 1.00 88.38 168 SER A C 1
ATOM 1261 O O . SER A 1 168 ? 5.710 13.312 -15.219 1.00 88.38 168 SER A O 1
ATOM 1263 N N . PHE A 1 169 ? 7.109 11.634 -15.736 1.00 94.25 169 PHE A N 1
ATOM 1264 C CA . PHE A 1 169 ? 7.309 11.085 -14.394 1.00 94.25 169 PHE A CA 1
ATOM 1265 C C . PHE A 1 169 ? 8.797 10.719 -14.198 1.00 94.25 169 PHE A C 1
ATOM 1267 O O . PHE A 1 169 ? 9.443 10.301 -15.164 1.00 94.25 169 PHE A O 1
ATOM 1274 N N . PRO A 1 170 ? 9.382 10.894 -12.993 1.00 94.88 170 PRO A N 1
ATOM 1275 C CA . PRO A 1 170 ? 10.805 10.640 -12.758 1.00 94.88 170 PRO A CA 1
ATOM 1276 C C . PRO A 1 170 ? 11.184 9.164 -12.989 1.00 94.88 170 PRO A C 1
ATOM 1278 O O . PRO A 1 170 ? 10.493 8.282 -12.470 1.00 94.88 170 PRO A O 1
ATOM 1281 N N . PRO A 1 171 ? 12.316 8.866 -13.665 1.00 96.56 171 PRO A N 1
ATOM 1282 C CA . PRO A 1 171 ? 12.702 7.489 -13.971 1.00 96.56 171 PRO A CA 1
ATOM 1283 C C . PRO A 1 171 ? 12.838 6.613 -12.721 1.00 96.56 171 PRO A C 1
ATOM 1285 O O . PRO A 1 171 ? 13.473 7.026 -11.744 1.00 96.56 171 PRO A O 1
ATOM 1288 N N . THR A 1 172 ? 12.247 5.417 -12.715 1.00 96.81 172 THR A N 1
ATOM 1289 C CA . THR A 1 172 ? 12.247 4.504 -11.555 1.00 96.81 172 THR A CA 1
ATOM 1290 C C . THR A 1 172 ? 13.211 3.337 -11.752 1.00 96.81 172 THR A C 1
ATOM 1292 O O . THR A 1 172 ? 13.249 2.728 -12.819 1.00 96.81 172 THR A O 1
ATOM 1295 N N . SER A 1 173 ? 13.990 3.022 -10.714 1.00 97.00 173 SER A N 1
ATOM 1296 C CA . SER A 1 173 ? 15.017 1.974 -10.747 1.00 97.00 173 SER A CA 1
ATOM 1297 C C . SER A 1 173 ? 14.555 0.724 -10.001 1.00 97.00 173 SER A C 1
ATOM 1299 O O . SER A 1 173 ? 14.106 0.816 -8.860 1.00 97.00 173 SER A O 1
ATOM 1301 N N . TRP A 1 174 ? 14.714 -0.440 -10.627 1.00 97.50 174 TRP A N 1
ATOM 1302 C CA . TRP A 1 174 ? 14.234 -1.735 -10.142 1.00 97.50 174 TRP A CA 1
ATOM 1303 C C . TRP A 1 174 ? 15.356 -2.778 -10.179 1.00 97.50 174 TRP A C 1
ATOM 1305 O O . TRP A 1 174 ? 16.151 -2.772 -11.122 1.00 97.50 174 TRP A O 1
ATOM 1315 N N . PRO A 1 175 ? 15.455 -3.675 -9.182 1.00 96.31 175 PRO A N 1
ATOM 1316 C CA . PRO A 1 175 ? 16.489 -4.699 -9.169 1.00 96.31 175 PRO A CA 1
ATOM 1317 C C . PRO A 1 175 ? 16.241 -5.753 -10.251 1.00 96.31 175 PRO A C 1
ATOM 1319 O O . PRO A 1 175 ? 15.115 -6.212 -10.456 1.00 96.31 175 PRO A O 1
ATOM 1322 N N . VAL A 1 176 ? 17.326 -6.190 -10.881 1.00 94.94 176 VAL A N 1
ATOM 1323 C CA . VAL A 1 176 ? 17.375 -7.425 -11.665 1.00 94.94 176 VAL A CA 1
ATOM 1324 C C . VAL A 1 176 ? 17.988 -8.513 -10.798 1.00 94.94 176 VAL A C 1
ATOM 1326 O O . VAL A 1 176 ? 18.962 -8.274 -10.082 1.00 94.94 176 VAL A O 1
ATOM 1329 N N . SER A 1 177 ? 17.432 -9.716 -10.863 1.00 93.56 177 SER A N 1
ATOM 1330 C CA . SER A 1 177 ? 17.979 -10.903 -10.209 1.00 93.56 177 SER A CA 1
ATOM 1331 C C . SER A 1 177 ? 18.021 -12.050 -11.197 1.00 93.56 177 SER A C 1
ATOM 1333 O O . SER A 1 177 ? 16.981 -12.407 -11.744 1.00 93.56 177 SER A O 1
ATOM 1335 N N . ASP A 1 178 ? 19.210 -12.600 -11.441 1.00 91.06 178 ASP A N 1
ATOM 1336 C CA . ASP A 1 178 ? 19.414 -13.714 -12.377 1.00 91.06 178 ASP A CA 1
ATOM 1337 C C . ASP A 1 178 ? 18.777 -13.464 -13.766 1.00 91.06 178 ASP A C 1
ATOM 1339 O O . ASP A 1 178 ? 18.185 -14.352 -14.374 1.00 91.06 178 ASP A O 1
ATOM 1343 N N . GLY A 1 179 ? 18.869 -12.227 -14.269 1.00 91.69 179 GLY A N 1
ATOM 1344 C CA . GLY A 1 179 ? 18.272 -11.817 -15.546 1.00 91.69 179 GLY A CA 1
ATOM 1345 C C . GLY A 1 179 ? 16.751 -11.592 -15.540 1.00 91.69 179 GLY A C 1
ATOM 1346 O O . GLY A 1 179 ? 16.199 -11.276 -16.589 1.00 91.69 179 GLY A O 1
ATOM 1347 N N . PHE A 1 180 ? 16.055 -11.706 -14.403 1.00 94.69 180 PHE A N 1
ATOM 1348 C CA . PHE A 1 180 ? 14.625 -11.386 -14.267 1.00 94.69 180 PHE A CA 1
ATOM 1349 C C . PHE A 1 180 ? 14.405 -10.055 -13.542 1.00 94.69 180 PHE A C 1
ATOM 1351 O O . PHE A 1 180 ? 15.150 -9.713 -12.623 1.00 94.69 180 PHE A O 1
ATOM 1358 N N . PHE A 1 181 ? 13.343 -9.329 -13.901 1.00 95.94 181 PHE A N 1
ATOM 1359 C CA . PHE A 1 181 ? 12.925 -8.103 -13.215 1.00 95.94 181 PHE A CA 1
ATOM 1360 C C . PHE A 1 181 ? 11.412 -8.029 -12.989 1.00 95.94 181 PHE A C 1
ATOM 1362 O O . PHE A 1 181 ? 10.611 -8.592 -13.740 1.00 95.94 181 PHE A O 1
ATOM 1369 N N . ARG A 1 182 ? 11.028 -7.276 -11.955 1.00 97.44 182 ARG A N 1
ATOM 1370 C CA . ARG A 1 182 ? 9.655 -6.841 -11.671 1.00 97.44 182 ARG A CA 1
ATOM 1371 C C . ARG A 1 182 ? 9.688 -5.337 -11.425 1.00 97.44 182 ARG A C 1
ATOM 1373 O O . ARG A 1 182 ? 10.578 -4.863 -10.722 1.00 97.44 182 ARG A O 1
ATOM 1380 N N . ALA A 1 183 ? 8.762 -4.595 -12.022 1.00 97.88 183 ALA A N 1
ATOM 1381 C CA . ALA A 1 183 ? 8.728 -3.139 -11.925 1.00 97.88 183 ALA A CA 1
ATOM 1382 C C . ALA A 1 183 ? 7.298 -2.608 -11.806 1.00 97.88 183 ALA A C 1
ATOM 1384 O O . ALA A 1 183 ? 6.384 -3.126 -12.449 1.00 97.88 183 ALA A O 1
ATOM 1385 N N . LEU A 1 184 ? 7.116 -1.547 -11.016 1.00 98.19 184 LEU A N 1
ATOM 1386 C CA . LEU A 1 184 ? 5.897 -0.742 -11.032 1.00 98.19 184 LEU A CA 1
ATOM 1387 C C . LEU A 1 184 ? 6.119 0.487 -11.911 1.00 98.19 184 LEU A C 1
ATOM 1389 O O . LEU A 1 184 ? 7.053 1.269 -11.716 1.00 98.19 184 LEU A O 1
ATOM 1393 N N . VAL A 1 185 ? 5.244 0.646 -12.894 1.00 97.06 185 VAL A N 1
ATOM 1394 C CA . VAL A 1 185 ? 5.341 1.664 -13.935 1.00 97.06 185 VAL A CA 1
ATOM 1395 C C . VAL A 1 185 ? 4.176 2.630 -13.793 1.00 97.06 185 VAL A C 1
ATOM 1397 O O . VAL A 1 185 ? 3.021 2.204 -13.766 1.00 97.06 185 VAL A O 1
ATOM 1400 N N . TYR A 1 186 ? 4.474 3.927 -13.704 1.00 95.88 186 TYR A N 1
ATOM 1401 C CA . TYR A 1 186 ? 3.453 4.967 -13.754 1.00 95.88 186 TYR A CA 1
ATOM 1402 C C . TYR A 1 186 ? 2.911 5.146 -15.178 1.00 95.88 186 TYR A C 1
ATOM 1404 O O . TYR A 1 186 ? 3.671 5.067 -16.144 1.00 95.88 186 TYR A O 1
ATOM 1412 N N . LEU A 1 187 ? 1.604 5.381 -15.292 1.00 95.56 187 LEU A N 1
ATOM 1413 C CA . LEU A 1 187 ? 0.900 5.589 -16.554 1.00 95.56 187 LEU A CA 1
ATOM 1414 C C . LEU A 1 187 ? -0.039 6.799 -16.470 1.00 95.56 187 LEU A C 1
ATOM 1416 O O . LEU A 1 187 ? -0.856 6.908 -15.554 1.00 95.56 187 LEU A O 1
ATOM 1420 N N . GLU A 1 188 ? 0.027 7.659 -17.481 1.00 93.62 188 GLU A N 1
ATOM 1421 C CA . GLU A 1 188 ? -0.887 8.783 -17.704 1.00 93.62 188 GLU A CA 1
ATOM 1422 C C . GLU A 1 188 ? -2.002 8.390 -18.689 1.00 93.62 188 GLU A C 1
ATOM 1424 O O . GLU A 1 188 ? -1.790 7.499 -19.517 1.00 93.62 188 GLU A O 1
ATOM 1429 N N . PRO A 1 189 ? -3.200 9.006 -18.634 1.00 94.38 189 PRO A N 1
ATOM 1430 C CA . PRO A 1 189 ? -4.287 8.689 -19.560 1.00 94.38 189 PRO A CA 1
ATOM 1431 C C . PRO A 1 189 ? -3.870 8.868 -21.029 1.00 94.38 189 PRO A C 1
ATOM 1433 O O . PRO A 1 189 ? -3.391 9.932 -21.418 1.00 94.38 189 PRO A O 1
ATOM 1436 N N . GLY A 1 190 ? -4.091 7.844 -21.856 1.00 95.81 190 GLY A N 1
ATOM 1437 C CA . GLY A 1 190 ? -3.639 7.809 -23.250 1.00 95.81 190 GLY A CA 1
ATOM 1438 C C . GLY A 1 190 ? -2.367 6.967 -23.469 1.00 95.81 190 GLY A C 1
ATOM 1439 O O . GLY A 1 190 ? -2.128 6.014 -22.723 1.00 95.81 190 GLY A O 1
ATOM 1440 N N . PRO A 1 191 ? -1.594 7.227 -24.542 1.00 97.19 191 PRO A N 1
ATOM 1441 C CA . PRO A 1 191 ? -0.443 6.410 -24.929 1.00 97.19 191 PRO A CA 1
ATOM 1442 C C . PRO A 1 191 ? 0.814 6.742 -24.110 1.00 97.19 191 PRO A C 1
ATOM 1444 O O . PRO A 1 191 ? 1.359 7.837 -24.202 1.00 97.19 191 PRO A O 1
ATOM 1447 N N . ASN A 1 192 ? 1.338 5.762 -23.379 1.00 97.69 192 ASN A N 1
ATOM 1448 C CA . ASN A 1 192 ? 2.580 5.877 -22.619 1.00 97.69 192 ASN A CA 1
ATOM 1449 C C . ASN A 1 192 ? 3.698 5.162 -23.374 1.00 97.69 192 ASN A C 1
ATOM 1451 O O . ASN A 1 192 ? 3.769 3.934 -23.333 1.00 97.69 192 ASN A O 1
ATOM 1455 N N . LYS A 1 193 ? 4.579 5.910 -24.049 1.00 97.62 193 LYS A N 1
ATOM 1456 C CA . LYS A 1 193 ? 5.824 5.348 -24.595 1.00 97.62 193 LYS A CA 1
ATOM 1457 C C . LYS A 1 193 ? 6.856 5.254 -23.476 1.00 97.62 193 LYS A C 1
ATOM 1459 O O . LYS A 1 193 ? 7.339 6.281 -23.004 1.00 97.62 193 LYS A O 1
ATOM 1464 N N . LEU A 1 194 ? 7.154 4.033 -23.057 1.00 97.81 194 LEU A N 1
ATOM 1465 C CA . LEU A 1 194 ? 8.066 3.701 -21.969 1.00 97.81 194 LEU A CA 1
ATOM 1466 C C . LEU A 1 194 ? 9.401 3.224 -22.541 1.00 97.81 194 LEU A C 1
ATOM 1468 O O . LEU A 1 194 ? 9.421 2.508 -23.544 1.00 97.81 194 LEU A O 1
ATOM 1472 N N . GLN A 1 195 ? 10.502 3.575 -21.881 1.00 97.38 195 GLN A N 1
ATOM 1473 C CA . GLN A 1 195 ? 11.834 3.045 -22.173 1.00 97.38 195 GLN A CA 1
ATOM 1474 C C . GLN A 1 195 ? 12.336 2.236 -20.980 1.00 97.38 195 GLN A C 1
ATOM 1476 O O . GLN A 1 195 ? 12.323 2.727 -19.853 1.00 97.38 195 GLN A O 1
ATOM 1481 N N . PHE A 1 196 ? 12.816 1.024 -21.240 1.00 97.31 196 PHE A N 1
ATOM 1482 C CA . PHE A 1 196 ? 13.453 0.157 -20.258 1.00 97.31 196 PHE A CA 1
ATOM 1483 C C . PHE A 1 196 ? 14.942 0.059 -20.589 1.00 97.31 196 PHE A C 1
ATOM 1485 O O . PHE A 1 196 ? 15.316 -0.293 -21.705 1.00 97.31 196 PHE A O 1
ATOM 1492 N N . GLU A 1 197 ? 15.791 0.367 -19.616 1.00 95.31 197 GLU A N 1
ATOM 1493 C CA . GLU A 1 197 ? 17.247 0.373 -19.742 1.00 95.31 197 GLU A CA 1
ATOM 1494 C C . GLU A 1 197 ? 17.846 -0.619 -18.741 1.00 95.31 197 GLU A C 1
ATOM 1496 O O . GLU A 1 197 ? 17.696 -0.442 -17.533 1.00 95.31 197 GLU A O 1
ATOM 1501 N N . TYR A 1 198 ? 18.520 -1.661 -19.232 1.00 93.88 198 TYR A N 1
ATOM 1502 C CA . TYR A 1 198 ? 19.261 -2.614 -18.406 1.00 93.88 198 TYR A CA 1
ATOM 1503 C C . TYR A 1 198 ? 20.735 -2.226 -18.308 1.00 93.88 198 TYR A C 1
ATOM 1505 O O . TYR A 1 198 ? 21.403 -2.016 -19.324 1.00 93.88 198 TYR A O 1
ATOM 1513 N N . THR A 1 199 ? 21.240 -2.204 -17.074 1.00 90.75 199 THR A N 1
ATOM 1514 C CA . THR A 1 199 ? 22.668 -2.108 -16.754 1.00 90.75 199 THR A CA 1
ATOM 1515 C C . THR A 1 199 ? 23.053 -3.212 -15.767 1.00 90.75 199 THR A C 1
ATOM 1517 O O . THR A 1 199 ? 22.390 -3.402 -14.744 1.00 90.75 199 THR A O 1
ATOM 1520 N N . SER A 1 200 ? 24.159 -3.911 -16.034 1.00 86.19 200 SER A N 1
ATOM 1521 C CA . SER A 1 200 ? 24.781 -4.875 -15.116 1.00 86.19 200 SER A CA 1
ATOM 1522 C C . SER A 1 200 ? 26.255 -4.539 -14.906 1.00 86.19 200 SER A C 1
ATOM 1524 O O . SER A 1 200 ? 26.916 -4.033 -15.808 1.00 86.19 200 SER A O 1
ATOM 1526 N N . GLY A 1 201 ? 26.806 -4.864 -13.732 1.00 72.31 201 GLY A N 1
ATOM 1527 C CA . GLY A 1 201 ? 28.180 -4.523 -13.330 1.00 72.31 201 GLY A CA 1
ATOM 1528 C C . GLY A 1 201 ? 29.312 -5.185 -14.135 1.00 72.31 201 GLY A C 1
ATOM 1529 O O . GLY A 1 201 ? 30.471 -5.070 -13.744 1.00 72.31 201 GLY A O 1
ATOM 1530 N N . ARG A 1 202 ? 28.995 -5.901 -15.221 1.00 67.88 202 ARG A N 1
ATOM 1531 C CA . ARG A 1 202 ? 29.951 -6.504 -16.166 1.00 67.88 202 ARG A CA 1
ATOM 1532 C C . ARG A 1 202 ? 29.737 -6.080 -17.622 1.00 67.88 202 ARG A C 1
ATOM 1534 O O . ARG A 1 202 ? 30.578 -6.402 -18.457 1.00 67.88 202 ARG A O 1
ATOM 1541 N N . GLU A 1 203 ? 28.651 -5.375 -17.936 1.00 64.25 203 GLU A N 1
ATOM 1542 C CA . GLU A 1 203 ? 28.310 -4.966 -19.302 1.00 64.25 203 GLU A CA 1
ATOM 1543 C C . GLU A 1 203 ? 28.429 -3.444 -19.426 1.00 64.25 203 GLU A C 1
ATOM 1545 O O . GLU A 1 203 ? 27.740 -2.692 -18.744 1.00 64.25 203 GLU A O 1
ATOM 1550 N N . THR A 1 204 ? 29.332 -2.980 -20.293 1.00 58.56 204 THR A N 1
ATOM 1551 C CA . THR A 1 204 ? 29.609 -1.548 -20.522 1.00 58.56 204 THR A CA 1
ATOM 1552 C C . THR A 1 204 ? 28.642 -0.882 -21.504 1.00 58.56 204 THR A C 1
ATOM 1554 O O . THR A 1 204 ? 28.715 0.328 -21.705 1.00 58.56 204 THR A O 1
ATOM 1557 N N . LEU A 1 205 ? 27.748 -1.657 -22.125 1.00 67.56 205 LEU A N 1
ATOM 1558 C CA . LEU A 1 205 ? 26.747 -1.192 -23.082 1.00 67.56 205 LEU A CA 1
ATOM 1559 C C . LEU A 1 205 ? 25.353 -1.274 -22.455 1.00 67.56 205 LEU A C 1
ATOM 1561 O O . LEU A 1 205 ? 24.864 -2.366 -22.163 1.00 67.56 205 LEU A O 1
ATOM 1565 N N . GLN A 1 206 ? 24.703 -0.119 -22.300 1.00 73.25 206 GLN A N 1
ATOM 1566 C CA . GLN A 1 206 ? 23.292 -0.033 -21.917 1.00 73.25 206 GLN A CA 1
ATOM 1567 C C . GLN A 1 206 ? 22.444 -0.798 -22.939 1.00 73.25 206 GLN A C 1
ATOM 1569 O O . GLN A 1 206 ? 22.440 -0.464 -24.125 1.00 73.25 206 GLN A O 1
ATOM 1574 N N . SER A 1 207 ? 21.711 -1.816 -22.490 1.00 87.12 207 SER A N 1
ATOM 1575 C CA . SER A 1 207 ? 20.785 -2.550 -23.357 1.00 87.12 207 SER A CA 1
ATOM 1576 C C . SER A 1 207 ? 19.371 -2.014 -23.151 1.00 87.12 207 SER A C 1
ATOM 1578 O O . SER A 1 207 ? 18.833 -2.076 -22.047 1.00 87.12 207 SER A O 1
ATOM 1580 N N . ILE A 1 208 ? 18.786 -1.450 -24.209 1.00 93.06 208 ILE A N 1
ATOM 1581 C CA . ILE A 1 208 ? 17.558 -0.643 -24.150 1.00 93.06 208 ILE A CA 1
ATOM 1582 C C . ILE A 1 208 ? 16.443 -1.295 -24.975 1.00 93.06 208 ILE A C 1
ATOM 1584 O O . ILE A 1 208 ? 16.697 -1.854 -26.043 1.00 93.06 208 ILE A O 1
ATOM 1588 N N . SER A 1 209 ? 15.204 -1.190 -24.497 1.00 95.00 209 SER A N 1
ATOM 1589 C CA . SER A 1 209 ? 13.989 -1.488 -25.258 1.00 95.00 209 SER A CA 1
ATOM 1590 C C . SER A 1 209 ? 12.875 -0.477 -24.967 1.00 95.00 209 SER A C 1
ATOM 1592 O O . SER A 1 209 ? 12.944 0.303 -24.011 1.00 95.00 209 SER A O 1
ATOM 1594 N N . HIS A 1 210 ? 11.831 -0.494 -25.798 1.00 95.94 210 HIS A N 1
ATOM 1595 C CA . HIS A 1 210 ? 10.672 0.391 -25.691 1.00 95.94 210 HIS A CA 1
ATOM 1596 C C . HIS A 1 210 ? 9.368 -0.401 -25.764 1.00 95.94 210 HIS A C 1
ATOM 1598 O O . HIS A 1 210 ? 9.305 -1.444 -26.411 1.00 95.94 210 HIS A O 1
ATOM 1604 N N . ILE A 1 211 ? 8.323 0.114 -25.116 1.00 97.19 211 ILE A N 1
ATOM 1605 C CA . ILE A 1 211 ? 6.959 -0.429 -25.176 1.00 97.19 211 ILE A CA 1
ATOM 1606 C C . ILE A 1 211 ? 5.938 0.704 -25.013 1.00 97.19 211 ILE A C 1
ATOM 1608 O O . ILE A 1 211 ? 6.149 1.634 -24.233 1.00 97.19 211 ILE A O 1
ATOM 1612 N N . THR A 1 212 ? 4.832 0.641 -25.748 1.00 98.06 212 THR A N 1
ATOM 1613 C CA . THR A 1 212 ? 3.719 1.593 -25.689 1.00 98.06 212 THR A CA 1
ATOM 1614 C C . THR A 1 212 ? 2.533 0.957 -24.973 1.00 98.06 212 THR A C 1
ATOM 1616 O O . THR A 1 212 ? 1.965 -0.018 -25.456 1.00 98.06 212 THR A O 1
ATOM 1619 N N . ILE A 1 213 ? 2.125 1.523 -23.835 1.00 97.94 213 ILE A N 1
ATOM 1620 C CA . ILE A 1 213 ? 0.950 1.070 -23.074 1.00 97.94 213 ILE A CA 1
ATOM 1621 C C . ILE A 1 213 ? -0.119 2.163 -23.066 1.00 97.94 213 ILE A C 1
ATOM 1623 O O . ILE A 1 213 ? 0.149 3.309 -22.702 1.00 97.94 213 ILE A O 1
ATOM 1627 N N . HIS A 1 214 ? -1.347 1.815 -23.437 1.00 97.50 214 HIS A N 1
ATOM 1628 C CA . HIS A 1 214 ? -2.476 2.741 -23.444 1.00 97.50 214 HIS A CA 1
ATOM 1629 C C . HIS A 1 214 ? -3.232 2.671 -22.112 1.00 97.50 214 HIS A C 1
ATOM 1631 O O . HIS A 1 214 ? -3.804 1.634 -21.787 1.00 97.50 214 HIS A O 1
ATOM 1637 N N . MET A 1 215 ? -3.265 3.753 -21.332 1.00 95.69 215 MET A N 1
ATOM 1638 C CA . MET A 1 215 ? -4.036 3.787 -20.083 1.00 95.69 215 MET A CA 1
ATOM 1639 C C . MET A 1 215 ? -5.408 4.427 -20.302 1.00 95.69 215 MET A C 1
ATOM 1641 O O . MET A 1 215 ? -5.509 5.532 -20.839 1.00 95.69 215 MET A O 1
ATOM 1645 N N . MET A 1 216 ? -6.466 3.733 -19.876 1.00 93.62 216 MET A N 1
ATOM 1646 C CA . MET A 1 216 ? -7.847 4.217 -19.908 1.00 93.62 216 MET A CA 1
ATOM 1647 C C . MET A 1 216 ? -8.448 4.201 -18.491 1.00 93.62 216 MET A C 1
ATOM 1649 O O . MET A 1 216 ? -8.585 3.124 -17.906 1.00 93.62 216 MET A O 1
ATOM 1653 N N . PRO A 1 217 ? -8.859 5.357 -17.934 1.00 87.88 217 PRO A N 1
ATOM 1654 C CA . PRO A 1 217 ? -9.593 5.406 -16.672 1.00 87.88 217 PRO A CA 1
ATOM 1655 C C . PRO A 1 217 ? -10.917 4.626 -16.737 1.00 87.88 217 PRO A C 1
ATOM 1657 O O . PRO A 1 217 ? -11.671 4.732 -17.704 1.00 87.88 217 PRO A O 1
ATOM 1660 N N . LEU A 1 218 ? -11.223 3.849 -15.695 1.00 87.06 218 LEU A N 1
ATOM 1661 C CA . LEU A 1 218 ? -12.404 2.978 -15.658 1.00 87.06 218 LEU A CA 1
ATOM 1662 C C . LEU A 1 218 ? -13.716 3.731 -15.385 1.00 87.06 218 LEU A C 1
ATOM 1664 O O . LEU A 1 218 ? -13.861 4.418 -14.373 1.00 87.06 218 LEU A O 1
ATOM 1668 N N . ALA A 1 219 ? -14.739 3.465 -16.196 1.00 85.50 219 ALA A N 1
ATOM 1669 C CA . ALA A 1 219 ? -16.121 3.867 -15.933 1.00 85.50 219 ALA A CA 1
ATOM 1670 C C . ALA A 1 219 ? -16.828 2.873 -14.981 1.00 85.50 219 ALA A C 1
ATOM 1672 O O . ALA A 1 219 ? -17.696 2.106 -15.387 1.00 85.50 219 ALA A O 1
ATOM 1673 N N . ALA A 1 220 ? -16.429 2.862 -13.705 1.00 88.81 220 ALA A N 1
ATOM 1674 C CA . ALA A 1 220 ? -16.967 1.964 -12.671 1.00 88.81 220 ALA A CA 1
ATOM 1675 C C . ALA A 1 220 ? -17.333 2.710 -11.366 1.00 88.81 220 ALA A C 1
ATOM 1677 O O . ALA A 1 220 ? -16.878 3.845 -11.162 1.00 88.81 220 ALA A O 1
ATOM 1678 N N . PRO A 1 221 ? -18.101 2.097 -10.441 1.00 91.88 221 PRO A N 1
ATOM 1679 C CA . PRO A 1 221 ? -18.167 2.545 -9.051 1.00 91.88 221 PRO A CA 1
ATOM 1680 C C . PRO A 1 221 ? -16.772 2.499 -8.395 1.00 91.88 221 PRO A C 1
ATOM 1682 O O . PRO A 1 221 ? -16.015 1.561 -8.656 1.00 91.88 221 PRO A O 1
ATOM 1685 N N . PRO A 1 222 ? -16.400 3.489 -7.567 1.00 95.94 222 PRO A N 1
ATOM 1686 C CA . PRO A 1 222 ? -15.108 3.503 -6.892 1.00 95.94 222 PRO A CA 1
ATOM 1687 C C . PRO A 1 222 ? -15.091 2.664 -5.607 1.00 95.94 222 PRO A C 1
ATOM 1689 O O . PRO A 1 222 ? -16.100 2.541 -4.911 1.00 95.94 222 PRO A O 1
ATOM 1692 N N . LEU A 1 223 ? -13.897 2.195 -5.247 1.00 97.88 223 LEU A N 1
ATOM 1693 C CA . LEU A 1 223 ? -13.509 1.955 -3.861 1.00 97.88 223 LEU A CA 1
ATOM 1694 C C . LEU A 1 223 ? -13.128 3.299 -3.223 1.00 97.88 223 LEU A C 1
ATOM 1696 O O . LEU A 1 223 ? -12.259 4.016 -3.726 1.00 97.88 223 LEU A O 1
ATOM 1700 N N . HIS A 1 224 ? -13.782 3.656 -2.123 1.00 98.50 224 HIS A N 1
ATOM 1701 C CA . HIS A 1 224 ? -13.440 4.829 -1.325 1.00 98.50 224 HIS A CA 1
ATOM 1702 C C . HIS A 1 224 ? -12.394 4.444 -0.267 1.00 98.50 224 HIS A C 1
ATOM 1704 O O . HIS A 1 224 ? -12.577 3.466 0.457 1.00 98.50 224 HIS A O 1
ATOM 1710 N N . LEU A 1 225 ? -11.310 5.215 -0.152 1.00 98.81 225 LEU A N 1
ATOM 1711 C CA . LEU A 1 225 ? -10.302 5.029 0.897 1.00 98.81 225 LEU A CA 1
ATOM 1712 C C . LEU A 1 225 ? -10.633 5.933 2.089 1.00 98.81 225 LEU A C 1
ATOM 1714 O O . LEU A 1 225 ? -10.802 7.140 1.918 1.00 98.81 225 LEU A O 1
ATOM 1718 N N . VAL A 1 226 ? -10.705 5.369 3.292 1.00 98.94 226 VAL A N 1
ATOM 1719 C CA . VAL A 1 226 ? -11.010 6.082 4.541 1.00 98.94 226 VAL A CA 1
ATOM 1720 C C . VAL A 1 226 ? -9.910 5.820 5.564 1.00 98.94 226 VAL A C 1
ATOM 1722 O O . VAL A 1 226 ? -9.557 4.671 5.810 1.00 98.94 226 VAL A O 1
ATOM 1725 N N . ILE A 1 227 ? -9.409 6.872 6.207 1.00 98.88 227 ILE A N 1
ATOM 1726 C CA . ILE A 1 227 ? -8.684 6.765 7.476 1.00 98.88 227 ILE A CA 1
ATOM 1727 C C . ILE A 1 227 ? -9.650 7.182 8.585 1.00 98.88 227 ILE A C 1
ATOM 1729 O O . ILE A 1 227 ? -10.167 8.301 8.569 1.00 98.88 227 ILE A O 1
ATOM 1733 N N . LEU A 1 228 ? -9.897 6.274 9.529 1.00 98.88 228 LEU A N 1
ATOM 1734 C CA . LEU A 1 228 ? -10.761 6.478 10.688 1.00 98.88 228 LEU A CA 1
ATOM 1735 C C . LEU A 1 228 ? -9.925 6.843 11.915 1.00 98.88 228 LEU A C 1
ATOM 1737 O O . LEU A 1 228 ? -8.927 6.185 12.203 1.00 98.88 228 LEU A O 1
ATOM 1741 N N . LEU A 1 229 ? -10.354 7.867 12.644 1.00 98.81 229 LEU A N 1
ATOM 1742 C CA . LEU A 1 229 ? -9.716 8.367 13.858 1.00 98.81 229 LEU A CA 1
ATOM 1743 C C . LEU A 1 229 ? -10.702 8.378 15.031 1.00 98.81 229 LEU A C 1
ATOM 1745 O O . LEU A 1 229 ? -11.905 8.567 14.839 1.00 98.81 229 LEU A O 1
ATOM 1749 N N . GLY A 1 230 ? -10.189 8.284 16.255 1.00 98.62 230 GLY A N 1
ATOM 1750 C CA . GLY A 1 230 ? -10.923 8.690 17.453 1.00 98.62 230 GLY A CA 1
ATOM 1751 C C . GLY A 1 230 ? -11.256 10.188 17.450 1.00 98.62 230 GLY A C 1
ATOM 1752 O O . GLY A 1 230 ? -10.558 10.998 16.828 1.00 98.62 230 GLY A O 1
ATOM 1753 N N . SER A 1 231 ? -12.313 10.578 18.159 1.00 98.56 231 SER A N 1
ATOM 1754 C CA . SER A 1 231 ? -12.740 11.976 18.317 1.00 98.56 231 SER A CA 1
ATOM 1755 C C . SER A 1 231 ? -11.608 12.866 18.854 1.00 98.56 231 SER A C 1
ATOM 1757 O O . SER A 1 231 ? -11.333 13.925 18.291 1.00 98.56 231 SER A O 1
ATOM 1759 N N . ASP A 1 232 ? -10.875 12.369 19.847 1.00 98.56 232 ASP A N 1
ATOM 1760 C CA . ASP A 1 232 ? -9.712 12.956 20.527 1.00 98.56 232 ASP A CA 1
ATOM 1761 C C . ASP A 1 232 ? -8.346 12.561 19.920 1.00 98.56 232 ASP A C 1
ATOM 1763 O O . ASP A 1 232 ? -7.303 12.970 20.428 1.00 98.56 232 ASP A O 1
ATOM 1767 N N . SER A 1 233 ? -8.313 11.785 18.828 1.00 98.50 233 SER A N 1
ATOM 1768 C CA . SER A 1 233 ? -7.060 11.229 18.288 1.00 98.50 233 SER A CA 1
ATOM 1769 C C . SER A 1 233 ? -6.006 12.293 17.933 1.00 98.50 233 SER A C 1
ATOM 1771 O O . SER A 1 233 ? -6.337 13.258 17.227 1.00 98.50 233 SER A O 1
ATOM 1773 N N . PRO A 1 234 ? -4.722 12.080 18.297 1.00 98.00 234 PRO A N 1
ATOM 1774 C CA . PRO A 1 234 ? -3.597 12.925 17.889 1.00 98.00 234 PRO A CA 1
ATOM 1775 C C . PRO A 1 234 ? -3.212 12.759 16.406 1.00 98.00 234 PRO A C 1
ATOM 1777 O O . PRO A 1 234 ? -2.248 13.375 15.957 1.00 98.00 234 PRO A O 1
ATOM 1780 N N . ALA A 1 235 ? -3.940 11.934 15.642 1.00 98.38 235 ALA A N 1
ATOM 1781 C CA . ALA A 1 235 ? -3.707 11.674 14.223 1.00 98.38 235 ALA A CA 1
ATOM 1782 C C . ALA A 1 235 ? -2.308 11.093 13.909 1.00 98.38 235 ALA A C 1
ATOM 1784 O O . ALA A 1 235 ? -1.672 11.447 12.909 1.00 98.38 235 ALA A O 1
ATOM 1785 N N . THR A 1 236 ? -1.845 10.174 14.763 1.00 98.50 236 THR A N 1
ATOM 1786 C CA . THR A 1 236 ? -0.590 9.421 14.612 1.00 98.50 236 THR A CA 1
ATOM 1787 C C . THR A 1 236 ? -0.826 7.911 14.702 1.00 98.50 236 THR A C 1
ATOM 1789 O O . THR A 1 236 ? -1.740 7.462 15.389 1.00 98.50 236 THR A O 1
ATOM 1792 N N . PHE A 1 237 ? 0.004 7.124 14.009 1.00 98.56 237 PHE A N 1
ATOM 1793 C CA . PHE A 1 237 ? -0.044 5.654 14.020 1.00 98.56 237 PHE A CA 1
ATOM 1794 C C . PHE A 1 237 ? 1.114 5.027 14.811 1.00 98.56 237 PHE A C 1
ATOM 1796 O O . PHE A 1 237 ? 2.126 5.677 15.098 1.00 98.56 237 PHE A O 1
ATOM 1803 N N . ASP A 1 238 ? 0.974 3.747 15.156 1.00 97.88 238 ASP A N 1
ATOM 1804 C CA . ASP A 1 238 ? 1.947 3.011 15.966 1.00 97.88 238 ASP A CA 1
ATOM 1805 C C . ASP A 1 238 ? 3.220 2.660 15.171 1.00 97.88 238 ASP A C 1
ATOM 1807 O O . ASP A 1 238 ? 3.164 2.149 14.049 1.00 97.88 238 ASP A O 1
ATOM 1811 N N . SER A 1 239 ? 4.390 3.006 15.715 1.00 98.06 239 SER A N 1
ATOM 1812 C CA . SER A 1 239 ? 5.657 2.988 14.973 1.00 98.06 239 SER A CA 1
ATOM 1813 C C . SER A 1 239 ? 6.864 2.963 15.922 1.00 98.06 239 SER A C 1
ATOM 1815 O O . SER A 1 239 ? 6.841 3.659 16.940 1.00 98.06 239 SER A O 1
ATOM 1817 N N . PRO A 1 240 ? 7.933 2.199 15.625 1.00 97.31 240 PRO A N 1
ATOM 1818 C CA . PRO A 1 240 ? 9.121 2.151 16.468 1.00 97.31 240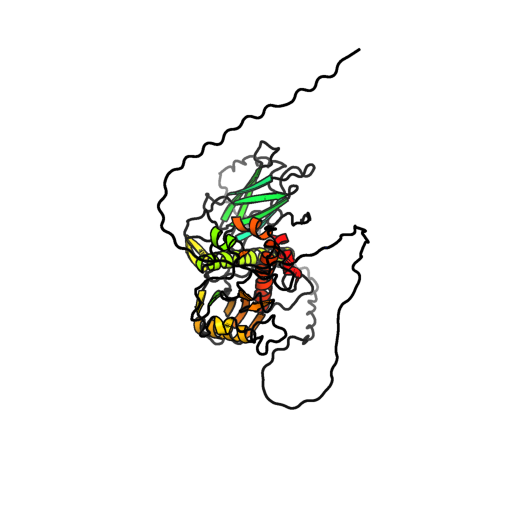 PRO A CA 1
ATOM 1819 C C . PRO A 1 240 ? 9.941 3.454 16.344 1.00 97.31 240 PRO A C 1
ATOM 1821 O O . PRO A 1 240 ? 9.965 4.060 15.265 1.00 97.31 240 PRO A O 1
ATOM 1824 N N . PRO A 1 241 ? 10.663 3.886 17.400 1.00 96.94 241 PRO A N 1
ATOM 1825 C CA . PRO A 1 241 ? 11.289 5.211 17.466 1.00 96.94 241 PRO A CA 1
ATOM 1826 C C . PRO A 1 241 ? 12.153 5.601 16.260 1.00 96.94 241 PRO A C 1
ATOM 1828 O O . PRO A 1 241 ? 12.125 6.754 15.839 1.00 96.94 241 PRO A O 1
ATOM 1831 N N . ASP A 1 242 ? 12.891 4.666 15.662 1.00 95.44 242 ASP A N 1
ATOM 1832 C CA . ASP A 1 242 ? 13.773 4.975 14.531 1.00 95.44 242 ASP A CA 1
ATOM 1833 C C . ASP A 1 242 ? 13.028 5.109 13.193 1.00 95.44 242 ASP A C 1
ATOM 1835 O O . ASP A 1 242 ? 13.435 5.910 12.349 1.00 95.44 242 ASP A O 1
ATOM 1839 N N . LYS A 1 243 ? 11.877 4.441 13.018 1.00 96.50 243 LYS A N 1
ATOM 1840 C CA . LYS A 1 243 ? 10.958 4.720 11.897 1.00 96.50 243 LYS A CA 1
ATOM 1841 C C . LYS A 1 243 ? 10.218 6.047 12.116 1.00 96.50 243 LYS A C 1
ATOM 1843 O O . LYS A 1 243 ? 10.024 6.774 11.147 1.00 96.50 243 LYS A O 1
ATOM 1848 N N . ILE A 1 244 ? 9.898 6.433 13.361 1.00 97.44 244 ILE A N 1
ATOM 1849 C CA . ILE A 1 244 ? 9.381 7.786 13.660 1.00 97.44 244 ILE A CA 1
ATOM 1850 C C . ILE A 1 244 ? 10.408 8.854 13.246 1.00 97.44 244 ILE A C 1
ATOM 1852 O O . ILE A 1 244 ? 10.057 9.755 12.488 1.00 97.44 244 ILE A O 1
ATOM 1856 N N . LYS A 1 245 ? 11.677 8.730 13.665 1.00 96.75 245 LYS A N 1
ATOM 1857 C CA . LYS A 1 245 ? 12.755 9.684 13.320 1.00 96.75 245 LYS A CA 1
ATOM 1858 C C . LYS A 1 245 ? 13.000 9.816 11.810 1.00 96.75 245 LYS A C 1
ATOM 1860 O O . LYS A 1 245 ? 13.332 10.902 11.350 1.00 96.75 245 LYS A O 1
ATOM 1865 N N . THR A 1 246 ? 12.890 8.720 11.054 1.00 95.06 246 THR A N 1
ATOM 1866 C CA . THR A 1 246 ? 13.281 8.670 9.629 1.00 95.06 246 THR A CA 1
ATOM 1867 C C . THR A 1 246 ? 12.123 8.837 8.645 1.00 95.06 246 THR A C 1
ATOM 1869 O O . THR A 1 246 ? 12.333 9.337 7.542 1.00 95.06 246 THR A O 1
ATOM 1872 N N . GLN A 1 247 ? 10.904 8.427 9.006 1.00 94.94 247 GLN A N 1
ATOM 1873 C CA . GLN A 1 247 ? 9.738 8.472 8.115 1.00 94.94 247 GLN A CA 1
ATOM 1874 C C . GLN A 1 247 ? 8.595 9.356 8.621 1.00 94.94 247 GLN A C 1
ATOM 1876 O O . GLN A 1 247 ? 7.785 9.771 7.788 1.00 94.94 247 GLN A O 1
ATOM 1881 N N . GLY A 1 248 ? 8.540 9.635 9.930 1.00 97.25 248 GLY A N 1
ATOM 1882 C CA . GLY A 1 248 ? 7.374 10.182 10.625 1.00 97.25 248 GLY A CA 1
ATOM 1883 C C . GLY A 1 248 ? 6.295 9.125 10.904 1.00 97.25 248 GLY A C 1
ATOM 1884 O O . GLY A 1 248 ? 6.276 8.052 10.298 1.00 97.25 248 GLY A O 1
ATOM 1885 N N . ASN A 1 249 ? 5.370 9.430 11.819 1.00 98.31 249 ASN A N 1
ATOM 1886 C CA . ASN A 1 249 ? 4.173 8.613 12.079 1.00 98.31 249 ASN A CA 1
ATOM 1887 C C . ASN A 1 249 ? 2.853 9.410 12.099 1.00 98.31 249 ASN A C 1
ATOM 1889 O O . ASN A 1 249 ? 1.850 8.932 12.622 1.00 98.31 249 ASN A O 1
ATOM 1893 N N . GLY A 1 250 ? 2.845 10.626 11.545 1.00 98.50 250 GLY A N 1
ATOM 1894 C CA . GLY A 1 250 ? 1.651 11.472 11.443 1.00 98.50 250 GLY A CA 1
ATOM 1895 C C . GLY A 1 250 ? 0.762 11.170 10.232 1.00 98.50 250 GLY A C 1
ATOM 1896 O O . GLY A 1 250 ? 1.163 10.478 9.292 1.00 98.50 250 GLY A O 1
ATOM 1897 N N . LEU A 1 251 ? -0.438 11.754 10.243 1.00 98.31 251 LEU A N 1
ATOM 1898 C CA . LEU A 1 251 ? -1.500 11.574 9.247 1.00 98.31 251 LEU A CA 1
ATOM 1899 C C . LEU A 1 251 ? -1.052 11.692 7.779 1.00 98.31 251 LEU A C 1
ATOM 1901 O O . LEU A 1 251 ? -1.437 10.850 6.977 1.00 98.31 251 LEU A O 1
ATOM 1905 N N . ASP A 1 252 ? -0.223 12.675 7.410 1.00 96.19 252 ASP A N 1
ATOM 1906 C CA . ASP A 1 252 ? 0.294 12.815 6.033 1.00 96.19 252 ASP A CA 1
ATOM 1907 C C . ASP A 1 252 ? 1.059 11.560 5.570 1.00 96.19 252 ASP A C 1
ATOM 1909 O O . ASP A 1 252 ? 0.859 11.048 4.467 1.00 96.19 252 ASP A O 1
ATOM 1913 N N . THR A 1 253 ? 1.888 11.006 6.456 1.00 97.56 253 THR A N 1
ATOM 1914 C CA . THR A 1 253 ? 2.631 9.771 6.191 1.00 97.56 253 THR A CA 1
ATOM 1915 C C . THR A 1 253 ? 1.699 8.559 6.132 1.00 97.56 253 THR A C 1
ATOM 1917 O O . THR A 1 253 ? 1.914 7.684 5.295 1.00 97.56 253 THR A O 1
ATOM 1920 N N . ALA A 1 254 ? 0.631 8.527 6.937 1.00 98.50 254 ALA A N 1
ATOM 1921 C CA . ALA A 1 254 ? -0.404 7.496 6.845 1.00 98.50 254 ALA A CA 1
ATOM 1922 C C . ALA A 1 254 ? -1.179 7.564 5.517 1.00 98.50 254 ALA A C 1
ATOM 1924 O O . ALA A 1 254 ? -1.343 6.541 4.860 1.00 98.50 254 ALA A O 1
ATOM 1925 N N . VAL A 1 255 ? -1.588 8.761 5.075 1.00 98.12 255 VAL A N 1
ATOM 1926 C CA . VAL A 1 255 ? -2.267 8.990 3.786 1.00 98.12 255 VAL A CA 1
ATOM 1927 C C . VAL A 1 255 ? -1.394 8.526 2.618 1.00 98.12 255 VAL A C 1
ATOM 1929 O O . VAL A 1 255 ? -1.883 7.816 1.740 1.00 98.12 255 VAL A O 1
ATOM 1932 N N . LYS A 1 256 ? -0.099 8.873 2.617 1.00 97.25 256 LYS A N 1
ATOM 1933 C CA . LYS A 1 256 ? 0.849 8.467 1.566 1.00 97.25 256 LYS A CA 1
ATOM 1934 C C . LYS A 1 256 ? 1.068 6.947 1.546 1.00 97.25 256 LYS A C 1
ATOM 1936 O O . LYS A 1 256 ? 0.887 6.331 0.499 1.00 97.25 256 LYS A O 1
ATOM 1941 N N . LYS A 1 257 ? 1.330 6.322 2.703 1.00 98.44 257 LYS A N 1
ATOM 1942 C CA . LYS A 1 257 ? 1.475 4.856 2.830 1.00 98.44 257 LYS A CA 1
ATOM 1943 C C . LYS A 1 257 ? 0.207 4.091 2.434 1.00 98.44 257 LYS A C 1
ATOM 1945 O O . LYS A 1 257 ? 0.290 3.102 1.712 1.00 98.44 257 LYS A O 1
ATOM 1950 N N . PHE A 1 258 ? -0.969 4.555 2.857 1.00 98.69 258 PHE A N 1
ATOM 1951 C CA . PHE A 1 258 ? -2.244 3.917 2.519 1.00 98.69 258 PHE A CA 1
ATOM 1952 C C . PHE A 1 258 ? -2.571 4.047 1.026 1.00 98.69 258 PHE A C 1
ATOM 1954 O O . PHE A 1 258 ? -2.988 3.076 0.399 1.00 98.69 258 PHE A O 1
ATOM 1961 N N . ARG A 1 259 ? -2.294 5.205 0.414 1.00 97.69 259 ARG A N 1
ATOM 1962 C CA . ARG A 1 259 ? -2.394 5.385 -1.040 1.00 97.69 259 ARG A CA 1
ATOM 1963 C C . ARG A 1 259 ? -1.417 4.482 -1.804 1.00 97.69 259 ARG A C 1
ATOM 1965 O O . ARG A 1 259 ? -1.798 3.930 -2.831 1.00 97.69 259 ARG A O 1
ATOM 1972 N N . MET A 1 260 ? -0.193 4.292 -1.308 1.00 98.38 260 MET A N 1
ATOM 1973 C CA . MET A 1 260 ? 0.767 3.373 -1.929 1.00 98.38 260 MET A CA 1
ATOM 1974 C C . MET A 1 260 ? 0.300 1.914 -1.833 1.00 98.38 260 MET A C 1
ATOM 1976 O O . MET A 1 260 ? 0.281 1.221 -2.846 1.00 98.38 260 MET A O 1
ATOM 1980 N N . ALA A 1 261 ? -0.189 1.472 -0.669 1.00 98.69 261 ALA A N 1
ATOM 1981 C CA . ALA A 1 261 ? -0.848 0.171 -0.523 1.00 98.69 261 ALA A CA 1
ATOM 1982 C C . ALA A 1 261 ? -2.016 -0.000 -1.514 1.00 98.69 261 ALA A C 1
ATOM 1984 O O . ALA A 1 261 ? -2.105 -1.022 -2.188 1.00 98.69 261 ALA A O 1
ATOM 1985 N N . ALA A 1 262 ? -2.846 1.031 -1.688 1.00 98.31 262 ALA A N 1
ATOM 1986 C CA . ALA A 1 262 ? -3.957 1.029 -2.634 1.00 98.31 262 ALA A CA 1
ATOM 1987 C C . ALA A 1 262 ? -3.507 0.877 -4.108 1.00 98.31 262 ALA A C 1
ATOM 1989 O O . ALA A 1 262 ? -4.126 0.126 -4.866 1.00 98.31 262 ALA A O 1
ATOM 1990 N N . TYR A 1 263 ? -2.397 1.502 -4.519 1.00 98.06 263 TYR A N 1
ATOM 1991 C CA . TYR A 1 263 ? -1.796 1.251 -5.838 1.00 98.06 263 TYR A CA 1
ATOM 1992 C C . TYR A 1 263 ? -1.257 -0.182 -5.979 1.00 98.06 263 TYR A C 1
ATOM 1994 O O . TYR A 1 263 ? -1.460 -0.809 -7.020 1.00 98.06 263 TYR A O 1
ATOM 2002 N N . LEU A 1 264 ? -0.610 -0.725 -4.938 1.00 98.75 264 LEU A N 1
ATOM 2003 C CA . LEU A 1 264 ? -0.142 -2.118 -4.932 1.00 98.75 264 LEU A CA 1
ATOM 2004 C C . LEU A 1 264 ? -1.314 -3.098 -5.071 1.00 98.75 264 LEU A C 1
ATOM 2006 O O . LEU A 1 264 ? -1.205 -4.064 -5.822 1.00 98.75 264 LEU A O 1
ATOM 2010 N N . TRP A 1 265 ? -2.450 -2.828 -4.423 1.00 98.69 265 TRP A N 1
ATOM 2011 C CA . TRP A 1 265 ? -3.675 -3.610 -4.598 1.00 98.69 265 TRP A CA 1
ATOM 2012 C C . TRP A 1 265 ? -4.182 -3.576 -6.040 1.00 98.69 265 TRP A C 1
ATOM 2014 O O . TRP A 1 265 ? -4.432 -4.631 -6.619 1.00 98.69 265 TRP A O 1
ATOM 2024 N N . GLN A 1 266 ? -4.289 -2.385 -6.644 1.00 97.25 266 GLN A N 1
ATOM 2025 C CA . GLN A 1 266 ? -4.721 -2.252 -8.037 1.00 97.25 266 GLN A CA 1
ATOM 2026 C C . GLN A 1 266 ? -3.833 -3.058 -8.989 1.00 97.25 266 GLN A C 1
ATOM 2028 O O . GLN A 1 266 ? -4.358 -3.772 -9.847 1.00 97.25 266 GLN A O 1
ATOM 2033 N N . ALA A 1 267 ? -2.512 -2.954 -8.818 1.00 98.06 267 ALA A N 1
ATOM 2034 C CA . ALA A 1 267 ? -1.518 -3.610 -9.658 1.00 98.06 267 ALA A CA 1
ATOM 2035 C C . ALA A 1 267 ? -1.490 -5.138 -9.460 1.00 98.06 267 ALA A C 1
ATOM 2037 O O . ALA A 1 267 ? -1.424 -5.872 -10.446 1.00 98.06 267 ALA A O 1
ATOM 2038 N N . TYR A 1 268 ? -1.617 -5.615 -8.215 1.00 98.12 268 TYR A N 1
ATOM 2039 C CA . TYR A 1 268 ? -1.768 -7.037 -7.888 1.00 98.12 268 TYR A CA 1
ATOM 2040 C C . TYR A 1 268 ? -3.039 -7.623 -8.513 1.00 98.12 268 TYR A C 1
ATOM 2042 O O . TYR A 1 268 ? -2.966 -8.583 -9.274 1.00 98.12 268 TYR A O 1
ATOM 2050 N N . THR A 1 269 ? -4.203 -7.010 -8.272 1.00 97.69 269 THR A N 1
ATOM 2051 C CA . THR A 1 269 ? -5.479 -7.489 -8.824 1.00 97.69 269 THR A CA 1
ATOM 2052 C C . THR A 1 269 ? -5.476 -7.478 -10.355 1.00 97.69 269 THR A C 1
ATOM 2054 O O . THR A 1 269 ? -5.954 -8.434 -10.959 1.00 97.69 269 THR A O 1
ATOM 2057 N N . ALA A 1 270 ? -4.887 -6.461 -10.996 1.00 96.88 270 ALA A N 1
ATOM 2058 C CA . ALA A 1 270 ? -4.751 -6.415 -12.453 1.00 96.88 270 ALA A CA 1
ATOM 2059 C C . ALA A 1 270 ? -3.898 -7.569 -13.015 1.00 96.88 270 ALA A C 1
ATOM 2061 O O . ALA A 1 270 ? -4.219 -8.109 -14.075 1.00 96.88 270 ALA A O 1
ATOM 2062 N N . GLU A 1 271 ? -2.821 -7.942 -12.322 1.00 96.19 271 GLU A N 1
ATOM 2063 C CA . GLU A 1 271 ? -1.939 -9.049 -12.698 1.00 96.19 271 GLU A CA 1
ATOM 2064 C C . GLU A 1 271 ? -2.597 -10.416 -12.466 1.00 96.19 271 GLU A C 1
ATOM 2066 O O . GLU A 1 271 ? -2.611 -11.245 -13.375 1.00 96.19 271 GLU A O 1
ATOM 2071 N N . GLU A 1 272 ? -3.219 -10.641 -11.307 1.00 95.44 272 GLU A N 1
ATOM 2072 C CA . GLU A 1 272 ? -3.917 -11.898 -11.009 1.00 95.44 272 GLU A CA 1
ATOM 2073 C C . GLU A 1 272 ? -5.114 -12.131 -11.941 1.00 95.44 272 GLU A C 1
ATOM 2075 O O . GLU A 1 272 ? -5.302 -13.241 -12.444 1.00 95.44 272 GLU A O 1
ATOM 2080 N N . MET A 1 273 ? -5.891 -11.089 -12.258 1.00 95.62 273 MET A N 1
ATOM 2081 C CA . MET A 1 273 ? -6.985 -11.183 -13.233 1.00 95.62 273 MET A CA 1
ATOM 2082 C C . MET A 1 273 ? -6.469 -11.506 -14.644 1.00 95.62 273 MET A C 1
ATOM 2084 O O . MET A 1 273 ? -7.099 -12.288 -15.361 1.00 95.62 273 MET A O 1
ATOM 2088 N N . ALA A 1 274 ? -5.298 -10.983 -15.031 1.00 95.12 274 ALA A N 1
ATOM 2089 C CA . ALA A 1 274 ? -4.657 -11.325 -16.299 1.00 95.12 274 ALA A CA 1
ATOM 2090 C C . ALA A 1 274 ? -4.169 -12.787 -16.320 1.00 95.12 274 ALA A C 1
ATOM 2092 O O . ALA A 1 274 ? -4.491 -13.517 -17.259 1.00 95.12 274 ALA A O 1
ATOM 2093 N N . ARG A 1 275 ? -3.467 -13.242 -15.269 1.00 93.38 275 ARG A N 1
ATOM 2094 C CA . ARG A 1 275 ? -2.987 -14.633 -15.119 1.00 93.38 275 ARG A CA 1
ATOM 2095 C C . ARG A 1 275 ? -4.132 -15.646 -15.155 1.00 93.38 275 ARG A C 1
ATOM 2097 O O . ARG A 1 275 ? -4.021 -16.679 -15.811 1.00 93.38 275 ARG A O 1
ATOM 2104 N N . ASN A 1 276 ? -5.263 -15.310 -14.537 1.00 94.31 276 ASN A N 1
ATOM 2105 C CA . ASN A 1 276 ? -6.473 -16.134 -14.512 1.00 94.31 276 ASN A CA 1
ATOM 2106 C C . ASN A 1 276 ? -7.406 -15.909 -15.726 1.00 94.31 276 ASN A C 1
ATOM 2108 O O . ASN A 1 276 ? -8.557 -16.334 -15.708 1.00 94.31 276 ASN A O 1
ATOM 2112 N N . LYS A 1 277 ? -6.906 -15.295 -16.812 1.00 95.31 277 LYS A N 1
ATOM 2113 C CA . LYS A 1 277 ? -7.586 -15.128 -18.116 1.00 95.31 277 LYS A CA 1
ATOM 2114 C C . LYS A 1 277 ? -8.851 -14.250 -18.110 1.00 95.31 277 LYS A C 1
ATOM 2116 O O . LYS A 1 277 ? -9.567 -14.214 -19.106 1.00 95.31 277 LYS A O 1
ATOM 2121 N N . PHE A 1 278 ? -9.089 -13.464 -17.061 1.00 94.25 278 PHE A N 1
ATOM 2122 C CA . PHE A 1 278 ? -10.180 -12.476 -16.998 1.00 94.25 278 PHE A CA 1
ATOM 2123 C C . PHE A 1 278 ? -9.817 -11.116 -17.630 1.00 94.25 278 PHE A C 1
ATOM 2125 O O . PHE A 1 278 ? -10.591 -10.158 -17.537 1.00 94.25 278 PHE A O 1
ATOM 2132 N N . GLY A 1 279 ? -8.644 -11.021 -18.265 1.00 92.56 279 GLY A N 1
ATOM 2133 C CA . GLY A 1 279 ? -8.047 -9.772 -18.739 1.00 92.56 279 GLY A CA 1
ATOM 2134 C C . GLY A 1 279 ? -7.436 -8.952 -17.598 1.00 92.56 279 GLY A C 1
ATOM 2135 O O . GLY A 1 279 ? -7.657 -9.235 -16.424 1.00 92.56 279 GLY A O 1
ATOM 2136 N N . ARG A 1 280 ? -6.667 -7.908 -17.930 1.00 93.25 280 ARG A N 1
ATOM 2137 C CA . ARG A 1 280 ? -5.933 -7.061 -16.965 1.00 93.25 280 ARG A CA 1
ATOM 2138 C C . ARG A 1 280 ? -6.851 -6.066 -16.225 1.00 93.25 280 ARG A C 1
ATOM 2140 O O . ARG A 1 280 ? -6.631 -4.858 -16.228 1.00 93.25 280 ARG A O 1
ATOM 2147 N N . ARG A 1 281 ? -7.941 -6.580 -15.649 1.00 93.00 281 ARG A N 1
ATOM 2148 C CA . ARG A 1 281 ? -9.018 -5.830 -14.986 1.00 93.00 281 ARG A CA 1
ATOM 2149 C C . ARG A 1 281 ? -8.688 -5.577 -13.519 1.00 93.00 281 ARG A C 1
ATOM 2151 O O . ARG A 1 281 ? -8.171 -6.449 -12.836 1.00 93.00 281 ARG A O 1
ATOM 2158 N N . THR A 1 282 ? -9.068 -4.410 -13.017 1.00 95.88 282 THR A N 1
ATOM 2159 C CA . THR A 1 282 ? -8.980 -4.064 -11.593 1.00 95.88 282 THR A CA 1
ATOM 2160 C C . THR A 1 282 ? -10.126 -3.121 -11.212 1.00 95.88 282 THR A C 1
ATOM 2162 O O . THR A 1 282 ? -10.919 -2.733 -12.073 1.00 95.88 282 THR A O 1
ATOM 2165 N N . PHE A 1 283 ? -10.263 -2.788 -9.932 1.00 95.81 283 PHE A N 1
ATOM 2166 C CA . PHE A 1 283 ? -11.200 -1.767 -9.451 1.00 95.81 283 PHE A CA 1
ATOM 2167 C C . PHE A 1 283 ? -10.565 -0.371 -9.546 1.00 95.81 283 PHE A C 1
ATOM 2169 O O . PHE A 1 283 ? -9.346 -0.243 -9.648 1.00 95.81 283 PHE A O 1
ATOM 2176 N N . ARG A 1 284 ? -11.371 0.697 -9.493 1.00 95.31 284 ARG A N 1
ATOM 2177 C CA . ARG A 1 284 ? -10.858 2.078 -9.415 1.00 95.31 284 ARG A CA 1
ATOM 2178 C C . ARG A 1 284 ? -11.075 2.704 -8.046 1.00 95.31 284 ARG A C 1
ATOM 2180 O O . ARG A 1 284 ? -11.897 2.229 -7.267 1.00 95.31 284 ARG A O 1
ATOM 2187 N N . PHE A 1 285 ? -10.424 3.837 -7.820 1.00 96.44 285 PHE A N 1
ATOM 2188 C CA . PHE A 1 285 ? -10.654 4.688 -6.658 1.00 96.44 285 PHE A CA 1
ATOM 2189 C C . PHE A 1 285 ? -11.553 5.888 -6.981 1.00 96.44 285 PHE A C 1
ATOM 2191 O O . PHE A 1 285 ? -11.800 6.226 -8.145 1.00 96.44 285 PHE A O 1
ATOM 2198 N N . GLU A 1 286 ? -12.042 6.550 -5.934 1.00 96.00 286 GLU A N 1
ATOM 2199 C CA . GLU A 1 286 ? -12.353 7.976 -6.015 1.00 96.00 286 GLU A CA 1
ATOM 2200 C C . GLU A 1 286 ? -11.019 8.726 -6.053 1.00 96.00 286 GLU A C 1
ATOM 2202 O O . GLU A 1 286 ? -10.146 8.475 -5.223 1.00 96.00 286 GLU A O 1
ATOM 2207 N N . GLU A 1 287 ? -10.846 9.625 -7.013 1.00 93.81 287 GLU A N 1
ATOM 2208 C CA . GLU A 1 287 ? -9.598 10.360 -7.202 1.00 93.81 287 GLU A CA 1
ATOM 2209 C C . GLU A 1 287 ? -9.781 11.846 -6.900 1.00 93.81 287 GLU A C 1
ATOM 2211 O O . GLU A 1 287 ? -10.882 12.393 -6.975 1.00 93.81 287 GLU A O 1
ATOM 2216 N N . THR A 1 288 ? -8.680 12.500 -6.552 1.00 94.25 288 THR A N 1
ATOM 2217 C CA . THR A 1 288 ? -8.585 13.948 -6.383 1.00 94.25 288 THR A CA 1
ATOM 2218 C C . THR A 1 288 ? -7.347 14.452 -7.105 1.00 94.25 288 THR A C 1
ATOM 2220 O O . THR A 1 288 ? -6.339 13.749 -7.174 1.00 94.25 288 THR A O 1
ATOM 2223 N N . TRP A 1 289 ? -7.401 15.688 -7.593 1.00 92.88 289 TRP A N 1
ATOM 2224 C CA . TRP A 1 289 ? -6.195 16.403 -7.989 1.00 92.88 289 TRP A CA 1
ATOM 2225 C C . TRP A 1 289 ? -5.412 16.773 -6.726 1.00 92.88 289 TRP A C 1
ATOM 2227 O O . TRP A 1 289 ? -5.975 17.390 -5.819 1.00 92.88 289 TRP A O 1
ATOM 2237 N N . ALA A 1 290 ? -4.148 16.364 -6.630 1.00 86.62 290 ALA A N 1
ATOM 2238 C CA . ALA A 1 290 ? -3.266 16.717 -5.518 1.00 86.62 290 ALA A CA 1
ATOM 2239 C C . ALA A 1 290 ? -1.790 16.647 -5.928 1.00 86.62 290 ALA A C 1
ATOM 2241 O O . ALA A 1 290 ? -1.424 15.886 -6.825 1.00 86.62 290 ALA A O 1
ATOM 2242 N N . ALA A 1 291 ? -0.948 17.417 -5.238 1.00 73.38 291 ALA A N 1
ATOM 2243 C CA . ALA A 1 291 ? 0.503 17.315 -5.335 1.00 73.38 291 ALA A CA 1
ATOM 2244 C C . ALA A 1 291 ? 1.021 16.114 -4.529 1.00 73.38 291 ALA A C 1
ATOM 2246 O O . ALA A 1 291 ? 0.624 15.937 -3.378 1.00 73.38 291 ALA A O 1
ATOM 2247 N N . GLU A 1 292 ? 1.943 15.361 -5.139 1.00 68.00 292 GLU A N 1
ATOM 2248 C CA . GLU A 1 292 ? 2.824 14.349 -4.532 1.00 68.00 292 GLU A CA 1
ATOM 2249 C C . GLU A 1 292 ? 2.161 13.134 -3.844 1.00 68.00 292 GLU A C 1
ATOM 2251 O O . GLU A 1 292 ? 1.155 13.218 -3.141 1.00 68.00 292 GLU A O 1
ATOM 2256 N N . SER A 1 293 ? 2.754 11.948 -4.039 1.00 76.12 293 SER A N 1
ATOM 2257 C CA . SER A 1 293 ? 2.620 10.728 -3.197 1.00 76.12 293 SER A CA 1
ATOM 2258 C C . SER A 1 293 ? 3.073 9.460 -3.919 1.00 76.12 293 SER A C 1
ATOM 2260 O O . SER A 1 293 ? 3.386 8.475 -3.260 1.00 76.12 293 SER A O 1
ATOM 2262 N N . ILE A 1 294 ? 3.107 9.465 -5.255 1.00 92.06 294 ILE A N 1
ATOM 2263 C CA . ILE A 1 294 ? 3.541 8.295 -6.027 1.00 92.06 294 ILE A CA 1
ATOM 2264 C C . ILE A 1 294 ? 5.058 8.118 -5.902 1.00 92.06 294 ILE A C 1
ATOM 2266 O O . ILE A 1 294 ? 5.509 7.038 -5.553 1.00 92.06 294 ILE A O 1
ATOM 2270 N N . SER A 1 295 ? 5.842 9.174 -6.122 1.00 93.69 295 SER A N 1
ATOM 2271 C CA . SER A 1 295 ? 7.304 9.188 -5.973 1.00 93.69 295 SER A CA 1
ATOM 2272 C C . SER A 1 295 ? 7.729 10.299 -5.012 1.00 93.69 295 SER A C 1
ATOM 2274 O O . SER A 1 295 ? 7.034 11.305 -4.883 1.00 93.69 295 SER A O 1
ATOM 2276 N N . HIS A 1 296 ? 8.888 10.138 -4.370 1.00 92.44 296 HIS A N 1
ATOM 2277 C CA . HIS A 1 296 ? 9.543 11.193 -3.581 1.00 92.44 296 HIS A CA 1
ATOM 2278 C C . HIS A 1 296 ? 10.302 12.230 -4.434 1.00 92.44 296 HIS A C 1
ATOM 2280 O O . HIS A 1 296 ? 10.858 13.192 -3.902 1.00 92.44 296 HIS A O 1
ATOM 2286 N N . ARG A 1 297 ? 10.367 12.012 -5.753 1.00 91.75 297 ARG A N 1
ATOM 2287 C CA . ARG A 1 297 ? 11.037 12.871 -6.744 1.00 91.75 297 ARG A CA 1
ATOM 2288 C C . ARG A 1 297 ? 10.041 13.559 -7.680 1.00 91.75 297 ARG A C 1
ATOM 2290 O O . ARG A 1 297 ? 10.409 14.518 -8.352 1.00 91.75 297 ARG A O 1
ATOM 2297 N N . ASP A 1 298 ? 8.796 13.088 -7.712 1.00 86.69 298 ASP A N 1
ATOM 2298 C CA . ASP A 1 298 ? 7.705 13.703 -8.463 1.00 86.69 298 ASP A CA 1
ATOM 2299 C C . ASP A 1 298 ? 7.060 14.824 -7.643 1.00 86.69 298 ASP A C 1
ATOM 2301 O O . ASP A 1 298 ? 6.454 14.560 -6.607 1.00 86.69 298 ASP A O 1
ATOM 2305 N N . ARG A 1 299 ? 7.180 16.063 -8.132 1.00 81.50 299 ARG A N 1
ATOM 2306 C CA . ARG A 1 299 ? 6.580 17.264 -7.524 1.00 81.50 299 ARG A CA 1
ATOM 2307 C C . ARG A 1 299 ? 5.356 17.786 -8.275 1.00 81.50 299 ARG A C 1
ATOM 2309 O O . ARG A 1 299 ? 4.857 18.866 -7.963 1.00 81.50 299 ARG A O 1
ATOM 2316 N N . MET A 1 300 ? 4.897 17.077 -9.306 1.00 86.44 300 MET A N 1
ATOM 2317 C CA . MET A 1 300 ? 3.747 17.512 -10.094 1.00 86.44 300 MET A CA 1
ATOM 2318 C C . MET A 1 300 ? 2.437 17.137 -9.395 1.00 86.44 300 MET A C 1
ATOM 2320 O O . MET A 1 300 ? 2.326 16.100 -8.737 1.00 86.44 300 MET A O 1
ATOM 2324 N N . SER A 1 301 ? 1.418 17.979 -9.563 1.00 89.50 301 SER A N 1
ATOM 2325 C CA . SER A 1 301 ? 0.050 17.613 -9.196 1.00 89.50 301 SER A CA 1
ATOM 2326 C C . SER A 1 301 ? -0.535 16.667 -10.234 1.00 89.50 301 SER A C 1
ATOM 2328 O O . SER A 1 301 ? -0.372 16.895 -11.432 1.00 89.50 301 SER A O 1
ATOM 2330 N N . ARG A 1 302 ? -1.213 15.612 -9.773 1.00 90.88 302 ARG A N 1
ATOM 2331 C CA . ARG A 1 302 ? -1.840 14.584 -10.617 1.00 90.88 302 ARG A CA 1
ATOM 2332 C C . ARG A 1 302 ? -3.168 14.127 -10.018 1.00 90.88 302 ARG A C 1
ATOM 2334 O O . ARG A 1 302 ? -3.493 14.454 -8.876 1.00 90.88 302 ARG A O 1
ATOM 2341 N N . MET A 1 303 ? -3.916 13.329 -10.778 1.00 91.69 303 MET A N 1
ATOM 2342 C CA . MET A 1 303 ? -5.016 12.535 -10.227 1.00 91.69 303 MET A CA 1
ATOM 2343 C C . MET A 1 303 ? -4.444 11.401 -9.372 1.00 91.69 303 MET A C 1
ATOM 2345 O O . MET A 1 303 ? -3.627 10.607 -9.843 1.00 91.69 303 MET A O 1
ATOM 2349 N N . VAL A 1 304 ? -4.851 11.351 -8.104 1.00 93.81 304 VAL A N 1
ATOM 2350 C CA . VAL A 1 304 ? -4.418 10.341 -7.129 1.00 93.81 304 VAL A CA 1
ATOM 2351 C C . VAL A 1 304 ? -5.601 9.852 -6.283 1.00 93.81 304 VAL A C 1
ATOM 2353 O O . VAL A 1 304 ? -6.543 10.621 -6.066 1.00 93.81 304 VAL A O 1
ATOM 2356 N N . PRO A 1 305 ? -5.572 8.619 -5.735 1.00 95.56 305 PRO A N 1
ATOM 2357 C CA . PRO A 1 305 ? -6.624 8.111 -4.860 1.00 95.56 305 PRO A CA 1
ATOM 2358 C C . PRO A 1 305 ? -6.884 9.044 -3.674 1.00 95.56 305 PRO A C 1
ATOM 2360 O O . PRO A 1 305 ? -5.980 9.385 -2.898 1.00 95.56 305 PRO A O 1
ATOM 2363 N N . LYS A 1 306 ? -8.135 9.471 -3.533 1.00 97.19 306 LYS A N 1
ATOM 2364 C CA . LYS A 1 306 ? -8.597 10.342 -2.460 1.00 97.19 306 LYS A CA 1
ATOM 2365 C C . LYS A 1 306 ? -8.786 9.522 -1.189 1.00 97.19 306 LYS A C 1
ATOM 2367 O O . LYS A 1 306 ? -9.544 8.556 -1.169 1.00 97.19 306 LYS A O 1
ATOM 2372 N N . VAL A 1 307 ? -8.108 9.947 -0.128 1.00 98.19 307 VAL A N 1
ATOM 2373 C CA . VAL A 1 307 ? -8.242 9.377 1.212 1.00 98.19 307 VAL A CA 1
ATOM 2374 C C . VAL A 1 307 ? -9.097 10.331 2.038 1.00 98.19 307 VAL A C 1
ATOM 2376 O O . VAL A 1 307 ? -8.710 11.477 2.261 1.00 98.19 307 VAL A O 1
ATOM 2379 N N . HIS A 1 308 ? -10.275 9.878 2.458 1.00 98.62 308 HIS A N 1
ATOM 2380 C CA . HIS A 1 308 ? -11.156 10.623 3.356 1.00 98.62 308 HIS A CA 1
ATOM 2381 C C . HIS A 1 308 ? -10.670 10.431 4.792 1.00 98.62 308 HIS A C 1
ATOM 2383 O O . HIS A 1 308 ? -10.481 9.301 5.233 1.00 98.62 308 HIS A O 1
ATOM 2389 N N . VAL A 1 309 ? -10.464 11.520 5.526 1.00 98.62 309 VAL A N 1
ATOM 2390 C CA . VAL A 1 309 ? -10.019 11.484 6.926 1.00 98.62 309 VAL A CA 1
ATOM 2391 C C . VAL A 1 309 ? -11.227 11.769 7.809 1.00 98.62 309 VAL A C 1
ATOM 2393 O O . VAL A 1 309 ? -11.730 12.891 7.809 1.00 98.62 309 VAL A O 1
ATOM 2396 N N . LEU A 1 310 ? -11.712 10.757 8.529 1.00 98.75 310 LEU A N 1
ATOM 2397 C CA . LEU A 1 310 ? -12.950 10.823 9.306 1.00 98.75 310 LEU A CA 1
ATOM 2398 C C . LEU A 1 310 ? -12.664 10.615 10.796 1.00 98.75 310 LEU A C 1
ATOM 2400 O O . LEU A 1 310 ? -12.019 9.640 11.173 1.00 98.75 310 LEU A O 1
ATOM 2404 N N . ARG A 1 311 ? -13.187 11.496 11.655 1.00 98.50 311 ARG A N 1
ATOM 2405 C CA . ARG A 1 311 ? -13.239 11.260 13.106 1.00 98.50 311 ARG A CA 1
ATOM 2406 C C . ARG A 1 311 ? -14.560 10.586 13.462 1.00 98.50 311 ARG A C 1
ATOM 2408 O O . ARG A 1 311 ? -15.620 11.061 13.062 1.00 98.50 311 ARG A O 1
ATOM 2415 N N . SER A 1 312 ? -14.480 9.487 14.204 1.00 98.12 312 SER A N 1
ATOM 2416 C CA . SER A 1 312 ? -15.638 8.833 14.807 1.00 98.12 312 SER A CA 1
ATOM 2417 C C . SER A 1 312 ? -16.113 9.600 16.044 1.00 98.12 312 SER A C 1
ATOM 2419 O O . SER A 1 312 ? -15.412 10.465 16.567 1.00 98.12 312 SER A O 1
ATOM 2421 N N . GLU A 1 313 ? -17.294 9.247 16.545 1.00 97.94 313 GLU A N 1
ATOM 2422 C CA . GLU A 1 313 ? -17.819 9.765 17.816 1.00 97.94 313 GLU A CA 1
ATOM 2423 C C . GLU A 1 313 ? -17.164 9.102 19.043 1.00 97.94 313 GLU A C 1
ATOM 2425 O O . GLU A 1 313 ? -17.260 9.634 20.147 1.00 97.94 313 GLU A O 1
ATOM 2430 N N . ARG A 1 314 ? -16.462 7.974 18.855 1.00 98.38 314 ARG A N 1
ATOM 2431 C CA . ARG A 1 314 ? -15.696 7.283 19.901 1.00 98.38 314 ARG A CA 1
ATOM 2432 C C . ARG A 1 314 ? -14.331 7.923 20.102 1.00 98.38 314 ARG A C 1
ATOM 2434 O O . ARG A 1 314 ? -13.656 8.284 19.138 1.00 98.38 314 ARG A O 1
ATOM 2441 N N . THR A 1 315 ? -13.903 7.981 21.353 1.00 98.69 315 THR A N 1
ATOM 2442 C CA . THR A 1 315 ? -12.532 8.316 21.749 1.00 98.69 315 THR A CA 1
ATOM 2443 C C . THR A 1 315 ? -11.538 7.220 21.355 1.00 98.69 315 THR A C 1
ATOM 2445 O O . THR A 1 315 ? -11.899 6.062 21.133 1.00 98.69 315 THR A O 1
ATOM 2448 N N . VAL A 1 316 ? -10.250 7.557 21.333 1.00 98.69 316 VAL A N 1
ATOM 2449 C CA . VAL A 1 316 ? -9.145 6.603 21.190 1.00 98.69 316 VAL A CA 1
ATOM 2450 C C . VAL A 1 316 ? -9.141 5.579 22.324 1.00 98.69 316 VAL A C 1
ATOM 2452 O O . VAL A 1 316 ? -8.809 4.421 22.084 1.00 98.69 316 VAL A O 1
ATOM 2455 N N . ALA A 1 317 ? -9.544 5.969 23.537 1.00 98.50 317 ALA A N 1
ATOM 2456 C CA . ALA A 1 317 ? -9.677 5.050 24.665 1.00 98.50 317 ALA A CA 1
ATOM 2457 C C . ALA A 1 317 ? -10.759 3.984 24.413 1.00 98.50 317 ALA A C 1
ATOM 2459 O O . ALA A 1 317 ? -10.504 2.800 24.616 1.00 98.50 317 ALA A O 1
ATOM 2460 N N . GLU A 1 318 ? -11.930 4.376 23.900 1.00 98.31 318 GLU A N 1
ATOM 2461 C CA . GLU A 1 318 ? -12.990 3.434 23.511 1.00 98.31 318 GLU A CA 1
ATOM 2462 C C . GLU A 1 318 ? -12.590 2.564 22.311 1.00 98.31 318 GLU A C 1
ATOM 2464 O O . GLU A 1 318 ? -12.901 1.378 22.292 1.00 98.31 318 GLU A O 1
ATOM 2469 N N . ILE A 1 319 ? -11.881 3.117 21.319 1.00 98.44 319 ILE A N 1
ATOM 2470 C CA . ILE A 1 319 ? -11.379 2.352 20.161 1.00 98.44 319 ILE A CA 1
ATOM 2471 C C . ILE A 1 319 ? -10.319 1.323 20.593 1.00 98.44 319 ILE A C 1
ATOM 2473 O O . ILE A 1 319 ? -10.248 0.234 20.026 1.00 98.44 319 ILE A O 1
ATOM 2477 N N . ARG A 1 320 ? -9.502 1.638 21.605 1.00 98.19 320 ARG A N 1
ATOM 2478 C CA . ARG A 1 320 ? -8.455 0.751 22.141 1.00 98.19 320 ARG A CA 1
ATOM 2479 C C . ARG A 1 320 ? -8.922 -0.169 23.277 1.00 98.19 320 ARG A C 1
ATOM 2481 O O . ARG A 1 320 ? -8.100 -0.896 23.827 1.00 98.19 320 ARG A O 1
ATOM 2488 N N . ASP A 1 321 ? -10.211 -0.175 23.609 1.00 97.81 321 ASP A N 1
ATOM 2489 C CA . ASP A 1 321 ? -10.783 -1.025 24.657 1.00 97.81 321 ASP A CA 1
ATOM 2490 C C . ASP A 1 321 ? -10.503 -2.520 24.386 1.00 97.81 321 ASP A C 1
ATOM 2492 O O . ASP A 1 321 ? -10.865 -3.078 23.345 1.00 97.81 321 ASP A O 1
ATOM 2496 N N . LEU A 1 322 ? -9.855 -3.192 25.344 1.00 96.69 322 LEU A N 1
ATOM 2497 C CA . LEU A 1 322 ? -9.514 -4.612 25.241 1.00 96.69 322 LEU A CA 1
ATOM 2498 C C . LEU A 1 322 ? -10.756 -5.507 25.130 1.00 96.69 322 LEU A C 1
ATOM 2500 O O . LEU A 1 322 ? -10.656 -6.591 24.558 1.00 96.69 322 LEU A O 1
ATOM 2504 N N . ASP A 1 323 ? -11.926 -5.078 25.613 1.00 96.44 323 ASP A N 1
ATOM 2505 C CA . ASP A 1 323 ? -13.171 -5.830 25.422 1.00 96.44 323 ASP A CA 1
ATOM 2506 C C . ASP A 1 323 ? -13.661 -5.812 23.958 1.00 96.44 323 ASP A C 1
ATOM 2508 O O . ASP A 1 323 ? -14.462 -6.681 23.606 1.00 96.44 323 ASP A O 1
ATOM 2512 N N . ILE A 1 324 ? -13.200 -4.873 23.112 1.00 96.06 324 ILE A N 1
ATOM 2513 C CA . ILE A 1 324 ? -13.564 -4.783 21.680 1.00 96.06 324 ILE A CA 1
ATOM 2514 C C . ILE A 1 324 ? -12.452 -5.202 20.708 1.00 96.06 324 ILE A C 1
ATOM 2516 O O . ILE A 1 324 ? -12.728 -5.376 19.522 1.00 96.06 324 ILE A O 1
ATOM 2520 N N . ALA A 1 325 ? -11.212 -5.371 21.172 1.00 94.38 325 ALA A N 1
ATOM 2521 C CA . ALA A 1 325 ? -10.086 -5.758 20.321 1.00 94.38 325 ALA A CA 1
ATOM 2522 C C . ALA A 1 325 ? -10.267 -7.185 19.768 1.00 94.38 325 ALA A C 1
ATOM 2524 O O . ALA A 1 325 ? -10.331 -8.145 20.537 1.00 94.38 325 ALA A O 1
ATOM 2525 N N . GLN A 1 326 ? -10.316 -7.343 18.439 1.00 93.12 326 GLN A N 1
ATOM 2526 C CA . GLN A 1 326 ? -10.711 -8.601 17.781 1.00 93.12 326 GLN A CA 1
ATOM 2527 C C . GLN A 1 326 ? -9.840 -9.804 18.186 1.00 93.12 326 GLN A C 1
ATOM 2529 O O . GLN A 1 326 ? -10.335 -10.922 18.305 1.00 93.12 326 GLN A O 1
ATOM 2534 N N . GLN A 1 327 ? -8.545 -9.567 18.409 1.00 91.31 327 GLN A N 1
ATOM 2535 C CA . GLN A 1 327 ? -7.565 -10.602 18.749 1.00 91.31 327 GLN A CA 1
ATOM 2536 C C . GLN A 1 327 ? -7.619 -11.044 20.227 1.00 91.31 327 GLN A C 1
ATOM 2538 O O . GLN A 1 327 ? -6.984 -12.033 20.591 1.00 91.31 327 GLN A O 1
ATOM 2543 N N . ASN A 1 328 ? -8.362 -10.345 21.095 1.00 93.44 328 ASN A N 1
ATOM 2544 C CA . ASN A 1 328 ? -8.464 -10.703 22.508 1.00 93.44 328 ASN A CA 1
ATOM 2545 C C . ASN A 1 328 ? -9.462 -11.853 22.723 1.00 93.44 328 ASN A C 1
ATOM 2547 O O . ASN A 1 328 ? -10.675 -11.650 22.711 1.00 93.44 328 ASN A O 1
ATOM 2551 N N . SER A 1 329 ? -8.955 -13.046 23.042 1.00 91.31 329 SER A N 1
ATOM 2552 C CA . SER A 1 329 ? -9.768 -14.227 23.379 1.00 91.31 329 SER A CA 1
ATOM 2553 C C . SER A 1 329 ? -10.638 -14.075 24.638 1.00 91.31 329 SER A C 1
ATOM 2555 O O . SER A 1 329 ? -11.520 -14.898 24.872 1.00 91.31 329 SER A O 1
ATOM 2557 N N . LYS A 1 330 ? -10.417 -13.027 25.445 1.00 93.50 330 LYS A N 1
ATOM 2558 C CA . LYS A 1 330 ? -11.233 -12.660 26.616 1.00 93.50 330 LYS A CA 1
ATOM 2559 C C . LYS A 1 330 ? -12.193 -11.490 26.344 1.00 93.50 330 LYS A C 1
ATOM 2561 O O . LYS A 1 330 ? -12.911 -11.083 27.257 1.00 93.50 330 LYS A O 1
ATOM 2566 N N . GLY A 1 331 ? -12.182 -10.918 25.137 1.00 91.88 331 GLY A N 1
ATOM 2567 C CA . GLY A 1 331 ? -12.979 -9.744 24.784 1.00 91.88 331 GLY A CA 1
ATOM 2568 C C . GLY A 1 331 ? -14.467 -10.066 24.631 1.00 91.88 331 GLY A C 1
ATOM 2569 O O . GLY A 1 331 ? -14.845 -11.031 23.970 1.00 91.88 331 GLY A O 1
ATOM 2570 N N . LYS A 1 332 ? -15.337 -9.247 25.233 1.00 94.81 332 LYS A N 1
ATOM 2571 C CA . LYS A 1 332 ? -16.800 -9.477 25.261 1.00 94.81 332 LYS A CA 1
ATOM 2572 C C . LYS A 1 332 ? -17.568 -8.862 24.082 1.00 94.81 332 LYS A C 1
ATOM 2574 O O . LYS A 1 332 ? -18.771 -9.085 23.944 1.00 94.81 332 LYS A O 1
ATOM 2579 N N . ARG A 1 333 ? -16.912 -8.017 23.283 1.00 95.31 333 ARG A N 1
ATOM 2580 C CA . ARG A 1 333 ? -17.499 -7.135 22.256 1.00 95.31 333 ARG A CA 1
ATOM 2581 C C . ARG A 1 333 ? -16.599 -7.038 21.011 1.00 95.31 333 ARG A C 1
ATOM 2583 O O . ARG A 1 333 ? -16.573 -6.007 20.346 1.00 95.31 333 ARG A O 1
ATOM 2590 N N . THR A 1 334 ? -15.878 -8.107 20.674 1.00 91.75 334 THR A N 1
ATOM 2591 C CA . THR A 1 334 ? -14.817 -8.165 19.639 1.00 91.75 334 THR A CA 1
ATOM 2592 C C . THR A 1 334 ? -15.227 -7.775 18.208 1.00 91.75 334 THR A C 1
ATOM 2594 O O . THR A 1 334 ? -14.361 -7.586 17.359 1.00 91.75 334 THR A O 1
ATOM 2597 N N . GLY A 1 335 ? -16.527 -7.625 17.928 1.00 92.94 335 GLY A N 1
ATOM 2598 C CA . GLY A 1 335 ? -17.052 -7.083 16.667 1.00 92.94 335 GLY A CA 1
ATOM 2599 C C . GLY A 1 335 ? -17.377 -5.579 16.671 1.00 92.94 335 GLY A C 1
ATOM 2600 O O . GLY A 1 335 ? -17.694 -5.035 15.619 1.00 92.94 335 GLY A O 1
ATOM 2601 N N . GLU A 1 336 ? -17.317 -4.873 17.808 1.00 96.75 336 GLU A N 1
ATOM 2602 C CA . GLU A 1 336 ? -17.808 -3.481 17.916 1.00 96.75 336 GLU A CA 1
ATOM 2603 C C . GLU A 1 336 ? -17.002 -2.482 17.064 1.00 96.75 336 GLU A C 1
ATOM 2605 O O . GLU A 1 336 ? -17.562 -1.485 16.610 1.00 96.75 336 GLU A O 1
ATOM 2610 N N . LEU A 1 337 ? -15.730 -2.766 16.748 1.00 97.38 3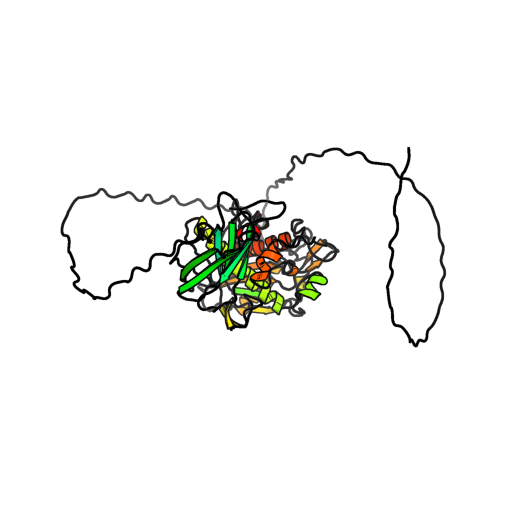37 LEU A N 1
ATOM 2611 C CA . LEU A 1 337 ? -14.936 -1.941 15.822 1.00 97.38 337 LEU A CA 1
ATOM 2612 C C . LEU A 1 337 ? -15.582 -1.819 14.429 1.00 97.38 337 LEU A C 1
ATOM 2614 O O . LEU A 1 337 ? -15.499 -0.754 13.814 1.00 97.38 337 LEU A O 1
ATOM 2618 N N . TRP A 1 338 ? -16.300 -2.851 13.964 1.00 97.25 338 TRP A N 1
ATOM 2619 C CA . TRP A 1 338 ? -17.107 -2.769 12.742 1.00 97.25 338 TRP A CA 1
ATOM 2620 C C . TRP A 1 338 ? -18.226 -1.735 12.875 1.00 97.25 338 TRP A C 1
ATOM 2622 O O . TRP A 1 338 ? -18.406 -0.910 11.984 1.00 97.25 338 TRP A O 1
ATOM 2632 N N . ASN A 1 339 ? -18.939 -1.717 14.004 1.00 96.75 339 ASN A N 1
ATOM 2633 C CA . ASN A 1 339 ? -20.040 -0.783 14.248 1.00 96.75 339 ASN A CA 1
ATOM 2634 C C . ASN A 1 339 ? -19.554 0.674 14.343 1.00 96.75 339 ASN A C 1
ATOM 2636 O O . ASN A 1 339 ? -20.240 1.581 13.868 1.00 96.75 339 ASN A O 1
ATOM 2640 N N . VAL A 1 340 ? -18.371 0.907 14.924 1.00 97.62 340 VAL A N 1
ATOM 2641 C CA . VAL A 1 340 ? -17.741 2.239 15.011 1.00 97.62 340 VAL A CA 1
ATOM 2642 C C . VAL A 1 340 ? -17.330 2.749 13.625 1.00 97.62 340 VAL A C 1
ATOM 2644 O O . VAL A 1 340 ? -17.628 3.896 13.274 1.00 97.62 340 VAL A O 1
ATOM 2647 N N . ALA A 1 341 ? -16.703 1.894 12.811 1.00 98.00 341 ALA A N 1
ATOM 2648 C CA . ALA A 1 341 ? -16.362 2.219 11.430 1.00 98.00 341 ALA A CA 1
ATOM 2649 C C . ALA A 1 341 ? -17.619 2.462 10.580 1.00 98.00 341 ALA A C 1
ATOM 2651 O O . ALA A 1 341 ? -17.751 3.527 9.976 1.00 98.00 341 ALA A O 1
ATOM 2652 N N . TYR A 1 342 ? -18.575 1.527 10.608 1.00 97.12 342 TYR A N 1
ATOM 2653 C CA . TYR A 1 342 ? -19.808 1.566 9.824 1.00 97.12 342 TYR A CA 1
ATOM 2654 C C . TYR A 1 342 ? -20.591 2.863 10.060 1.00 97.12 342 TYR A C 1
ATOM 2656 O O . TYR A 1 342 ? -20.864 3.580 9.103 1.00 97.12 342 TYR A O 1
ATOM 2664 N N . LYS A 1 343 ? -20.872 3.229 11.321 1.00 96.38 343 LYS A N 1
ATOM 2665 C CA . LYS A 1 343 ? -21.610 4.464 11.659 1.00 96.38 343 LYS A CA 1
ATOM 2666 C C . LYS A 1 343 ? -20.919 5.728 11.140 1.00 96.38 343 LYS A C 1
ATOM 2668 O O . LYS A 1 343 ? -21.581 6.650 10.669 1.00 96.38 343 LYS A O 1
ATOM 2673 N N . THR A 1 344 ? -19.588 5.770 11.202 1.00 97.50 344 THR A N 1
ATOM 2674 C CA . THR A 1 344 ? -18.810 6.933 10.745 1.00 97.50 344 THR A CA 1
ATOM 2675 C C . THR A 1 344 ? -18.809 7.040 9.215 1.00 97.50 344 THR A C 1
ATOM 2677 O O . THR A 1 344 ? -18.968 8.130 8.664 1.00 97.50 344 THR A O 1
ATOM 2680 N N . VAL A 1 345 ? -18.690 5.904 8.521 1.00 97.44 345 VAL A N 1
ATOM 2681 C CA . VAL A 1 345 ? -18.770 5.800 7.054 1.00 97.44 345 VAL A CA 1
ATOM 2682 C C . VAL A 1 345 ? -20.183 6.122 6.553 1.00 97.44 345 VAL A C 1
ATOM 2684 O O . VAL A 1 345 ? -20.328 6.875 5.594 1.00 97.44 345 VAL A O 1
ATOM 2687 N N . GLU A 1 346 ? -21.221 5.619 7.220 1.00 95.25 346 GLU A N 1
ATOM 2688 C CA . GLU A 1 346 ? -22.634 5.873 6.913 1.00 95.25 346 GLU A CA 1
ATOM 2689 C C . GLU A 1 346 ? -22.987 7.354 7.024 1.00 95.25 346 GLU A C 1
ATOM 2691 O O . GLU A 1 346 ? -23.499 7.936 6.067 1.00 95.25 346 GLU A O 1
ATOM 2696 N N . LYS A 1 347 ? -22.613 7.992 8.137 1.00 95.06 347 LYS A N 1
ATOM 2697 C CA . LYS A 1 347 ? -22.797 9.431 8.357 1.00 95.06 347 LYS A CA 1
ATOM 2698 C C . LYS A 1 347 ? -22.142 10.273 7.254 1.00 95.06 347 LYS A C 1
ATOM 2700 O O . LYS A 1 347 ? -22.764 11.203 6.745 1.00 95.06 347 LYS A O 1
ATOM 2705 N N . HIS A 1 348 ? -20.921 9.926 6.837 1.00 96.62 348 HIS A N 1
ATOM 2706 C CA . HIS A 1 348 ? -20.178 10.659 5.801 1.00 96.62 348 HIS A CA 1
ATOM 2707 C C . HIS A 1 348 ? -20.691 10.419 4.372 1.00 96.62 348 HIS A C 1
ATOM 2709 O O . HIS A 1 348 ? -20.816 11.366 3.598 1.00 96.62 348 HIS A O 1
ATOM 2715 N N . PHE A 1 349 ? -20.996 9.170 4.003 1.00 94.25 349 PHE A N 1
ATOM 2716 C CA . PHE A 1 349 ? -21.390 8.816 2.632 1.00 94.25 349 PHE A CA 1
ATOM 2717 C C . PHE A 1 349 ? -22.903 8.804 2.371 1.00 94.25 349 PHE A C 1
ATOM 2719 O O . PHE A 1 349 ? -23.263 8.620 1.209 1.00 94.25 349 PHE A O 1
ATOM 2726 N N . SER A 1 350 ? -23.733 8.996 3.409 1.00 86.75 350 SER A N 1
ATOM 2727 C CA . SER A 1 350 ? -25.179 9.310 3.419 1.00 86.75 350 SER A CA 1
ATOM 2728 C C . SER A 1 350 ? -25.926 9.009 2.102 1.00 86.75 350 SER A C 1
ATOM 2730 O O . SER A 1 350 ? -25.805 9.782 1.143 1.00 86.75 350 SER A O 1
ATOM 2732 N N . PRO A 1 351 ? -26.704 7.910 2.031 1.00 80.00 351 PRO A N 1
ATOM 2733 C CA . PRO A 1 351 ? -27.138 7.316 0.769 1.00 80.00 351 PRO A CA 1
ATOM 2734 C C . PRO A 1 351 ? -28.064 8.254 -0.005 1.00 80.00 351 PRO A C 1
ATOM 2736 O O . PRO A 1 351 ? -29.120 8.656 0.482 1.00 80.00 351 PRO A O 1
ATOM 2739 N N . LYS A 1 352 ? -27.693 8.575 -1.248 1.00 80.56 352 LYS A N 1
ATOM 2740 C CA . LYS A 1 352 ? -28.453 9.496 -2.111 1.00 80.56 352 LYS A CA 1
ATOM 2741 C C . LYS A 1 352 ? -29.626 8.815 -2.813 1.00 80.56 352 LYS A C 1
ATOM 2743 O O . LYS A 1 352 ? -30.492 9.489 -3.361 1.00 80.56 352 LYS A O 1
ATOM 2748 N N . SER A 1 353 ? -29.650 7.483 -2.820 1.00 82.69 353 SER A N 1
ATOM 2749 C CA . SER A 1 353 ? -30.783 6.669 -3.263 1.00 82.69 353 SER A CA 1
ATOM 2750 C C . SER A 1 353 ? -30.727 5.275 -2.634 1.00 82.69 353 SER A C 1
ATOM 2752 O O . SER A 1 353 ? -29.657 4.811 -2.243 1.00 82.69 353 SER A O 1
ATOM 2754 N N . VAL A 1 354 ? -31.866 4.577 -2.610 1.00 78.19 354 VAL A N 1
ATOM 2755 C CA . VAL A 1 354 ? -32.001 3.202 -2.079 1.00 78.19 354 VAL A CA 1
ATOM 2756 C C . VAL A 1 354 ? -31.148 2.177 -2.851 1.00 78.19 354 VAL A C 1
ATOM 2758 O O . VAL A 1 354 ? -30.815 1.122 -2.320 1.00 78.19 354 VAL A O 1
ATOM 2761 N N . TYR A 1 355 ? -30.763 2.489 -4.094 1.00 79.81 355 TYR A N 1
ATOM 2762 C CA . TYR A 1 355 ? -29.975 1.611 -4.968 1.00 79.81 355 TYR A CA 1
ATOM 2763 C C . TYR A 1 355 ? -28.470 1.916 -4.968 1.00 79.81 355 TYR A C 1
ATOM 2765 O O . TYR A 1 355 ? -27.698 1.190 -5.597 1.00 79.81 355 TYR A O 1
ATOM 2773 N N . GLU A 1 356 ? -28.033 2.991 -4.307 1.00 84.81 356 GLU A N 1
ATOM 2774 C CA . GLU A 1 356 ? -26.613 3.330 -4.235 1.00 84.81 356 GLU A CA 1
ATOM 2775 C C . GLU A 1 356 ? -25.858 2.268 -3.420 1.00 84.81 356 GLU A C 1
ATOM 2777 O O . GLU A 1 356 ? -26.357 1.776 -2.413 1.00 84.81 356 GLU A O 1
ATOM 2782 N N . ARG A 1 357 ? -24.639 1.911 -3.841 1.00 90.81 357 ARG A N 1
ATOM 2783 C CA . ARG A 1 357 ? -23.726 1.073 -3.051 1.00 90.81 357 ARG A CA 1
ATOM 2784 C C . ARG A 1 357 ? -22.369 1.748 -2.917 1.00 90.81 357 ARG A C 1
ATOM 2786 O O . ARG A 1 357 ? -21.837 2.277 -3.894 1.00 90.81 357 ARG A O 1
ATOM 2793 N N . LYS A 1 358 ? -21.804 1.716 -1.712 1.00 95.25 358 LYS A N 1
ATOM 2794 C CA . LYS A 1 358 ? -20.460 2.219 -1.397 1.00 95.25 358 LYS A CA 1
ATOM 2795 C C . LYS A 1 358 ? -19.544 1.043 -1.110 1.00 95.25 358 LYS A C 1
ATOM 2797 O O . LYS A 1 358 ? -19.860 0.251 -0.236 1.00 95.25 358 LYS A O 1
ATOM 2802 N N . HIS A 1 359 ? -18.415 0.959 -1.806 1.00 97.56 359 HIS A N 1
ATOM 2803 C CA . HIS A 1 359 ? -17.322 0.056 -1.448 1.00 97.56 359 HIS A CA 1
ATOM 2804 C C . HIS A 1 359 ? -16.273 0.889 -0.711 1.00 97.56 359 HIS A C 1
ATOM 2806 O O . HIS A 1 359 ? -15.875 1.939 -1.223 1.00 97.56 359 HIS A O 1
ATOM 2812 N N . VAL A 1 360 ? -15.867 0.483 0.493 1.00 98.56 360 VAL A N 1
ATOM 2813 C CA . VAL A 1 360 ? -15.042 1.318 1.383 1.00 98.56 360 VAL A CA 1
ATOM 2814 C C . VAL A 1 360 ? -13.926 0.504 2.042 1.00 98.56 360 VAL A C 1
ATOM 2816 O O . VAL A 1 360 ? -14.187 -0.517 2.670 1.00 98.56 360 VAL A O 1
ATOM 2819 N N . ALA A 1 361 ? -12.686 0.979 1.944 1.00 98.81 361 ALA A N 1
ATOM 2820 C CA . ALA A 1 361 ? -11.555 0.462 2.713 1.00 98.81 361 ALA A CA 1
ATOM 2821 C C . ALA A 1 361 ? -11.285 1.412 3.889 1.00 98.81 361 ALA A C 1
ATOM 2823 O O . ALA A 1 361 ? -10.910 2.564 3.662 1.00 98.81 361 ALA A O 1
ATOM 2824 N N . VAL A 1 362 ? -11.482 0.954 5.128 1.00 98.88 362 VAL A N 1
ATOM 2825 C CA . VAL A 1 362 ? -11.312 1.759 6.349 1.00 98.88 362 VAL A CA 1
ATOM 2826 C C . VAL A 1 362 ? -10.060 1.336 7.108 1.00 98.88 362 VAL A C 1
ATOM 2828 O O . VAL A 1 362 ? -10.009 0.266 7.709 1.00 98.88 362 VAL A O 1
ATOM 2831 N N . LEU A 1 363 ? -9.063 2.212 7.124 1.00 98.94 363 LEU A N 1
ATOM 2832 C CA . LEU A 1 363 ? -7.868 2.071 7.943 1.00 98.94 363 LEU A CA 1
ATOM 2833 C C . LEU A 1 363 ? -8.088 2.766 9.291 1.00 98.94 363 LEU A C 1
ATOM 2835 O O . LEU A 1 363 ? -8.192 3.992 9.345 1.00 98.94 363 LEU A O 1
ATOM 2839 N N . ILE A 1 364 ? -8.156 2.006 10.381 1.00 98.81 364 ILE A N 1
ATOM 2840 C CA . ILE A 1 364 ? -8.284 2.555 11.735 1.00 98.81 364 ILE A CA 1
ATOM 2841 C C . ILE A 1 364 ? -6.911 3.089 12.158 1.00 98.81 364 ILE A C 1
ATOM 2843 O O . ILE A 1 364 ? -5.998 2.316 12.432 1.00 98.81 364 ILE A O 1
ATOM 2847 N N . LEU A 1 365 ? -6.738 4.415 12.179 1.00 98.81 365 LEU A N 1
ATOM 2848 C CA . LEU A 1 365 ? -5.439 5.053 12.423 1.00 98.81 365 LEU A CA 1
ATOM 2849 C C . LEU A 1 365 ? -4.926 4.806 13.840 1.00 98.81 365 LEU A C 1
ATOM 2851 O O . LEU A 1 365 ? -3.721 4.682 14.047 1.00 98.81 365 LEU A O 1
ATOM 2855 N N . ASP A 1 366 ? -5.843 4.715 14.798 1.00 98.56 366 ASP A N 1
ATOM 2856 C CA . ASP A 1 366 ? -5.527 4.582 16.213 1.00 98.56 366 ASP A CA 1
ATOM 2857 C C . ASP A 1 366 ? -5.231 3.141 16.659 1.00 98.56 366 ASP A C 1
ATOM 2859 O O . ASP A 1 366 ? -5.075 2.921 17.860 1.00 98.56 366 ASP A O 1
ATOM 2863 N N . SER A 1 367 ? -5.093 2.160 15.760 1.00 98.31 367 SER A N 1
ATOM 2864 C CA . SER A 1 367 ? -4.609 0.832 16.164 1.00 98.31 367 SER A CA 1
ATOM 2865 C C . SER A 1 367 ? -3.231 0.917 16.829 1.00 98.31 367 SER A C 1
ATOM 2867 O O . SER A 1 367 ? -2.364 1.675 16.391 1.00 98.31 367 SER A O 1
ATOM 2869 N N . LYS A 1 368 ? -3.024 0.152 17.903 1.00 97.81 368 LYS A N 1
ATOM 2870 C CA . LYS A 1 368 ? -1.782 0.173 18.683 1.00 97.81 368 LYS A CA 1
ATOM 2871 C C . LYS A 1 368 ? -1.520 -1.157 19.379 1.00 97.81 368 LYS A C 1
ATOM 2873 O O . LYS A 1 368 ? -2.429 -1.752 19.954 1.00 97.81 368 LYS A O 1
ATOM 2878 N N . TRP A 1 369 ? -0.264 -1.586 19.375 1.00 97.94 369 TRP A N 1
ATOM 2879 C CA . TRP A 1 369 ? 0.205 -2.691 20.198 1.00 97.94 369 TRP A CA 1
ATOM 2880 C C . TRP A 1 369 ? 0.141 -2.345 21.691 1.00 97.94 369 TRP A C 1
ATOM 2882 O O . TRP A 1 369 ? 0.647 -1.301 22.111 1.00 97.94 369 TRP A O 1
ATOM 2892 N N . ASP A 1 370 ? -0.443 -3.237 22.491 1.00 96.81 370 ASP A N 1
ATOM 2893 C CA . ASP A 1 370 ? -0.285 -3.246 23.944 1.00 96.81 370 ASP A CA 1
ATOM 2894 C C . ASP A 1 370 ? 0.654 -4.396 24.365 1.00 96.81 370 ASP A C 1
ATOM 2896 O O . ASP A 1 370 ? 0.238 -5.560 24.372 1.00 96.81 370 ASP A O 1
ATOM 2900 N N . PRO A 1 371 ? 1.907 -4.099 24.765 1.00 95.12 371 PRO A N 1
ATOM 2901 C CA . PRO A 1 371 ? 2.834 -5.108 25.264 1.00 95.12 371 PRO A CA 1
ATOM 2902 C C . PRO A 1 371 ? 2.367 -5.827 26.540 1.00 95.12 371 PRO A C 1
ATOM 2904 O O . PRO A 1 371 ? 2.864 -6.922 26.804 1.00 95.12 371 PRO A O 1
ATOM 2907 N N . ALA A 1 372 ? 1.454 -5.256 27.337 1.00 95.00 372 ALA A N 1
ATOM 2908 C CA . ALA A 1 372 ? 1.014 -5.858 28.597 1.00 95.00 372 ALA A CA 1
ATOM 2909 C C . ALA A 1 372 ? 0.003 -6.997 28.381 1.00 95.00 372 ALA A C 1
ATOM 2911 O O . ALA A 1 372 ? 0.134 -8.056 28.994 1.00 95.00 372 ALA A O 1
ATOM 2912 N N . SER A 1 373 ? -0.977 -6.811 27.491 1.00 94.62 373 SER A N 1
ATOM 2913 C CA . SER A 1 373 ? -1.913 -7.872 27.087 1.00 94.62 373 SER A CA 1
ATOM 2914 C C . SER A 1 373 ? -1.427 -8.731 25.914 1.00 94.62 373 SER A C 1
ATOM 2916 O O . SER A 1 373 ? -1.988 -9.804 25.697 1.00 94.62 373 SER A O 1
ATOM 2918 N N . GLN A 1 374 ? -0.394 -8.289 25.179 1.00 95.12 374 GLN A N 1
ATOM 2919 C CA . GLN A 1 374 ? 0.050 -8.864 23.898 1.00 95.12 374 GLN A CA 1
ATOM 2920 C C . GLN A 1 374 ? -1.065 -8.855 22.827 1.00 95.12 374 GLN A C 1
ATOM 2922 O O . GLN A 1 374 ? -1.193 -9.785 22.031 1.00 95.12 374 GLN A O 1
ATOM 2927 N N . VAL A 1 375 ? -1.882 -7.793 22.807 1.00 96.56 375 VAL A N 1
ATOM 2928 C CA . VAL A 1 375 ? -3.004 -7.600 21.871 1.00 96.56 375 VAL A CA 1
ATOM 2929 C C . VAL A 1 375 ? -2.808 -6.326 21.048 1.00 96.56 375 VAL A C 1
ATOM 2931 O O . VAL A 1 375 ? -2.341 -5.299 21.545 1.00 96.56 375 VAL A O 1
ATOM 2934 N N . ILE A 1 376 ? -3.219 -6.360 19.778 1.00 98.00 376 ILE A N 1
ATOM 2935 C CA . ILE A 1 376 ? -3.350 -5.152 18.957 1.00 98.00 376 ILE A CA 1
ATOM 2936 C C . ILE A 1 376 ? -4.700 -4.492 19.267 1.00 98.00 376 ILE A C 1
ATOM 2938 O O . ILE A 1 376 ? -5.755 -4.904 18.785 1.00 98.00 376 ILE A O 1
ATOM 2942 N N . THR A 1 377 ? -4.663 -3.458 20.102 1.00 98.06 377 THR A N 1
ATOM 2943 C CA . THR A 1 377 ? -5.823 -2.616 20.425 1.00 98.06 377 THR A CA 1
ATOM 2944 C C . THR A 1 377 ? -6.238 -1.774 19.217 1.00 98.06 377 THR A C 1
ATOM 2946 O O . THR A 1 377 ? -5.400 -1.416 18.386 1.00 98.06 377 THR A O 1
ATOM 2949 N N . GLY A 1 378 ? -7.530 -1.459 19.080 1.00 97.38 378 GLY A N 1
ATOM 2950 C CA . GLY A 1 378 ? -8.038 -0.673 17.947 1.00 97.38 378 GLY A CA 1
ATOM 2951 C C . GLY A 1 378 ? -7.858 -1.329 16.575 1.00 97.38 378 GLY A C 1
ATOM 2952 O O . GLY A 1 378 ? -7.921 -0.632 15.566 1.00 97.38 378 GLY A O 1
ATOM 2953 N N . HIS A 1 379 ? -7.608 -2.639 16.518 1.00 97.44 379 HIS A N 1
ATOM 2954 C CA . HIS A 1 379 ? -7.511 -3.413 15.285 1.00 97.44 379 HIS A CA 1
ATOM 2955 C C . HIS A 1 379 ? -8.602 -4.487 15.221 1.00 97.44 379 HIS A C 1
ATOM 2957 O O . HIS A 1 379 ? -8.846 -5.231 16.174 1.00 97.44 379 HIS A O 1
ATOM 2963 N N . ALA A 1 380 ? -9.215 -4.570 14.046 1.00 96.62 380 ALA A N 1
ATOM 2964 C CA . ALA A 1 380 ? -9.890 -5.748 13.538 1.00 96.62 380 ALA A CA 1
ATOM 2965 C C . ALA A 1 380 ? -9.544 -5.887 12.048 1.00 96.62 380 ALA A C 1
ATOM 2967 O O . ALA A 1 380 ? -9.327 -4.875 11.379 1.00 96.62 380 ALA A O 1
ATOM 2968 N N . ALA A 1 381 ? -9.504 -7.118 11.550 1.00 96.38 381 ALA A N 1
ATOM 2969 C CA . ALA A 1 381 ? -9.574 -7.469 10.138 1.00 96.38 381 ALA A CA 1
ATOM 2970 C C . ALA A 1 381 ? -10.964 -8.081 9.900 1.00 96.38 381 ALA A C 1
ATOM 2972 O O . ALA A 1 381 ? -11.259 -9.167 10.405 1.00 96.38 381 ALA A O 1
ATOM 2973 N N . LEU A 1 382 ? -11.855 -7.320 9.259 1.00 96.12 382 LEU A N 1
ATOM 2974 C CA . LEU A 1 382 ? -13.227 -7.735 8.947 1.00 96.12 382 LEU A CA 1
ATOM 2975 C C . LEU A 1 382 ? -13.685 -7.096 7.635 1.00 96.12 382 LEU A C 1
ATOM 2977 O O . LEU A 1 382 ? -13.538 -5.885 7.452 1.00 96.12 382 LEU A O 1
ATOM 2981 N N . GLY A 1 383 ? -14.336 -7.879 6.780 1.00 95.12 383 GLY A N 1
ATOM 2982 C CA . GLY A 1 383 ? -14.905 -7.412 5.525 1.00 95.12 383 GLY A CA 1
ATOM 2983 C C . GLY A 1 383 ? -16.269 -8.026 5.219 1.00 95.12 383 GLY A C 1
ATOM 2984 O O . GLY A 1 383 ? -16.574 -9.143 5.632 1.00 95.12 383 GLY A O 1
ATOM 2985 N N . GLY A 1 384 ? -17.105 -7.288 4.490 1.00 94.44 384 GLY A N 1
ATOM 2986 C CA . GLY A 1 384 ? -18.442 -7.737 4.098 1.00 94.44 384 GLY A CA 1
ATOM 2987 C C . GLY A 1 384 ? -19.392 -6.587 3.766 1.00 94.44 384 GLY A C 1
ATOM 2988 O O . GLY A 1 384 ? -18.958 -5.489 3.415 1.00 94.44 384 GLY A O 1
ATOM 2989 N N . GLY A 1 385 ? -20.699 -6.834 3.885 1.00 87.50 385 GLY A N 1
ATOM 2990 C CA . GLY A 1 385 ? -21.751 -5.886 3.513 1.00 87.50 385 GLY A CA 1
ATOM 2991 C C . GLY A 1 385 ? -22.828 -5.696 4.580 1.00 87.50 385 GLY A C 1
ATOM 2992 O O . GLY A 1 385 ? -23.266 -6.654 5.209 1.00 87.50 385 GLY A O 1
ATOM 2993 N N . SER A 1 386 ? -23.287 -4.454 4.744 1.00 84.19 386 SER A N 1
ATOM 2994 C CA . SER A 1 386 ? -24.448 -4.078 5.558 1.00 84.19 386 SER A CA 1
ATOM 2995 C C . SER A 1 386 ? -25.168 -2.897 4.902 1.00 84.19 386 SER A C 1
ATOM 2997 O O . SER A 1 386 ? -24.549 -1.880 4.588 1.00 84.19 386 SER A O 1
ATOM 2999 N N . GLY A 1 387 ? -26.475 -3.028 4.662 1.00 87.38 387 GLY A N 1
ATOM 3000 C CA . GLY A 1 387 ? -27.263 -2.000 3.976 1.00 87.38 387 GLY A CA 1
ATOM 3001 C C . GLY A 1 387 ? -26.658 -1.604 2.621 1.00 87.38 387 GLY A C 1
ATOM 3002 O O . GLY A 1 387 ? -26.419 -2.452 1.761 1.00 87.38 387 GLY A O 1
ATOM 3003 N N . PHE A 1 388 ? -26.395 -0.308 2.443 1.00 91.81 388 PHE A N 1
ATOM 3004 C CA . PHE A 1 388 ? -25.794 0.255 1.226 1.00 91.81 388 PHE A CA 1
ATOM 3005 C C . PHE A 1 388 ? -24.251 0.257 1.232 1.00 91.81 388 PHE A C 1
ATOM 3007 O O . PHE A 1 388 ? -23.629 0.606 0.226 1.00 91.81 388 PHE A O 1
ATOM 3014 N N . ILE A 1 389 ? -23.612 -0.124 2.341 1.00 95.19 389 ILE A N 1
ATOM 3015 C CA . ILE A 1 389 ? -22.154 -0.094 2.503 1.00 95.19 389 ILE A CA 1
ATOM 3016 C C . ILE A 1 389 ? -21.608 -1.514 2.426 1.00 95.19 389 ILE A C 1
ATOM 3018 O O . ILE A 1 389 ? -22.028 -2.408 3.156 1.00 95.19 389 ILE A O 1
ATOM 3022 N N . GLN A 1 390 ? -20.641 -1.722 1.544 1.00 96.75 390 GLN A N 1
ATOM 3023 C CA . GLN A 1 390 ? -19.723 -2.847 1.597 1.00 96.75 390 GLN A CA 1
ATOM 3024 C C . GLN A 1 390 ? -18.369 -2.305 2.061 1.00 96.75 390 GLN A C 1
ATOM 3026 O O . GLN A 1 390 ? -17.879 -1.302 1.536 1.00 96.75 390 GLN A O 1
ATOM 3031 N N . MET A 1 391 ? -17.784 -2.917 3.081 1.00 97.62 391 MET A N 1
ATOM 3032 C CA . MET A 1 391 ? -16.644 -2.357 3.795 1.00 97.62 391 MET A CA 1
ATOM 3033 C C . MET A 1 391 ? -15.637 -3.444 4.142 1.00 97.62 391 MET A C 1
ATOM 3035 O O . MET A 1 391 ? -16.030 -4.541 4.522 1.00 97.62 391 MET A O 1
ATOM 3039 N N . GLY A 1 392 ? -14.353 -3.118 4.021 1.00 98.44 392 GLY A N 1
ATOM 3040 C CA . GLY A 1 392 ? -13.255 -3.835 4.662 1.00 98.44 392 GLY A CA 1
ATOM 3041 C C . GLY A 1 392 ? -12.599 -2.904 5.674 1.00 98.44 392 GLY A C 1
ATOM 3042 O O . GLY A 1 392 ? -12.309 -1.754 5.334 1.00 98.44 392 GLY A O 1
ATOM 3043 N N . ILE A 1 393 ? -12.388 -3.363 6.906 1.00 98.69 393 ILE A N 1
ATOM 3044 C CA . ILE A 1 393 ? -11.701 -2.605 7.960 1.00 98.69 393 ILE A CA 1
ATOM 3045 C C . ILE A 1 393 ? -10.370 -3.275 8.300 1.00 98.69 393 ILE A C 1
ATOM 3047 O O . ILE A 1 393 ? -10.288 -4.502 8.347 1.00 98.69 393 ILE A O 1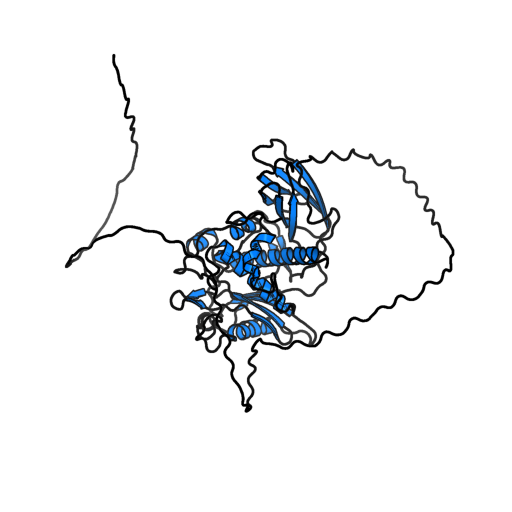
ATOM 3051 N N . PHE A 1 394 ? -9.336 -2.471 8.547 1.00 98.62 394 PHE A N 1
ATOM 3052 C CA . PHE A 1 394 ? -8.028 -2.962 8.978 1.00 98.62 394 PHE A CA 1
ATOM 3053 C C . PHE A 1 394 ? -7.323 -1.970 9.913 1.00 98.62 394 PHE A C 1
ATOM 3055 O O . PHE A 1 394 ? -7.702 -0.801 10.004 1.00 98.62 394 PHE A O 1
ATOM 3062 N N . GLY A 1 395 ? -6.300 -2.441 10.632 1.00 98.50 395 GLY A N 1
ATOM 3063 C CA . GLY A 1 395 ? -5.570 -1.646 11.622 1.00 98.50 395 GLY A CA 1
ATOM 3064 C C . GLY A 1 395 ? -4.287 -0.991 11.105 1.00 98.50 395 GLY A C 1
ATOM 3065 O O . GLY A 1 395 ? -3.609 -1.514 10.222 1.00 98.50 395 GLY A O 1
ATOM 3066 N N . SER A 1 396 ? -3.924 0.155 11.680 1.00 98.62 396 SER A N 1
ATOM 3067 C CA . SER A 1 396 ? -2.719 0.919 11.322 1.00 98.62 396 SER A CA 1
ATOM 3068 C C . SER A 1 396 ? -1.399 0.373 11.879 1.00 98.62 396 SER A C 1
ATOM 3070 O O . SER A 1 396 ? -0.337 0.883 11.521 1.00 98.62 396 SER A O 1
ATOM 3072 N N . HIS A 1 397 ? -1.429 -0.643 12.744 1.00 98.25 397 HIS A N 1
ATOM 3073 C CA . HIS A 1 397 ? -0.282 -1.127 13.531 1.00 98.25 397 HIS A CA 1
ATOM 3074 C C . HIS A 1 397 ? 0.943 -1.506 12.688 1.00 98.25 397 HIS A C 1
ATOM 3076 O O . HIS A 1 397 ? 2.081 -1.355 13.132 1.00 98.25 397 HIS A O 1
ATOM 3082 N N . SER A 1 398 ? 0.724 -1.969 11.457 1.00 97.88 398 SER A N 1
ATOM 3083 C CA . SER A 1 398 ? 1.780 -2.358 10.515 1.00 97.88 398 SER A CA 1
ATOM 3084 C C . SER A 1 398 ? 2.288 -1.212 9.623 1.00 97.88 398 SER A C 1
ATOM 3086 O O . SER A 1 398 ? 3.307 -1.395 8.953 1.00 97.88 398 SER A O 1
ATOM 3088 N N . LEU A 1 399 ? 1.669 -0.016 9.638 1.00 98.50 399 LEU A N 1
ATOM 3089 C CA . LEU A 1 399 ? 2.026 1.122 8.765 1.00 98.50 399 LEU A CA 1
ATOM 3090 C C . LEU A 1 399 ? 3.508 1.510 8.834 1.00 98.50 399 LEU A C 1
ATOM 3092 O O . LEU A 1 399 ? 4.070 1.984 7.846 1.00 98.50 399 LEU A O 1
ATOM 3096 N N . HIS A 1 400 ? 4.172 1.304 9.971 1.00 98.25 400 HIS A N 1
ATOM 3097 C CA . HIS A 1 400 ? 5.604 1.569 10.120 1.00 98.25 400 HIS A CA 1
ATOM 3098 C C . HIS A 1 400 ? 6.480 0.829 9.088 1.00 98.25 400 HIS A C 1
ATOM 3100 O O . HIS A 1 400 ? 7.551 1.323 8.732 1.00 98.25 400 HIS A O 1
ATOM 3106 N N . SER A 1 401 ? 6.008 -0.311 8.572 1.00 98.31 401 SER A N 1
ATOM 3107 C CA . SER A 1 401 ? 6.690 -1.124 7.560 1.00 98.31 401 SER A CA 1
ATOM 3108 C C . SER A 1 401 ? 6.311 -0.786 6.110 1.00 98.31 401 SER A C 1
ATOM 3110 O O . SER A 1 401 ? 7.131 -0.981 5.215 1.00 98.31 401 SER A O 1
ATOM 3112 N N . TRP A 1 402 ? 5.110 -0.248 5.857 1.00 98.56 402 TRP A N 1
ATOM 3113 C CA . TRP A 1 402 ? 4.577 -0.054 4.498 1.00 98.56 402 TRP A CA 1
ATOM 3114 C C . TRP A 1 402 ? 5.380 0.993 3.697 1.00 98.56 402 TRP A C 1
ATOM 3116 O O . TRP A 1 402 ? 5.842 1.978 4.287 1.00 98.56 402 TRP A O 1
ATOM 3126 N N . PRO A 1 403 ? 5.510 0.855 2.365 1.00 98.12 403 PRO A N 1
ATOM 3127 C CA . PRO A 1 403 ? 6.162 1.859 1.528 1.00 98.12 403 PRO A CA 1
ATOM 3128 C C . PRO A 1 403 ? 5.371 3.174 1.529 1.00 98.12 403 PRO A C 1
ATOM 3130 O O . PRO A 1 403 ? 4.141 3.159 1.509 1.00 98.12 403 PRO A O 1
ATOM 3133 N N . LYS A 1 404 ? 6.062 4.320 1.559 1.00 96.75 404 LYS A N 1
ATOM 3134 C CA . LYS A 1 404 ? 5.444 5.656 1.466 1.00 96.75 404 LYS A CA 1
ATOM 3135 C C . LYS A 1 404 ? 5.397 6.147 0.013 1.00 96.75 404 LYS A C 1
ATOM 3137 O O . LYS A 1 404 ? 4.461 6.854 -0.346 1.00 96.75 404 LYS A O 1
ATOM 3142 N N . PHE A 1 405 ? 6.370 5.732 -0.796 1.00 96.94 405 PHE A N 1
ATOM 3143 C CA . PHE A 1 405 ? 6.525 6.038 -2.218 1.00 96.94 405 PHE A CA 1
ATOM 3144 C C . PHE A 1 405 ? 6.806 4.768 -3.045 1.00 96.94 405 PHE A C 1
ATOM 3146 O O . PHE A 1 405 ? 7.131 3.717 -2.496 1.00 96.94 405 PHE A O 1
ATOM 3153 N N . ILE A 1 406 ? 6.726 4.867 -4.373 1.00 97.06 406 ILE A N 1
ATOM 3154 C CA . ILE A 1 406 ? 6.963 3.765 -5.318 1.00 97.06 406 ILE A CA 1
ATOM 3155 C C . ILE A 1 406 ? 8.393 3.217 -5.217 1.00 97.06 406 ILE A C 1
ATOM 3157 O O . ILE A 1 406 ? 8.599 2.013 -5.347 1.00 97.06 406 ILE A O 1
ATOM 3161 N N . GLU A 1 407 ? 9.373 4.074 -4.912 1.00 96.88 407 GLU A N 1
ATOM 3162 C CA . GLU A 1 407 ? 10.761 3.655 -4.690 1.00 96.88 407 GLU A CA 1
ATOM 3163 C C . GLU A 1 407 ? 10.970 2.933 -3.347 1.00 96.88 407 GLU A C 1
ATOM 3165 O O . GLU A 1 407 ? 11.922 2.168 -3.214 1.00 96.88 407 GLU A O 1
ATOM 3170 N N . ASP A 1 408 ? 10.070 3.111 -2.371 1.00 97.50 408 ASP A N 1
ATOM 3171 C CA . ASP A 1 408 ? 10.131 2.396 -1.090 1.00 97.50 408 ASP A CA 1
ATOM 3172 C C . ASP A 1 408 ? 9.612 0.952 -1.205 1.00 97.50 408 ASP A C 1
ATOM 3174 O O . ASP A 1 408 ? 9.819 0.163 -0.287 1.00 97.50 408 ASP A O 1
ATOM 3178 N N . VAL A 1 409 ? 8.919 0.585 -2.294 1.00 98.25 409 VAL A N 1
ATOM 3179 C CA . VAL A 1 409 ? 8.196 -0.699 -2.411 1.00 98.25 409 VAL A CA 1
ATOM 3180 C C . VAL A 1 409 ? 9.127 -1.900 -2.248 1.00 98.25 409 VAL A C 1
ATOM 3182 O O . VAL A 1 409 ? 8.851 -2.774 -1.428 1.00 98.25 409 VAL A O 1
ATOM 3185 N N . VAL A 1 410 ? 10.246 -1.940 -2.978 1.00 97.62 410 VAL A N 1
ATOM 3186 C CA . VAL A 1 410 ? 11.233 -3.025 -2.841 1.00 97.62 410 VAL A CA 1
ATOM 3187 C C . VAL A 1 410 ? 11.924 -2.988 -1.468 1.00 97.62 410 VAL A C 1
ATOM 3189 O O . VAL A 1 410 ? 11.923 -4.034 -0.817 1.00 97.62 410 VAL A O 1
ATOM 3192 N N . PRO A 1 411 ? 12.449 -1.846 -0.967 1.00 96.94 411 PRO A N 1
ATOM 3193 C CA . PRO A 1 411 ? 12.938 -1.732 0.409 1.00 96.94 411 PRO A CA 1
ATOM 3194 C C . PRO A 1 411 ? 11.964 -2.281 1.463 1.00 96.94 411 PRO A C 1
ATOM 3196 O O . PRO A 1 411 ? 12.316 -3.198 2.195 1.00 96.94 411 PRO A O 1
ATOM 3199 N N . SER A 1 412 ? 10.717 -1.807 1.510 1.00 97.94 412 SER A N 1
ATOM 3200 C CA . SER A 1 412 ? 9.708 -2.270 2.474 1.00 97.94 412 SER A CA 1
ATOM 3201 C C . SER A 1 412 ? 9.372 -3.759 2.351 1.00 97.94 412 SER A C 1
ATOM 3203 O O . SER A 1 412 ? 9.166 -4.418 3.365 1.00 97.94 412 SER A O 1
ATOM 3205 N N . LEU A 1 413 ? 9.327 -4.316 1.136 1.00 97.50 413 LEU A N 1
ATOM 3206 C CA . LEU A 1 413 ? 9.030 -5.738 0.900 1.00 97.50 413 LEU A CA 1
ATOM 3207 C C . LEU A 1 413 ? 10.252 -6.667 1.058 1.00 97.50 413 LEU A C 1
ATOM 3209 O O . LEU A 1 413 ? 10.135 -7.875 0.829 1.00 97.50 413 LEU A O 1
ATOM 3213 N N . THR A 1 414 ? 11.398 -6.120 1.480 1.00 96.44 414 THR A N 1
ATOM 3214 C CA . THR A 1 414 ? 12.652 -6.842 1.765 1.00 96.44 414 THR A CA 1
ATOM 3215 C C . THR A 1 414 ? 13.294 -6.453 3.107 1.00 96.44 414 THR A C 1
ATOM 3217 O O . THR A 1 414 ? 14.318 -7.027 3.478 1.00 96.44 414 THR A O 1
ATOM 3220 N N . ASP A 1 415 ? 12.699 -5.517 3.860 1.00 96.12 415 ASP A N 1
ATOM 3221 C CA . ASP A 1 415 ? 13.206 -5.004 5.136 1.00 96.12 415 ASP A CA 1
ATOM 3222 C C . ASP A 1 415 ? 13.258 -6.114 6.205 1.00 96.12 415 ASP A C 1
ATOM 3224 O O . ASP A 1 415 ? 12.269 -6.461 6.854 1.00 96.12 415 ASP A O 1
ATOM 3228 N N . CYS A 1 416 ? 14.443 -6.705 6.361 1.00 95.81 416 CYS A N 1
ATOM 3229 C CA . CYS A 1 416 ? 14.711 -7.801 7.288 1.00 95.81 416 CYS A CA 1
ATOM 3230 C C . CYS A 1 416 ? 14.948 -7.335 8.737 1.00 95.81 416 CYS A C 1
ATOM 3232 O O . CYS A 1 416 ? 15.334 -8.155 9.576 1.00 95.81 416 CYS A O 1
ATOM 3234 N N . THR A 1 417 ? 14.724 -6.054 9.066 1.00 96.44 417 THR A N 1
ATOM 3235 C CA . THR A 1 417 ? 14.754 -5.587 10.457 1.00 96.44 417 THR A CA 1
ATOM 3236 C C . THR A 1 417 ? 13.757 -6.382 11.296 1.00 96.44 417 THR A C 1
ATOM 3238 O O . THR A 1 417 ? 12.588 -6.526 10.937 1.00 96.44 417 THR A O 1
ATOM 3241 N N . ARG A 1 418 ? 14.235 -6.934 12.417 1.00 97.25 418 ARG A N 1
ATOM 3242 C CA . ARG A 1 418 ? 13.438 -7.777 13.315 1.00 97.25 418 ARG A CA 1
ATOM 3243 C C . ARG A 1 418 ? 12.426 -6.965 14.119 1.00 97.25 418 ARG A C 1
ATOM 3245 O O . ARG A 1 418 ? 12.711 -5.855 14.566 1.00 97.25 418 ARG A O 1
ATOM 3252 N N . THR A 1 419 ? 11.258 -7.560 14.332 1.00 96.88 419 THR A N 1
ATOM 3253 C CA . THR A 1 419 ? 10.176 -6.971 15.126 1.00 96.88 419 THR A CA 1
ATOM 3254 C C . THR A 1 419 ? 10.486 -7.075 16.616 1.00 96.88 419 THR A C 1
ATOM 3256 O O . THR A 1 419 ? 10.652 -8.172 17.146 1.00 96.88 419 THR A O 1
ATOM 3259 N N . ASP A 1 420 ? 10.547 -5.932 17.300 1.00 96.94 420 ASP A N 1
ATOM 3260 C CA . ASP A 1 420 ? 10.700 -5.864 18.754 1.00 96.94 420 ASP A CA 1
ATOM 3261 C C . ASP A 1 420 ? 9.320 -5.822 19.426 1.00 96.94 420 ASP A C 1
ATOM 3263 O O . ASP A 1 420 ? 8.668 -4.775 19.475 1.00 96.94 420 ASP A O 1
ATOM 3267 N N . THR A 1 421 ? 8.884 -6.962 19.967 1.00 96.50 421 THR A N 1
ATOM 3268 C CA . THR A 1 421 ? 7.572 -7.126 20.621 1.00 96.50 421 THR A CA 1
ATOM 3269 C C . THR A 1 421 ? 7.419 -6.353 21.932 1.00 96.50 421 THR A C 1
ATOM 3271 O O . THR A 1 421 ? 6.319 -6.295 22.483 1.00 96.50 421 THR A O 1
ATOM 3274 N N . ARG A 1 422 ? 8.476 -5.687 22.414 1.00 96.75 422 ARG A N 1
ATOM 3275 C CA . ARG A 1 422 ? 8.394 -4.703 23.507 1.00 96.75 422 ARG A CA 1
ATOM 3276 C C . ARG A 1 422 ? 7.850 -3.348 23.034 1.00 96.75 422 ARG A C 1
ATOM 3278 O O . ARG A 1 422 ? 7.485 -2.526 23.867 1.00 96.75 422 ARG A O 1
ATOM 3285 N N . ILE A 1 423 ? 7.829 -3.105 21.718 1.00 96.19 423 ILE A N 1
ATOM 3286 C CA . ILE A 1 423 ? 7.516 -1.804 21.104 1.00 96.19 423 ILE A CA 1
ATOM 3287 C C . ILE A 1 423 ? 6.360 -1.914 20.099 1.00 96.19 423 ILE A C 1
ATOM 3289 O O . ILE A 1 423 ? 5.490 -1.049 20.091 1.00 96.19 423 ILE A O 1
ATOM 3293 N N . ILE A 1 424 ? 6.339 -2.958 19.262 1.00 97.38 424 ILE A N 1
ATOM 3294 C CA . ILE A 1 424 ? 5.393 -3.129 18.145 1.00 97.38 424 ILE A CA 1
ATOM 3295 C C . ILE A 1 424 ? 4.938 -4.585 17.991 1.00 97.38 424 ILE A C 1
ATOM 3297 O O . ILE A 1 424 ? 5.641 -5.517 18.373 1.00 97.38 424 ILE A O 1
ATOM 3301 N N . ALA A 1 425 ? 3.763 -4.786 17.395 1.00 96.44 425 ALA A N 1
ATOM 3302 C CA . ALA A 1 425 ? 3.137 -6.098 17.286 1.00 96.44 425 ALA A CA 1
ATOM 3303 C C . ALA A 1 425 ? 3.868 -7.058 16.331 1.00 96.44 425 ALA A C 1
ATOM 3305 O O . ALA A 1 425 ? 4.075 -6.746 15.158 1.00 96.44 425 ALA A O 1
ATOM 3306 N N . ASN A 1 426 ? 4.131 -8.282 16.798 1.00 95.75 426 ASN A N 1
ATOM 3307 C CA . ASN A 1 426 ? 4.313 -9.435 15.916 1.00 95.75 426 ASN A CA 1
ATOM 3308 C C . ASN A 1 426 ? 2.922 -10.009 15.583 1.00 95.75 426 ASN A C 1
ATOM 3310 O O . ASN A 1 426 ? 2.468 -10.957 16.225 1.00 95.75 426 ASN A O 1
ATOM 3314 N N . ASP A 1 427 ? 2.225 -9.381 14.632 1.00 94.00 427 ASP A N 1
ATOM 3315 C CA . ASP A 1 427 ? 0.824 -9.677 14.314 1.00 94.00 427 ASP A CA 1
ATOM 3316 C C . ASP A 1 427 ? 0.593 -11.169 14.022 1.00 94.00 427 ASP A C 1
ATOM 3318 O O . ASP A 1 427 ? 1.243 -11.761 13.152 1.00 94.00 427 ASP A O 1
ATOM 3322 N N . ALA A 1 428 ? -0.290 -11.775 14.821 1.00 89.06 428 ALA A N 1
ATOM 3323 C CA . ALA A 1 428 ? -0.591 -13.205 14.882 1.00 89.06 428 ALA A CA 1
ATOM 3324 C C . ALA A 1 428 ? 0.635 -14.152 14.901 1.00 89.06 428 ALA A C 1
ATOM 3326 O O . ALA A 1 428 ? 0.539 -15.300 14.465 1.00 89.06 428 ALA A O 1
ATOM 3327 N N . GLY A 1 429 ? 1.794 -13.683 15.379 1.00 91.19 429 GLY A N 1
ATOM 3328 C CA . GLY A 1 429 ? 3.057 -14.428 15.370 1.00 91.19 429 GLY A CA 1
ATOM 3329 C C . GLY A 1 429 ? 3.746 -14.526 14.001 1.00 91.19 429 GLY A C 1
ATOM 3330 O O . GLY A 1 429 ? 4.769 -15.201 13.894 1.00 91.19 429 GLY A O 1
ATOM 3331 N N . GLN A 1 430 ? 3.210 -13.874 12.964 1.00 90.62 430 GLN A N 1
ATOM 3332 C CA . GLN A 1 430 ? 3.673 -13.980 11.575 1.00 90.62 430 GLN A CA 1
ATOM 3333 C C . GLN A 1 430 ? 4.423 -12.738 11.066 1.00 90.62 430 GLN A C 1
ATOM 3335 O O . GLN A 1 430 ? 4.949 -12.768 9.962 1.00 90.62 430 GLN A O 1
ATOM 3340 N N . SER A 1 431 ? 4.499 -11.660 11.850 1.00 94.19 431 SER A N 1
ATOM 3341 C CA . SER A 1 431 ? 5.227 -10.419 11.537 1.00 94.19 431 SER A CA 1
ATOM 3342 C C . SER A 1 431 ? 6.570 -10.352 12.281 1.00 94.19 431 SER A C 1
ATOM 3344 O O . SER A 1 431 ? 6.825 -9.416 13.040 1.00 94.19 431 SER A O 1
ATOM 3346 N N . GLY A 1 432 ? 7.435 -11.358 12.107 1.00 95.56 432 GLY A N 1
ATOM 3347 C CA . GLY A 1 432 ? 8.736 -11.462 12.792 1.00 95.56 432 GLY A CA 1
ATOM 3348 C C . GLY A 1 432 ? 9.815 -10.478 12.303 1.00 95.56 432 GLY A C 1
ATOM 3349 O O . GLY A 1 432 ? 10.900 -10.385 12.890 1.00 95.56 432 GLY A O 1
ATOM 3350 N N . SER A 1 433 ? 9.538 -9.757 11.222 1.00 96.94 433 SER A N 1
ATOM 3351 C CA . SER A 1 433 ? 10.367 -8.727 10.605 1.00 96.94 433 SER A CA 1
ATOM 3352 C C . SER A 1 433 ? 9.506 -7.778 9.766 1.00 96.94 433 SER A C 1
ATOM 3354 O O . SER A 1 433 ? 8.326 -8.040 9.516 1.00 96.94 433 SER A O 1
ATOM 3356 N N . TYR A 1 434 ? 10.071 -6.646 9.346 1.00 97.75 434 TYR A N 1
ATOM 3357 C CA . TYR A 1 434 ? 9.285 -5.568 8.742 1.00 97.75 434 TYR A CA 1
ATOM 3358 C C . TYR A 1 434 ? 8.727 -5.924 7.356 1.00 97.75 434 TYR A C 1
ATOM 3360 O O . TYR A 1 434 ? 7.603 -5.524 7.057 1.00 97.75 434 TYR A O 1
ATOM 3368 N N . TRP A 1 435 ? 9.411 -6.730 6.537 1.00 97.25 435 TRP A N 1
ATOM 3369 C CA . TRP A 1 435 ? 8.824 -7.207 5.276 1.00 97.25 435 TRP A CA 1
ATOM 3370 C C . TRP A 1 435 ? 7.624 -8.138 5.498 1.00 97.25 435 TRP A C 1
ATOM 3372 O O . TRP A 1 435 ? 6.660 -8.081 4.732 1.00 97.25 435 TRP A O 1
ATOM 3382 N N . GLU A 1 436 ? 7.645 -8.951 6.559 1.00 97.31 436 GLU A N 1
ATOM 3383 C CA . GLU A 1 436 ? 6.526 -9.822 6.942 1.00 97.31 436 GLU A CA 1
ATOM 3384 C C . GLU A 1 436 ? 5.330 -8.970 7.399 1.00 97.31 436 GLU A C 1
ATOM 3386 O O . GLU A 1 436 ? 4.221 -9.138 6.887 1.00 97.31 436 GLU A O 1
ATOM 3391 N N . ALA A 1 437 ? 5.577 -7.973 8.260 1.00 97.88 437 ALA A N 1
ATOM 3392 C CA . ALA A 1 437 ? 4.578 -6.988 8.687 1.00 97.88 437 ALA A CA 1
ATOM 3393 C C . ALA A 1 437 ? 3.978 -6.197 7.506 1.00 97.88 437 ALA A C 1
ATOM 3395 O O . ALA A 1 437 ? 2.780 -5.906 7.494 1.00 97.88 437 ALA A O 1
ATOM 3396 N N . CYS A 1 438 ? 4.791 -5.885 6.493 1.00 98.38 438 CYS A N 1
ATOM 3397 C CA . CYS A 1 438 ? 4.365 -5.198 5.276 1.00 98.38 438 CYS A CA 1
ATOM 3398 C C . CYS A 1 438 ? 3.465 -6.092 4.404 1.00 98.38 438 CYS A C 1
ATOM 3400 O O . CYS A 1 438 ? 2.404 -5.653 3.955 1.00 98.38 438 CYS A O 1
ATOM 3402 N N . CYS A 1 439 ? 3.837 -7.364 4.217 1.00 97.56 439 CYS A N 1
ATOM 3403 C CA . CYS A 1 439 ? 3.027 -8.334 3.471 1.00 97.56 439 CYS A CA 1
ATOM 3404 C C . CYS A 1 439 ? 1.680 -8.599 4.150 1.00 97.56 439 CYS A C 1
ATOM 3406 O O . CYS A 1 439 ? 0.647 -8.588 3.484 1.00 97.56 439 CYS A O 1
ATOM 3408 N N . ILE A 1 440 ? 1.685 -8.794 5.471 1.00 96.06 440 ILE A N 1
ATOM 3409 C CA . ILE A 1 440 ? 0.469 -9.024 6.258 1.00 96.06 440 ILE A CA 1
ATOM 3410 C C . ILE A 1 440 ? -0.409 -7.776 6.248 1.00 96.06 440 ILE A C 1
ATOM 3412 O O . ILE A 1 440 ? -1.569 -7.869 5.869 1.00 96.06 440 ILE A O 1
ATOM 3416 N N . GLY A 1 441 ? 0.132 -6.600 6.571 1.00 97.69 441 GLY A N 1
ATOM 3417 C CA . GLY A 1 441 ? -0.654 -5.369 6.635 1.00 97.69 441 GLY A CA 1
ATOM 3418 C C . GLY A 1 441 ? -1.325 -4.992 5.314 1.00 97.69 441 GLY A C 1
ATOM 3419 O O . GLY A 1 441 ? -2.515 -4.688 5.287 1.00 97.69 441 GLY A O 1
ATOM 3420 N N . ILE A 1 442 ? -0.583 -5.044 4.204 1.00 98.62 442 ILE A N 1
ATOM 3421 C CA . ILE A 1 442 ? -1.111 -4.660 2.888 1.00 98.62 442 ILE A CA 1
ATOM 3422 C C . ILE A 1 442 ? -1.975 -5.780 2.296 1.00 98.62 442 ILE A C 1
ATOM 3424 O O . ILE A 1 442 ? -3.027 -5.500 1.721 1.00 98.62 442 ILE A O 1
ATOM 3428 N N . GLY A 1 443 ? -1.558 -7.041 2.432 1.00 98.19 443 GLY A N 1
ATOM 3429 C CA . GLY A 1 443 ? -2.237 -8.182 1.823 1.00 98.1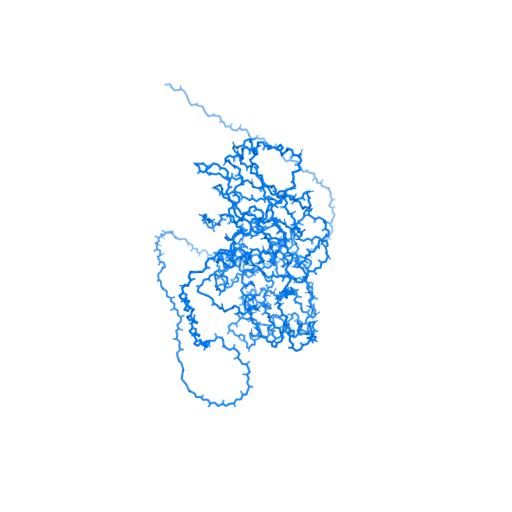9 443 GLY A CA 1
ATOM 3430 C C . GLY A 1 443 ? -3.478 -8.660 2.585 1.00 98.19 443 GLY A C 1
ATOM 3431 O O . GLY A 1 443 ? -4.472 -9.002 1.950 1.00 98.19 443 GLY A O 1
ATOM 3432 N N . ALA A 1 444 ? -3.476 -8.628 3.922 1.00 97.50 444 ALA A N 1
ATOM 3433 C CA . ALA A 1 444 ? -4.669 -8.936 4.717 1.00 97.50 444 ALA A CA 1
ATOM 3434 C C . ALA A 1 444 ? -5.717 -7.819 4.609 1.00 97.50 444 ALA A C 1
ATOM 3436 O O . ALA A 1 444 ? -6.904 -8.098 4.525 1.00 97.50 444 ALA A O 1
ATOM 3437 N N . PHE A 1 445 ? -5.322 -6.550 4.487 1.00 98.69 445 PHE A N 1
ATOM 3438 C CA . PHE A 1 445 ? -6.306 -5.506 4.189 1.00 98.69 445 PHE A CA 1
ATOM 3439 C C . PHE A 1 445 ? -6.904 -5.672 2.774 1.00 98.69 445 PHE A C 1
ATOM 3441 O O . PHE A 1 445 ? -8.096 -5.439 2.579 1.00 98.69 445 PHE A O 1
ATOM 3448 N N . LEU A 1 446 ? -6.136 -6.177 1.796 1.00 98.62 446 LEU A N 1
ATOM 3449 C CA . LEU A 1 446 ? -6.693 -6.549 0.488 1.00 98.62 446 LEU A CA 1
ATOM 3450 C C . LEU A 1 446 ? -7.672 -7.737 0.564 1.00 98.62 446 LEU A C 1
ATOM 3452 O O . LEU A 1 446 ? -8.628 -7.776 -0.207 1.00 98.62 446 LEU A O 1
ATOM 3456 N N . HIS A 1 447 ? -7.483 -8.666 1.505 1.00 98.38 447 HIS A N 1
ATOM 3457 C CA . HIS A 1 447 ? -8.443 -9.736 1.807 1.00 98.38 447 HIS A CA 1
ATOM 3458 C C . HIS A 1 447 ? -9.795 -9.155 2.263 1.00 98.38 447 HIS A C 1
ATOM 3460 O O . HIS A 1 447 ? -10.829 -9.463 1.667 1.00 98.38 447 HIS A O 1
ATOM 3466 N N . GLU A 1 448 ? -9.791 -8.222 3.224 1.00 98.56 448 GLU A N 1
ATOM 3467 C CA . GLU A 1 448 ? -11.023 -7.564 3.697 1.00 98.56 448 GLU A CA 1
ATOM 3468 C C . GLU A 1 448 ? -11.688 -6.696 2.613 1.00 98.56 448 GLU A C 1
ATOM 3470 O O . GLU A 1 448 ? -12.915 -6.636 2.512 1.00 98.56 448 GLU A O 1
ATOM 3475 N N . VAL A 1 449 ? -10.894 -6.054 1.748 1.00 98.44 449 VAL A N 1
ATOM 3476 C CA . VAL A 1 449 ? -11.393 -5.353 0.551 1.00 98.44 449 VAL A CA 1
ATOM 3477 C C . VAL A 1 449 ? -11.998 -6.333 -0.464 1.00 98.44 449 VAL A C 1
ATOM 3479 O O . VAL A 1 449 ? -13.009 -6.021 -1.090 1.00 98.44 449 VAL A O 1
ATOM 3482 N N . GLY A 1 450 ? -11.448 -7.541 -0.594 1.00 98.06 450 GLY A N 1
ATOM 3483 C CA . GLY A 1 450 ? -12.040 -8.621 -1.382 1.00 98.06 450 GLY A CA 1
ATOM 3484 C C . GLY A 1 450 ? -13.407 -9.053 -0.846 1.00 98.06 450 GLY A C 1
ATOM 3485 O O . GLY A 1 450 ? -14.357 -9.170 -1.622 1.00 98.06 450 GLY A O 1
ATOM 3486 N N . HIS A 1 451 ? -13.552 -9.199 0.473 1.00 98.06 451 HIS A N 1
ATOM 3487 C CA . HIS A 1 451 ? -14.853 -9.430 1.110 1.00 98.06 451 HIS A CA 1
ATOM 3488 C C . HIS A 1 451 ? -15.833 -8.264 0.896 1.00 98.06 451 HIS A C 1
ATOM 3490 O O . HIS A 1 451 ? -17.015 -8.504 0.652 1.00 98.06 451 HIS A O 1
ATOM 3496 N N . ALA A 1 452 ? -15.360 -7.012 0.883 1.00 96.81 452 ALA A N 1
ATOM 3497 C CA . ALA A 1 452 ? -16.179 -5.856 0.507 1.00 96.81 452 ALA A CA 1
ATOM 3498 C C . ALA A 1 452 ? -16.651 -5.901 -0.964 1.00 96.81 452 ALA A C 1
ATOM 3500 O O . ALA A 1 452 ? -17.706 -5.366 -1.286 1.00 96.81 452 ALA A O 1
ATOM 3501 N N . PHE A 1 453 ? -15.923 -6.569 -1.863 1.00 96.31 453 PHE A N 1
ATOM 3502 C CA . PHE A 1 453 ? -16.384 -6.858 -3.229 1.00 96.31 453 PHE A CA 1
ATOM 3503 C C . PHE A 1 453 ? -17.210 -8.155 -3.349 1.00 96.31 453 PHE A C 1
ATOM 3505 O O . PHE A 1 453 ? -17.586 -8.542 -4.455 1.00 96.31 453 PHE A O 1
ATOM 3512 N N . GLY A 1 454 ? -17.525 -8.820 -2.232 1.00 95.25 454 GLY A N 1
ATOM 3513 C CA . GLY A 1 454 ? -18.320 -10.049 -2.198 1.00 95.25 454 GLY A CA 1
ATOM 3514 C C . GLY A 1 454 ? -17.540 -11.335 -2.491 1.00 95.25 454 GLY A C 1
ATOM 3515 O O . GLY A 1 454 ? -18.158 -12.385 -2.660 1.00 95.25 454 GLY A O 1
ATOM 3516 N N . CYS A 1 455 ? -16.204 -11.296 -2.543 1.00 96.00 455 CYS A N 1
ATOM 3517 C CA . CYS A 1 455 ? -15.392 -12.504 -2.684 1.00 96.00 455 CYS A CA 1
ATOM 3518 C C . CYS A 1 455 ? -15.469 -13.349 -1.397 1.00 96.00 455 CYS A C 1
ATOM 3520 O O . CYS A 1 455 ? -15.117 -12.839 -0.331 1.00 96.00 455 CYS A O 1
ATOM 3522 N N . PRO A 1 456 ? -15.863 -14.635 -1.448 1.00 96.19 456 PRO A N 1
ATOM 3523 C CA . PRO A 1 456 ? -15.739 -15.540 -0.308 1.00 96.19 456 PRO A CA 1
ATOM 3524 C C . PRO A 1 456 ? -14.294 -16.044 -0.164 1.00 96.19 456 PRO A C 1
ATOM 3526 O O . PRO A 1 456 ? -13.492 -15.932 -1.099 1.00 96.19 456 PRO A O 1
ATOM 3529 N N . HIS A 1 457 ? -13.979 -16.656 0.984 1.00 96.25 457 HIS A N 1
ATOM 3530 C CA . HIS A 1 457 ? -12.711 -17.365 1.188 1.00 96.25 457 HIS A CA 1
ATOM 3531 C C . HIS A 1 457 ? -12.417 -18.360 0.052 1.00 96.25 457 HIS A C 1
ATOM 3533 O O . HIS A 1 457 ? -13.331 -19.003 -0.467 1.00 96.25 457 HIS A O 1
ATOM 3539 N N . GLN A 1 458 ? -11.139 -18.515 -0.299 1.00 94.62 458 GLN A N 1
ATOM 3540 C CA . GLN A 1 458 ? -10.672 -19.440 -1.340 1.00 94.62 458 GLN A CA 1
ATOM 3541 C C . GLN A 1 458 ? -9.692 -20.485 -0.774 1.00 94.62 458 GLN A C 1
ATOM 3543 O O . GLN A 1 458 ? -9.132 -20.271 0.299 1.00 94.62 458 GLN A O 1
ATOM 3548 N N . PRO A 1 459 ? -9.424 -21.602 -1.480 1.00 93.12 459 PRO A N 1
ATOM 3549 C CA . PRO A 1 459 ? -8.422 -22.583 -1.046 1.00 93.12 459 PRO A CA 1
ATOM 3550 C C . PRO A 1 459 ? -6.973 -22.058 -1.033 1.00 93.12 459 PRO A C 1
ATOM 3552 O O . PRO A 1 459 ? -6.122 -22.641 -0.366 1.00 93.12 459 PRO A O 1
ATOM 3555 N N . SER A 1 460 ? -6.682 -20.986 -1.778 1.00 92.12 460 SER A N 1
ATOM 3556 C CA . SER A 1 460 ? -5.346 -20.388 -1.930 1.00 92.12 460 SER A CA 1
ATOM 3557 C C . SER A 1 460 ? -5.428 -18.925 -2.389 1.00 92.12 460 SER A C 1
ATOM 3559 O O . SER A 1 460 ? -6.463 -18.486 -2.895 1.00 92.12 460 SER A O 1
ATOM 3561 N N . GLY A 1 461 ? -4.322 -18.184 -2.283 1.00 92.25 461 GLY A N 1
ATOM 3562 C CA . GLY A 1 461 ? -4.212 -16.793 -2.747 1.00 92.25 461 GLY A CA 1
ATOM 3563 C C . GLY A 1 461 ? -4.763 -15.755 -1.760 1.00 92.25 461 GLY A C 1
ATOM 3564 O O . GLY A 1 461 ? -5.008 -16.056 -0.596 1.00 92.25 461 GLY A O 1
ATOM 3565 N N . ILE A 1 462 ? -4.946 -14.504 -2.204 1.00 95.12 462 ILE A N 1
ATOM 3566 C CA . ILE A 1 462 ? -5.222 -13.372 -1.294 1.00 95.12 462 ILE A CA 1
ATOM 3567 C C . ILE A 1 462 ? -6.493 -13.544 -0.444 1.00 95.12 462 ILE A C 1
ATOM 3569 O O . ILE A 1 462 ? -6.539 -13.060 0.680 1.00 95.12 462 ILE A O 1
ATOM 3573 N N . MET A 1 463 ? -7.491 -14.291 -0.933 1.00 96.38 463 MET A N 1
ATOM 3574 C CA . MET A 1 463 ? -8.734 -14.611 -0.210 1.00 96.38 463 MET A CA 1
ATOM 3575 C C . MET A 1 463 ? -8.582 -15.764 0.803 1.00 96.38 463 MET A C 1
ATOM 3577 O O . MET A 1 463 ? -9.564 -16.369 1.230 1.00 96.38 463 MET A O 1
ATOM 3581 N N . VAL A 1 464 ? -7.352 -16.067 1.212 1.00 93.38 464 VAL A N 1
ATOM 3582 C CA . VAL A 1 464 ? -6.999 -16.853 2.401 1.00 93.38 464 VAL A CA 1
ATOM 3583 C C . VAL A 1 464 ? -5.659 -16.335 2.941 1.00 93.38 464 VAL A C 1
ATOM 3585 O O . VAL A 1 464 ? -5.122 -15.336 2.464 1.00 93.38 464 VAL A O 1
ATOM 3588 N N . ARG A 1 465 ? -5.090 -16.994 3.951 1.00 89.94 465 ARG A N 1
ATOM 3589 C CA . ARG A 1 465 ? -3.881 -16.563 4.678 1.00 89.94 465 ARG A CA 1
ATOM 3590 C C . ARG A 1 465 ? -2.564 -16.615 3.873 1.00 89.94 465 ARG A C 1
ATOM 3592 O O . ARG A 1 465 ? -1.482 -16.505 4.443 1.00 89.94 465 ARG A O 1
ATOM 3599 N N . ASP A 1 466 ? -2.645 -16.755 2.551 1.00 91.62 466 ASP A N 1
ATOM 3600 C CA . ASP A 1 466 ? -1.516 -16.707 1.613 1.00 91.62 466 ASP A CA 1
ATOM 3601 C C . ASP A 1 466 ? -0.946 -15.287 1.428 1.00 91.62 466 ASP A C 1
ATOM 3603 O O . ASP A 1 466 ? 0.147 -15.135 0.882 1.00 91.62 466 ASP A O 1
ATOM 3607 N N . TYR A 1 467 ? -1.624 -14.243 1.926 1.00 91.81 467 TYR A N 1
ATOM 3608 C CA . TYR A 1 467 ? -1.139 -12.855 1.897 1.00 91.81 467 TYR A CA 1
ATOM 3609 C C . TYR A 1 467 ? 0.245 -12.648 2.543 1.00 91.81 467 TYR A C 1
ATOM 3611 O O . TYR A 1 467 ? 0.950 -11.704 2.195 1.00 91.81 467 TYR A O 1
ATOM 3619 N N . VAL A 1 468 ? 0.715 -13.577 3.384 1.00 92.00 468 VAL A N 1
ATOM 3620 C CA . VAL A 1 468 ? 2.110 -13.611 3.878 1.00 92.00 468 VAL A CA 1
ATOM 3621 C C . VAL A 1 468 ? 3.159 -13.736 2.754 1.00 92.00 468 VAL A C 1
ATOM 3623 O O . VAL A 1 468 ? 4.348 -13.550 2.992 1.00 92.00 468 VAL A O 1
ATOM 3626 N N . ARG A 1 469 ? 2.735 -14.041 1.518 1.00 92.12 469 ARG A N 1
ATOM 3627 C CA . ARG A 1 469 ? 3.560 -14.148 0.301 1.00 92.12 469 ARG A CA 1
ATOM 3628 C C . ARG A 1 469 ? 3.394 -12.952 -0.653 1.00 92.12 469 ARG A C 1
ATOM 3630 O O . ARG A 1 469 ? 3.902 -13.010 -1.771 1.00 92.12 469 ARG A O 1
ATOM 3637 N N . PHE A 1 470 ? 2.692 -11.887 -0.247 1.00 94.94 470 PHE A N 1
ATOM 3638 C CA . PHE A 1 470 ? 2.328 -10.744 -1.104 1.00 94.94 470 PHE A CA 1
ATOM 3639 C C . PHE A 1 470 ? 3.531 -10.095 -1.816 1.00 94.94 470 PHE A C 1
ATOM 3641 O O . PHE A 1 470 ? 3.418 -9.721 -2.987 1.00 94.94 470 PHE A O 1
ATOM 3648 N N . ASN A 1 471 ? 4.704 -10.041 -1.166 1.00 95.31 471 ASN A N 1
ATOM 3649 C CA . ASN A 1 471 ? 5.937 -9.518 -1.766 1.00 95.31 471 ASN A CA 1
ATOM 3650 C C . ASN A 1 471 ? 6.346 -10.206 -3.077 1.00 95.31 471 ASN A C 1
ATOM 3652 O O . ASN A 1 471 ? 6.855 -9.523 -3.963 1.00 95.31 471 ASN A O 1
ATOM 3656 N N . ARG A 1 472 ? 6.083 -11.510 -3.248 1.00 94.12 472 ARG A N 1
ATOM 3657 C CA . ARG A 1 472 ? 6.484 -12.291 -4.439 1.00 94.12 472 ARG A CA 1
ATOM 3658 C C . ARG A 1 472 ? 5.922 -11.751 -5.756 1.00 94.12 472 ARG A C 1
ATOM 3660 O O . ARG A 1 472 ? 6.484 -12.012 -6.814 1.00 94.12 472 ARG A O 1
ATOM 3667 N N . SER A 1 473 ? 4.839 -10.978 -5.699 1.00 95.31 473 SER A N 1
ATOM 3668 C CA . SER A 1 473 ? 4.271 -10.310 -6.874 1.00 95.31 473 SER A CA 1
ATOM 3669 C C . SER A 1 473 ? 5.164 -9.167 -7.373 1.00 95.31 473 SER A C 1
ATOM 3671 O O . SER A 1 473 ? 5.209 -8.913 -8.573 1.00 95.31 473 SER A O 1
ATOM 3673 N N . PHE A 1 474 ? 5.902 -8.512 -6.466 1.00 96.88 474 PHE A N 1
ATOM 3674 C CA . PHE A 1 474 ? 6.631 -7.258 -6.694 1.00 96.88 474 PHE A CA 1
ATOM 3675 C C . PHE A 1 474 ? 8.160 -7.392 -6.631 1.00 96.88 474 PHE A C 1
ATOM 3677 O O . PHE A 1 474 ? 8.850 -6.562 -7.215 1.00 96.88 474 PHE A O 1
ATOM 3684 N N . VAL A 1 475 ? 8.703 -8.411 -5.949 1.00 94.56 475 VAL A N 1
ATOM 3685 C CA . VAL A 1 475 ? 10.158 -8.639 -5.823 1.00 94.56 475 VAL A CA 1
ATOM 3686 C C . VAL A 1 475 ? 10.591 -9.949 -6.488 1.00 94.56 475 VAL A C 1
ATOM 3688 O O . VAL A 1 475 ? 9.862 -10.937 -6.493 1.00 94.56 475 VAL A O 1
ATOM 3691 N N . THR A 1 476 ? 11.787 -9.952 -7.073 1.00 88.75 476 THR A N 1
ATOM 3692 C CA . THR A 1 476 ? 12.360 -11.070 -7.850 1.00 88.75 476 THR A CA 1
ATOM 3693 C C . THR A 1 476 ? 12.930 -12.197 -6.983 1.00 88.75 476 THR A C 1
ATOM 3695 O O . THR A 1 476 ? 12.851 -13.369 -7.351 1.00 88.75 476 THR A O 1
ATOM 3698 N N . ARG A 1 477 ? 13.483 -11.846 -5.817 1.00 80.62 477 ARG A N 1
ATOM 3699 C CA . ARG A 1 477 ? 13.980 -12.757 -4.776 1.00 80.62 477 ARG A CA 1
ATOM 3700 C C . ARG A 1 477 ? 13.334 -12.394 -3.441 1.00 80.62 477 ARG A C 1
ATOM 3702 O O . ARG A 1 477 ? 13.256 -11.213 -3.110 1.00 80.62 477 ARG A O 1
ATOM 3709 N N . VAL A 1 478 ? 12.959 -13.394 -2.643 1.00 61.72 478 VAL A N 1
ATOM 3710 C CA . VAL A 1 478 ? 12.729 -13.213 -1.193 1.00 61.72 478 VAL A CA 1
ATOM 3711 C C . VAL A 1 478 ? 13.777 -13.987 -0.403 1.00 61.72 478 VAL A C 1
ATOM 3713 O O . VAL A 1 478 ? 14.356 -14.956 -0.901 1.00 61.72 478 VAL A O 1
ATOM 3716 N N . TRP A 1 479 ? 14.013 -13.571 0.839 1.00 52.56 479 TRP A N 1
ATOM 3717 C CA . TRP A 1 479 ? 14.889 -14.286 1.761 1.00 52.56 479 TRP A CA 1
ATOM 3718 C C . TRP A 1 479 ? 14.097 -15.342 2.564 1.00 52.56 479 TRP A C 1
ATOM 3720 O O . TRP A 1 479 ? 12.970 -15.048 2.968 1.00 52.56 479 TRP A O 1
ATOM 3730 N N . PRO A 1 480 ? 14.645 -16.546 2.831 1.00 47.19 480 PRO A N 1
ATOM 3731 C CA . PRO A 1 480 ? 15.912 -17.076 2.328 1.00 47.19 480 PRO A CA 1
ATOM 3732 C C . PRO A 1 480 ? 15.813 -17.448 0.840 1.00 47.19 480 PRO A C 1
ATOM 3734 O O . PRO A 1 480 ? 14.864 -18.108 0.433 1.00 47.19 480 PRO A O 1
ATOM 3737 N N . TYR A 1 481 ? 16.810 -17.006 0.069 1.00 44.53 481 TYR A N 1
ATOM 3738 C CA . TYR A 1 481 ? 16.957 -17.051 -1.396 1.00 44.53 481 TYR A CA 1
ATOM 3739 C C . TYR A 1 481 ? 16.061 -18.039 -2.169 1.00 44.53 481 TYR A C 1
ATOM 3741 O O . TYR A 1 481 ? 16.512 -19.089 -2.626 1.00 44.53 481 TYR A O 1
ATOM 3749 N N . LEU A 1 482 ? 14.809 -17.642 -2.399 1.00 45.66 482 LEU A N 1
ATOM 3750 C CA . LEU A 1 482 ? 13.926 -18.260 -3.384 1.00 45.66 482 LEU A CA 1
ATOM 3751 C C . LEU A 1 482 ? 13.635 -17.248 -4.497 1.00 45.66 482 LEU A C 1
ATOM 3753 O O . LEU A 1 482 ? 13.181 -16.130 -4.236 1.00 45.66 482 LEU A O 1
ATOM 3757 N N . LEU A 1 483 ? 13.924 -17.665 -5.730 1.00 40.28 483 LEU A N 1
ATOM 3758 C CA . LEU A 1 483 ? 13.553 -16.983 -6.968 1.00 40.28 483 LEU A CA 1
ATOM 3759 C C . LEU A 1 483 ? 12.096 -17.296 -7.317 1.00 40.28 483 LEU A C 1
ATOM 3761 O O . LEU A 1 483 ? 11.656 -18.435 -7.143 1.00 40.28 483 LEU A O 1
ATOM 3765 N N . PHE A 1 484 ? 11.372 -16.314 -7.861 1.00 49.97 484 PHE A N 1
ATOM 3766 C CA . PHE A 1 484 ? 10.010 -16.516 -8.370 1.00 49.97 484 PHE A CA 1
ATOM 3767 C C . PHE A 1 484 ? 9.866 -15.997 -9.809 1.00 49.97 484 PHE A C 1
ATOM 3769 O O . PHE A 1 484 ? 9.999 -14.782 -10.011 1.00 49.97 484 PHE A O 1
ATOM 3776 N N . PRO A 1 485 ? 9.570 -16.876 -10.790 1.00 38.69 485 PRO A N 1
ATOM 3777 C CA . PRO A 1 485 ? 9.263 -16.471 -12.164 1.00 38.69 485 PRO A CA 1
ATOM 3778 C C . PRO A 1 485 ? 7.929 -15.702 -12.288 1.00 38.69 485 PRO A C 1
ATOM 3780 O O . PRO A 1 485 ? 7.066 -15.785 -11.380 1.00 38.69 485 PRO A O 1
#

Radius of gyration: 30.28 Å; chains: 1; bounding box: 109×60×106 Å

Organism: Orbilia oligospora (NCBI:txid2813651)

Foldseek 3Di:
DDDDDDDDDDDDDDDDDDDDDDDDDDDDDDDDDDDDDDDDDDDDDDDDDDDDDDDDDDDDDDDDDDDDDDDDDPDDDDDDDDDDDDDDDDDDDDDDDDDDDDDDDDDDDDPDDPPPDPPPPQPPQAKDWPLDAFPEEAADQKAKTKTFGGDLVAFAKWWKWKAKAVNLDPIAIWIGDRRITIAIDGDDAAKIWMKIWTDGPVDPDIRIDIGIYHYDHDPDAAAAAEEEEAPPGPQFAAADPVLCVVQNGHNLLVVLLVQQLVSLLLNVCLSVCVVVVVHSDGHHADWDFDADRAAPPGGDTDTGHDYHYWYFPHHLCRLQDLLCFLPRPPRVNVCCLVVRVVVRCCVVCPDPDQPAAHQYQYEHRSFFQDLVRLGTGNADFAFADDRRYGYTYGYRQLSSLGASYSNCLLVSLAFQAADDSVRGHCVVVQCRGRNLSHLCRSLSSSLRSCNSVVHAADPDDSVDPNSSVSSLSRHQAYPVGDGDD